Protein AF-A0A1C5Q4F4-F1 (afdb_monomer_lite)

Secondary structure (DSSP, 8-state):
-PPPEEEEES--SSSTTHHHHH--HHHHHHHHHHHHS----EEEEE-SS---SSS-TT---STTEEEEEETTEEEEEEEEPPPTT-TTT--TTTTTTTHHHHHHHHHT---SSEEEEEEE-SSS----HHHHHHHHHHHHTT-EESSHHHHHSSPPPPP-SHHHHHHHHHHHHHT-S-TT---EEEEE-SSS-EEEEEE-STTHHHHHHHHHHHHHHH-SS--EEEEEE-BTTB-S--HHHHHHHHT-TTEEEE---HHHHHHHHHH---S--HHHHHHHHHHH-S---SSSS---TTTEEEEESS-HHHHHH-SSS-HHHHHHHHH-GGGEEEEEHHHHHHHHTTSEEE-TTSBEEE-TTS-HHHHHHHHHH---SB--GGG--HHHHHHHHHHHT-

Radius of gyration: 25.6 Å; chains: 1; bounding box: 68×42×74 Å

Structure (mmCIF, N/CA/C/O backbone):
data_AF-A0A1C5Q4F4-F1
#
_entry.id   AF-A0A1C5Q4F4-F1
#
loop_
_atom_site.group_PDB
_atom_site.id
_atom_site.type_symbol
_atom_site.label_atom_id
_atom_site.label_alt_id
_atom_site.label_comp_id
_atom_site.label_asym_id
_atom_site.label_entity_id
_atom_site.label_seq_id
_atom_site.pdbx_PDB_ins_code
_atom_site.Cartn_x
_atom_site.Cartn_y
_atom_site.Cartn_z
_atom_site.occupancy
_atom_site.B_iso_or_equiv
_atom_site.auth_seq_id
_atom_site.auth_comp_id
_atom_site.auth_asym_id
_atom_site.auth_atom_id
_atom_site.pdbx_PDB_model_num
ATOM 1 N N . MET A 1 1 ? -35.912 -0.360 27.923 1.00 61.75 1 MET A N 1
ATOM 2 C CA . MET A 1 1 ? -34.914 -0.388 26.830 1.00 61.75 1 MET A CA 1
ATOM 3 C C . MET A 1 1 ? -33.599 -0.939 27.366 1.00 61.75 1 MET A C 1
ATOM 5 O O . MET A 1 1 ? -33.273 -0.667 28.518 1.00 61.75 1 MET A O 1
ATOM 9 N N . ALA A 1 2 ? -32.886 -1.765 26.597 1.00 84.56 2 ALA A N 1
ATOM 10 C CA . ALA A 1 2 ? -31.610 -2.337 27.035 1.00 84.56 2 ALA A CA 1
ATOM 11 C C . ALA A 1 2 ? -30.527 -1.249 27.052 1.00 84.56 2 ALA A C 1
ATOM 13 O O . ALA A 1 2 ? -30.362 -0.559 26.056 1.00 84.56 2 ALA A O 1
ATOM 14 N N . LYS A 1 3 ? -29.787 -1.087 28.156 1.00 93.62 3 LYS A N 1
ATOM 15 C CA . LYS A 1 3 ? -28.722 -0.074 28.234 1.00 93.62 3 LYS A CA 1
ATOM 16 C C . LYS A 1 3 ? -27.549 -0.429 27.302 1.00 93.62 3 LYS A C 1
ATOM 18 O O . LYS A 1 3 ? -27.145 -1.600 27.289 1.00 93.62 3 LYS A O 1
ATOM 23 N N . PRO A 1 4 ? -26.952 0.549 26.594 1.00 97.75 4 PRO A N 1
ATOM 24 C CA . PRO A 1 4 ? -25.709 0.343 25.860 1.00 97.75 4 PRO A CA 1
ATOM 25 C C . PRO A 1 4 ? -24.646 -0.309 26.750 1.00 97.75 4 PRO A C 1
ATOM 27 O O . PRO A 1 4 ? -24.467 0.074 27.909 1.00 97.75 4 PRO A O 1
ATOM 30 N N . THR A 1 5 ? -23.959 -1.329 26.235 1.00 98.00 5 THR A N 1
ATOM 31 C CA . THR A 1 5 ? -22.972 -2.093 27.011 1.00 98.00 5 THR A CA 1
ATOM 32 C C . THR A 1 5 ? -21.626 -2.155 26.300 1.00 98.00 5 THR A C 1
ATOM 34 O O . THR A 1 5 ? -21.512 -2.768 25.238 1.00 98.00 5 THR A O 1
ATOM 37 N N . PHE A 1 6 ? -20.598 -1.578 26.924 1.00 97.62 6 PHE A N 1
ATOM 38 C CA . PHE A 1 6 ? -19.206 -1.703 26.509 1.00 97.62 6 PHE A CA 1
ATOM 39 C C . PHE A 1 6 ? -18.562 -2.988 27.039 1.00 97.62 6 PHE A C 1
ATOM 41 O O . PHE A 1 6 ? -18.708 -3.335 28.216 1.00 97.62 6 PHE A O 1
ATOM 48 N N . ILE A 1 7 ? -17.771 -3.640 26.189 1.00 95.81 7 ILE A N 1
ATOM 49 C CA . ILE A 1 7 ? -16.872 -4.747 26.531 1.00 95.81 7 ILE A CA 1
ATOM 50 C C . ILE A 1 7 ? -15.468 -4.367 26.056 1.00 95.81 7 ILE A C 1
ATOM 52 O O . ILE A 1 7 ? -15.254 -4.114 24.868 1.00 95.81 7 ILE A O 1
ATOM 56 N N . ILE A 1 8 ? -14.520 -4.284 26.993 1.00 93.12 8 ILE A N 1
ATOM 57 C CA . ILE A 1 8 ? -13.172 -3.756 26.744 1.00 93.12 8 ILE A CA 1
ATOM 58 C C . ILE A 1 8 ? -12.150 -4.600 27.508 1.00 93.12 8 ILE A C 1
ATOM 60 O O . ILE A 1 8 ? -12.325 -4.863 28.697 1.00 93.12 8 ILE A O 1
ATOM 64 N N . LYS A 1 9 ? -11.046 -4.990 26.864 1.00 88.75 9 LYS A N 1
ATOM 65 C CA . LYS A 1 9 ? -9.903 -5.586 27.575 1.00 88.75 9 LYS A CA 1
ATOM 66 C C . LYS A 1 9 ? -9.226 -4.533 28.445 1.00 88.75 9 LYS A C 1
ATOM 68 O O . LYS A 1 9 ? -8.925 -3.443 27.982 1.00 88.75 9 LYS A O 1
ATOM 73 N N . GLU A 1 10 ? -8.953 -4.844 29.705 1.00 86.44 10 GLU A N 1
ATOM 74 C CA . GLU A 1 10 ? -8.355 -3.877 30.631 1.00 86.44 10 GLU A CA 1
ATOM 75 C C . GLU A 1 10 ? -6.872 -3.603 30.323 1.00 86.44 10 GLU A C 1
ATOM 77 O O . GLU A 1 10 ? -6.378 -2.502 30.571 1.00 86.44 10 GLU A O 1
ATOM 82 N N . ASN A 1 11 ? -6.170 -4.582 29.744 1.00 81.44 11 ASN A N 1
ATOM 83 C CA . ASN A 1 11 ? -4.737 -4.533 29.458 1.00 81.44 11 ASN A CA 1
ATOM 84 C C . ASN A 1 11 ? -4.463 -4.128 28.006 1.00 81.44 11 ASN A C 1
ATOM 86 O O . ASN A 1 11 ? -5.175 -4.542 27.095 1.00 81.44 11 ASN A O 1
ATOM 90 N N . SER A 1 12 ? -3.385 -3.375 27.780 1.00 75.81 12 SER A N 1
ATOM 91 C CA . SER A 1 12 ? -2.787 -3.236 26.447 1.00 75.81 12 SER A CA 1
ATOM 92 C C . SER A 1 12 ? -1.638 -4.228 26.268 1.00 75.81 12 SER A C 1
ATOM 94 O O . SER A 1 12 ? -1.217 -4.874 27.227 1.00 75.81 12 SER A O 1
ATOM 96 N N . GLN A 1 13 ? -1.079 -4.311 25.055 1.00 70.00 13 GLN A N 1
ATOM 97 C CA . GLN A 1 13 ? 0.035 -5.216 24.749 1.00 70.00 13 GLN A CA 1
ATOM 98 C C . GLN A 1 13 ? 1.224 -5.084 25.713 1.00 70.00 13 GLN A C 1
ATOM 100 O O . GLN A 1 13 ? 1.865 -6.083 26.025 1.00 70.00 13 GLN A O 1
ATOM 105 N N . LYS A 1 14 ? 1.518 -3.863 26.179 1.00 70.69 14 LYS A N 1
ATOM 106 C CA . LYS A 1 14 ? 2.714 -3.557 26.980 1.00 70.69 14 LYS A CA 1
ATOM 107 C C . LYS A 1 14 ? 2.408 -3.116 28.414 1.00 70.69 14 LYS A C 1
ATOM 109 O O . LYS A 1 14 ? 3.336 -3.025 29.212 1.00 70.69 14 LYS A O 1
ATOM 114 N N . VAL A 1 15 ? 1.152 -2.796 28.747 1.00 73.38 15 VAL A N 1
ATOM 115 C CA . VAL A 1 15 ? 0.801 -2.172 30.035 1.00 73.38 15 VAL A CA 1
ATOM 116 C C . VAL A 1 15 ? -0.457 -2.788 30.646 1.00 73.38 15 VAL A C 1
ATOM 118 O O . VAL A 1 15 ? -1.536 -2.786 30.045 1.00 73.38 15 VAL A O 1
ATOM 121 N N . LYS A 1 16 ? -0.313 -3.264 31.888 1.00 77.81 16 LYS A N 1
ATOM 122 C CA . LYS A 1 16 ? -1.406 -3.799 32.707 1.00 77.81 16 LYS A CA 1
ATOM 123 C C . LYS A 1 16 ? -2.400 -2.695 33.091 1.00 77.81 16 LYS A C 1
ATOM 125 O O . LYS A 1 16 ? -1.990 -1.593 33.462 1.00 77.81 16 LYS A O 1
ATOM 130 N N . ASN A 1 17 ? -3.696 -2.991 33.021 1.00 78.88 17 ASN A N 1
ATOM 131 C CA . ASN A 1 17 ? -4.818 -2.090 33.315 1.00 78.88 17 ASN A CA 1
ATOM 132 C C . ASN A 1 17 ? -4.803 -0.775 32.513 1.00 78.88 17 ASN A C 1
ATOM 134 O O . ASN A 1 17 ? -5.366 0.226 32.952 1.00 78.88 17 ASN A O 1
ATOM 138 N N . HIS A 1 18 ? -4.137 -0.749 31.356 1.00 79.19 18 HIS A N 1
ATOM 139 C CA . HIS A 1 18 ? -3.966 0.462 30.562 1.00 79.19 18 HIS A CA 1
ATOM 140 C C . HIS A 1 18 ? -5.297 1.085 30.131 1.00 79.19 18 HIS A C 1
ATOM 142 O O . HIS A 1 18 ? -5.541 2.253 30.420 1.00 79.19 18 HIS A O 1
ATOM 148 N N . PHE A 1 19 ? -6.182 0.313 29.497 1.00 83.69 19 PHE A N 1
ATOM 149 C CA . PHE A 1 19 ? -7.459 0.841 29.013 1.00 83.69 19 PHE A CA 1
ATOM 150 C C . PHE A 1 19 ? -8.334 1.325 30.163 1.00 83.69 19 PHE A C 1
ATOM 152 O O . PHE A 1 19 ? -8.938 2.385 30.058 1.00 83.69 19 PHE A O 1
ATOM 159 N N . ARG A 1 20 ? -8.331 0.610 31.293 1.00 85.56 20 ARG A N 1
ATOM 160 C CA . ARG A 1 20 ? -9.069 1.023 32.493 1.00 85.56 20 ARG A CA 1
ATOM 161 C C . ARG A 1 20 ? -8.574 2.355 33.068 1.00 85.56 20 ARG A C 1
ATOM 163 O O . ARG A 1 20 ? -9.363 3.084 33.653 1.00 85.56 20 ARG A O 1
ATOM 170 N N . LYS A 1 21 ? -7.284 2.671 32.915 1.00 84.94 21 LYS A N 1
ATOM 171 C CA . LYS A 1 21 ? -6.698 3.944 33.366 1.00 84.94 21 LYS A CA 1
ATOM 172 C C . LYS A 1 21 ? -6.979 5.101 32.409 1.00 84.94 21 LYS A C 1
ATOM 174 O O . LYS A 1 21 ? -7.150 6.222 32.868 1.00 84.94 21 LYS A O 1
ATOM 179 N N . VAL A 1 22 ? -6.982 4.845 31.101 1.00 84.06 22 VAL A N 1
ATOM 180 C CA . VAL A 1 22 ? -7.070 5.912 30.090 1.00 84.06 22 VAL A CA 1
ATOM 181 C C . VAL A 1 22 ? -8.515 6.201 29.665 1.00 84.06 22 VAL A C 1
ATOM 183 O O . VAL A 1 22 ? -8.850 7.349 29.387 1.00 84.06 22 VAL A O 1
ATOM 186 N N . LEU A 1 23 ? -9.387 5.191 29.626 1.00 89.12 23 LEU A N 1
ATOM 187 C CA . LEU A 1 23 ? -10.785 5.349 29.218 1.00 89.12 23 LEU A CA 1
ATOM 188 C C . LEU A 1 23 ? -11.647 5.775 30.408 1.00 89.12 23 LEU A C 1
ATOM 190 O O . LEU A 1 23 ? -12.230 4.946 31.107 1.00 89.12 23 LEU A O 1
ATOM 194 N N . THR A 1 24 ? -11.709 7.086 30.639 1.00 91.12 24 THR A N 1
ATOM 195 C CA . THR A 1 24 ? -12.571 7.674 31.669 1.00 91.12 24 THR A CA 1
ATOM 196 C C . THR A 1 24 ? -14.051 7.505 31.322 1.00 91.12 24 THR A C 1
ATOM 198 O O . THR A 1 24 ? -14.423 7.259 30.170 1.00 91.12 24 THR A O 1
ATOM 201 N N . ARG A 1 25 ? -14.921 7.678 32.327 1.00 93.31 25 ARG A N 1
ATOM 202 C CA . ARG A 1 25 ? -16.376 7.656 32.122 1.00 93.31 25 ARG A CA 1
ATOM 203 C C . ARG A 1 25 ? -16.816 8.703 31.095 1.00 93.31 25 ARG A C 1
ATOM 205 O O . ARG A 1 25 ? -17.671 8.384 30.281 1.00 93.31 25 ARG A O 1
ATOM 212 N N . ASP A 1 26 ? -16.202 9.885 31.083 1.00 94.25 26 ASP A N 1
ATOM 213 C CA . ASP A 1 26 ? -16.540 10.956 30.135 1.00 94.25 26 ASP A CA 1
ATOM 214 C C . ASP A 1 26 ? -16.193 10.592 28.690 1.00 94.25 26 ASP A C 1
ATOM 216 O O . ASP A 1 26 ? -16.993 10.832 27.791 1.00 94.25 26 ASP A O 1
ATOM 220 N N . ILE A 1 27 ? -15.042 9.948 28.464 1.00 93.81 27 ILE A N 1
ATOM 221 C CA . ILE A 1 27 ? -14.654 9.467 27.129 1.00 93.81 27 ILE A CA 1
ATOM 222 C C . ILE A 1 27 ? -15.647 8.411 26.639 1.00 93.81 27 ILE A C 1
ATOM 224 O O . ILE A 1 27 ? -16.122 8.476 25.510 1.00 93.81 27 ILE A O 1
ATOM 228 N N . LEU A 1 28 ? -15.984 7.438 27.490 1.00 96.31 28 LEU A N 1
ATOM 229 C CA . LEU A 1 28 ? -16.948 6.396 27.132 1.00 96.31 28 LEU A CA 1
ATOM 230 C C . LEU A 1 28 ? -18.364 6.959 26.945 1.00 96.31 28 LEU A C 1
ATOM 232 O O . LEU A 1 28 ? -19.087 6.473 26.081 1.00 96.31 28 LEU A O 1
ATOM 236 N N . LYS A 1 29 ? -18.741 7.995 27.703 1.00 97.50 29 LYS A N 1
ATOM 237 C CA . LYS A 1 29 ? -20.009 8.720 27.551 1.00 97.50 29 LYS A CA 1
ATOM 238 C C . LYS A 1 29 ? -20.085 9.439 26.208 1.00 97.50 29 LYS A C 1
ATOM 240 O O . LYS A 1 29 ? -21.103 9.315 25.539 1.00 97.50 29 LYS A O 1
ATOM 245 N N . ASP A 1 30 ? -19.023 10.134 25.802 1.00 96.88 30 ASP A N 1
ATOM 246 C CA . ASP A 1 30 ? -18.953 10.803 24.496 1.00 96.88 30 ASP A CA 1
ATOM 247 C C . ASP A 1 30 ? -19.051 9.791 23.344 1.00 96.88 30 ASP A C 1
ATOM 249 O O . ASP A 1 30 ? -19.897 9.935 22.465 1.00 96.88 30 ASP A O 1
ATOM 253 N N . ILE A 1 31 ? -18.277 8.699 23.400 1.00 97.38 31 ILE A N 1
ATOM 254 C CA . ILE A 1 31 ? -18.358 7.609 22.413 1.00 97.38 31 ILE A CA 1
ATOM 255 C C . ILE A 1 31 ? -19.773 7.014 22.364 1.00 97.38 31 ILE A C 1
ATOM 257 O O . ILE A 1 31 ? -20.324 6.818 21.282 1.00 97.38 31 ILE A O 1
ATOM 261 N N . CYS A 1 32 ? -20.367 6.726 23.526 1.00 98.12 32 CYS A N 1
ATOM 262 C CA . CYS A 1 32 ? -21.714 6.170 23.622 1.00 98.12 32 CYS A CA 1
ATOM 263 C C . CYS A 1 32 ? -22.739 7.100 22.976 1.00 98.12 32 CYS A C 1
ATOM 265 O O . CYS A 1 32 ? -23.508 6.659 22.123 1.00 98.12 32 CYS A O 1
ATOM 267 N N . PHE A 1 33 ? -22.701 8.385 23.325 1.00 98.06 33 PHE A N 1
ATOM 268 C CA . PHE A 1 33 ? -23.623 9.384 22.806 1.00 98.06 33 PHE A CA 1
ATOM 269 C C . PHE A 1 33 ? -23.501 9.524 21.287 1.00 98.06 33 PHE A C 1
ATOM 271 O O . PHE A 1 33 ? -24.509 9.490 20.590 1.00 98.06 33 PHE A O 1
ATOM 278 N N . ARG A 1 34 ? -22.276 9.580 20.750 1.00 97.62 34 ARG A N 1
ATOM 279 C CA . ARG A 1 34 ? -22.046 9.705 19.301 1.00 97.62 34 ARG A CA 1
ATOM 280 C C . ARG A 1 34 ? -22.517 8.492 18.495 1.00 97.62 34 ARG A C 1
ATOM 282 O O . ARG A 1 34 ? -22.911 8.658 17.349 1.00 97.62 34 ARG A O 1
ATOM 289 N N . ILE A 1 35 ? -22.476 7.288 19.070 1.00 97.81 35 ILE A N 1
ATOM 290 C CA . ILE A 1 35 ? -22.898 6.054 18.380 1.00 97.81 35 ILE A CA 1
ATOM 291 C C . ILE A 1 35 ? -24.394 5.769 18.575 1.00 97.81 35 ILE A C 1
ATOM 293 O O . ILE A 1 35 ? -25.040 5.225 17.684 1.00 97.81 35 ILE 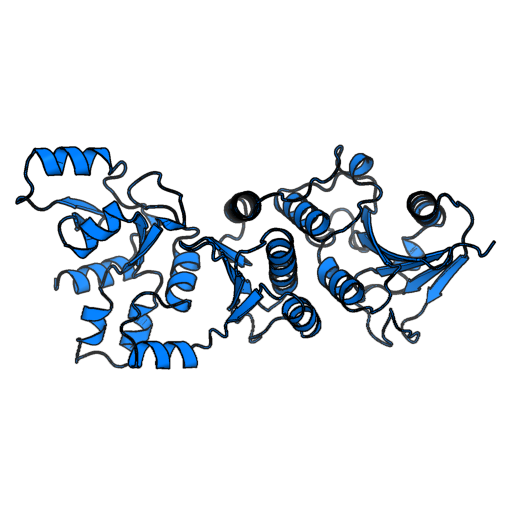A O 1
ATOM 297 N N . THR A 1 36 ? -24.942 6.076 19.752 1.00 97.06 36 THR A N 1
ATOM 298 C CA . THR A 1 36 ? -26.264 5.576 20.177 1.00 97.06 36 THR A CA 1
ATOM 299 C C . THR A 1 36 ? -27.271 6.664 20.538 1.00 97.06 36 THR A C 1
ATOM 301 O O . THR A 1 36 ? -28.448 6.352 20.679 1.00 97.06 36 THR A O 1
ATOM 304 N N . GLY A 1 37 ? -26.832 7.911 20.732 1.00 96.81 37 GLY A N 1
ATOM 305 C CA . GLY A 1 37 ? -27.630 8.990 21.326 1.00 96.81 37 GLY A CA 1
ATOM 306 C C . GLY A 1 37 ? -27.777 8.898 22.851 1.00 96.81 37 GLY A C 1
ATOM 307 O O . GLY A 1 37 ? -28.230 9.847 23.485 1.00 96.81 37 GLY A O 1
ATOM 308 N N . GLU A 1 38 ? -27.347 7.793 23.466 1.00 96.75 38 GLU A N 1
ATOM 309 C CA . GLU A 1 38 ? -27.484 7.550 24.900 1.00 96.75 38 GLU A CA 1
ATOM 310 C C . GLU A 1 38 ? -26.245 7.984 25.681 1.00 96.75 38 GLU A C 1
ATOM 312 O O . GLU A 1 38 ? -25.105 7.832 25.237 1.00 96.75 38 GLU A O 1
ATOM 317 N N . THR A 1 39 ? -26.462 8.461 26.905 1.00 94.88 39 THR A N 1
ATOM 318 C CA . THR A 1 39 ? -25.377 8.860 27.817 1.00 94.88 39 THR A CA 1
ATOM 319 C C . THR A 1 39 ? -25.156 7.891 28.974 1.00 94.88 39 THR A C 1
ATOM 321 O O . THR A 1 39 ? -24.080 7.887 29.576 1.00 94.88 39 THR A O 1
ATOM 324 N N . GLU A 1 40 ? -26.150 7.056 29.271 1.00 96.75 40 GLU A N 1
ATOM 325 C CA . GLU A 1 40 ? -26.085 6.039 30.313 1.00 96.75 40 GLU A CA 1
ATOM 326 C C . GLU A 1 40 ? -25.710 4.687 29.712 1.00 96.75 40 GLU A C 1
ATOM 328 O O . GLU A 1 40 ? -26.367 4.186 28.804 1.00 96.75 40 GLU A O 1
ATOM 333 N N . PHE A 1 41 ? -24.664 4.063 30.248 1.00 97.69 41 PHE A N 1
ATOM 334 C CA . PHE A 1 41 ? -24.130 2.809 29.725 1.00 97.69 41 PHE A CA 1
ATOM 335 C C . PHE A 1 41 ? -23.581 1.918 30.835 1.00 97.69 41 PHE A C 1
ATOM 337 O O . PHE A 1 41 ? -23.267 2.354 31.945 1.00 97.69 41 PHE A O 1
ATOM 344 N N . ILE A 1 42 ? -23.425 0.641 30.505 1.00 97.50 42 ILE A N 1
ATOM 345 C CA . ILE A 1 42 ? -22.716 -0.345 31.316 1.00 97.50 42 ILE A CA 1
ATOM 346 C C . ILE A 1 42 ? -21.328 -0.526 30.705 1.00 97.50 42 ILE A C 1
ATOM 348 O O . ILE A 1 42 ? -21.207 -0.730 29.502 1.00 97.50 42 ILE A O 1
ATOM 352 N N . CYS A 1 43 ? -20.268 -0.490 31.512 1.00 96.44 43 CYS A N 1
ATOM 353 C CA . CYS A 1 43 ? -18.914 -0.775 31.039 1.00 96.44 43 CYS A CA 1
ATOM 354 C C . CYS A 1 43 ? -18.336 -1.997 31.746 1.00 96.44 43 CYS A C 1
ATOM 356 O O . CYS A 1 43 ? -18.304 -2.063 32.976 1.00 96.44 43 CYS A O 1
ATOM 358 N N . ARG A 1 44 ? -17.880 -2.974 30.958 1.00 95.00 44 ARG A N 1
ATOM 359 C CA . ARG A 1 44 ? -17.272 -4.213 31.441 1.00 95.00 44 ARG A CA 1
ATOM 360 C C . ARG A 1 44 ? -15.819 -4.280 30.986 1.00 95.00 44 ARG A C 1
ATOM 362 O O . ARG A 1 44 ? -15.532 -4.705 29.866 1.00 95.00 44 ARG A O 1
ATOM 369 N N . PHE A 1 45 ? -14.910 -3.907 31.882 1.00 92.31 45 PHE A N 1
ATOM 370 C CA . PHE A 1 45 ? -13.489 -4.195 31.712 1.00 92.31 45 PHE A CA 1
ATOM 371 C C . PHE A 1 45 ? -13.222 -5.678 31.991 1.00 92.31 45 PHE A C 1
ATOM 373 O O . PHE A 1 45 ? -13.703 -6.225 32.984 1.00 92.31 45 PHE A O 1
ATOM 380 N N . LYS A 1 46 ? -12.497 -6.334 31.087 1.00 91.62 46 LYS A N 1
ATOM 381 C CA . LYS A 1 46 ? -12.204 -7.768 31.118 1.00 91.62 46 LYS A CA 1
ATOM 382 C C . LYS A 1 46 ? -10.703 -8.010 31.173 1.00 91.62 46 LYS A C 1
ATOM 384 O O . LYS A 1 46 ? -9.947 -7.375 30.437 1.00 91.62 46 LYS A O 1
ATOM 389 N N . ASP A 1 47 ? -10.283 -8.950 32.007 1.00 87.38 47 ASP A N 1
ATOM 390 C CA . ASP A 1 47 ? -8.887 -9.369 32.100 1.00 87.38 47 ASP A CA 1
ATOM 391 C C . ASP A 1 47 ? -8.426 -10.151 30.853 1.00 87.38 47 ASP A C 1
ATOM 393 O O . ASP A 1 47 ? -9.169 -10.366 29.887 1.00 87.38 47 ASP A O 1
ATOM 397 N N . ASN A 1 48 ? -7.167 -10.592 30.852 1.00 83.69 48 ASN A N 1
ATOM 398 C CA . ASN A 1 48 ? -6.611 -11.362 29.737 1.00 83.69 48 ASN A CA 1
ATOM 399 C C . ASN A 1 48 ? -7.114 -12.813 29.677 1.00 83.69 48 ASN A C 1
ATOM 401 O O . ASN A 1 48 ? -6.979 -13.423 28.618 1.00 83.69 48 ASN A O 1
ATOM 405 N N . ALA A 1 49 ? -7.683 -13.358 30.755 1.00 85.94 49 ALA A N 1
ATOM 406 C CA . ALA A 1 49 ? -8.234 -14.712 30.778 1.00 85.94 49 ALA A CA 1
ATOM 407 C C . ALA A 1 49 ? -9.605 -14.782 30.090 1.00 85.94 49 ALA A C 1
ATOM 409 O O . ALA A 1 49 ? -9.932 -15.804 29.494 1.00 85.94 49 ALA A O 1
ATOM 410 N N . TYR A 1 50 ? -10.369 -13.684 30.105 1.00 87.62 50 TYR A N 1
ATOM 411 C CA . TYR A 1 50 ? -11.642 -13.581 29.394 1.00 87.62 50 TYR A CA 1
ATOM 412 C C . TYR A 1 50 ? -11.508 -13.917 27.904 1.00 87.62 50 TYR A C 1
ATOM 414 O O . TYR A 1 50 ? -10.579 -13.458 27.233 1.00 87.62 50 TYR A O 1
ATOM 422 N N . SER A 1 51 ? -12.485 -14.634 27.363 1.00 88.81 51 SER A N 1
ATOM 423 C CA . SER A 1 51 ? -12.632 -14.805 25.923 1.00 88.81 51 SER A CA 1
ATOM 424 C C . SER A 1 51 ? -14.092 -14.825 25.520 1.00 88.81 51 SER A C 1
ATOM 426 O O . SER A 1 51 ? -14.944 -15.281 26.280 1.00 88.81 51 SER A O 1
ATOM 428 N N . ASP A 1 52 ? -14.354 -14.318 24.328 1.00 90.56 52 ASP A N 1
ATOM 429 C CA . ASP A 1 52 ? -15.625 -14.413 23.624 1.00 90.56 52 ASP A CA 1
ATOM 430 C C . ASP A 1 52 ? -15.351 -14.372 22.113 1.00 90.56 52 ASP A C 1
ATOM 432 O O . ASP A 1 52 ? -14.204 -14.505 21.676 1.00 90.56 52 ASP A O 1
ATOM 436 N N . LYS A 1 53 ? -16.390 -14.178 21.295 1.00 89.38 53 LYS A N 1
ATOM 437 C CA . LYS A 1 53 ? -16.209 -14.088 19.842 1.00 89.38 53 LYS A CA 1
ATOM 438 C C . LYS A 1 53 ? -15.352 -12.892 19.390 1.00 89.38 53 LYS A C 1
ATOM 440 O O . LYS A 1 53 ? -14.761 -12.941 18.318 1.00 89.38 53 LYS A O 1
ATOM 445 N N . TYR A 1 54 ? -15.250 -11.833 20.196 1.00 88.75 54 TYR A N 1
ATOM 446 C CA . TYR A 1 54 ? -14.511 -10.614 19.856 1.00 88.75 54 TYR A CA 1
ATOM 447 C C . TYR A 1 54 ? -13.070 -10.641 20.381 1.00 88.75 54 TYR A C 1
ATOM 449 O O . TYR A 1 54 ? -12.147 -10.160 19.713 1.00 88.75 54 TYR A O 1
ATOM 457 N N . PHE A 1 55 ? -12.862 -11.213 21.569 1.00 88.06 55 PHE A N 1
ATOM 458 C CA . PHE A 1 55 ? -11.599 -11.201 22.299 1.00 88.06 55 PHE A CA 1
ATOM 459 C C . PHE A 1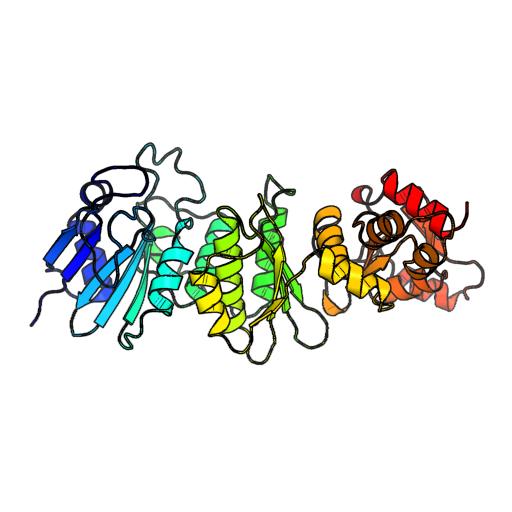 55 ? -11.092 -12.619 22.564 1.00 88.06 55 PHE A C 1
ATOM 461 O O . PHE A 1 55 ? -11.784 -13.427 23.179 1.00 88.06 55 PHE A O 1
ATOM 468 N N . ALA A 1 56 ? -9.847 -12.912 22.189 1.00 83.19 56 ALA A N 1
ATOM 469 C CA . ALA A 1 56 ? -9.235 -14.196 22.498 1.00 83.19 56 ALA A CA 1
ATOM 470 C C . ALA A 1 56 ? -8.593 -14.188 23.896 1.00 83.19 56 ALA A C 1
ATOM 472 O O . ALA A 1 56 ? -8.064 -13.176 24.372 1.00 83.19 56 ALA A O 1
ATOM 473 N N . ALA A 1 57 ? -8.593 -15.350 24.551 1.00 78.25 57 ALA A N 1
ATOM 474 C CA . ALA A 1 57 ? -7.875 -15.532 25.808 1.00 78.25 57 ALA A CA 1
ATOM 475 C C . ALA A 1 57 ? -6.361 -15.395 25.583 1.00 78.25 57 ALA A C 1
ATOM 477 O O . ALA A 1 57 ? -5.823 -15.818 24.558 1.00 78.25 57 ALA A O 1
ATOM 478 N N . LYS A 1 58 ? -5.661 -14.818 26.566 1.00 74.06 58 LYS A N 1
ATOM 479 C CA . LYS A 1 58 ? -4.195 -14.654 26.625 1.00 74.06 58 LYS A CA 1
ATOM 480 C C . LYS A 1 58 ? -3.563 -13.835 25.484 1.00 74.06 58 LYS A C 1
ATOM 482 O O . LYS A 1 58 ? -2.347 -13.656 25.481 1.00 74.06 58 LYS A O 1
ATOM 487 N N . LYS A 1 59 ? -4.349 -13.274 24.559 1.00 69.38 59 LYS A N 1
ATOM 488 C CA . LYS A 1 59 ? -3.871 -12.307 23.563 1.00 69.38 59 LYS A CA 1
ATOM 489 C C . LYS A 1 59 ? -3.971 -10.885 24.103 1.00 69.38 59 LYS A C 1
ATOM 491 O O . LYS A 1 59 ? -4.959 -10.501 24.720 1.00 69.38 59 LYS A O 1
ATOM 496 N N . THR A 1 60 ? -2.925 -10.099 23.861 1.00 61.59 60 THR A N 1
ATOM 497 C CA . THR A 1 60 ? -2.822 -8.717 24.357 1.00 61.59 60 THR A CA 1
ATOM 498 C C . THR A 1 60 ? -2.868 -7.668 23.244 1.00 61.59 60 THR A C 1
ATOM 500 O O . THR A 1 60 ? -3.115 -6.494 23.518 1.00 61.59 60 THR A O 1
ATOM 503 N N . ASN A 1 61 ? -2.683 -8.073 21.983 1.00 70.19 61 ASN A N 1
ATOM 504 C CA . ASN A 1 61 ? -2.917 -7.219 20.820 1.00 70.19 61 ASN A CA 1
ATOM 505 C C . ASN A 1 61 ? -4.244 -7.590 20.147 1.00 70.19 61 ASN A C 1
ATOM 507 O O . ASN A 1 61 ? -4.279 -8.380 19.208 1.00 70.19 61 ASN A O 1
ATOM 511 N N . GLU A 1 62 ? -5.327 -7.005 20.651 1.00 77.00 62 GLU A N 1
ATOM 512 C CA . GLU A 1 62 ? -6.687 -7.162 20.120 1.00 77.00 62 GLU A CA 1
ATOM 513 C C . GLU A 1 62 ? -7.131 -5.915 19.339 1.00 77.00 62 GLU A C 1
ATOM 515 O O . GLU A 1 62 ? -8.305 -5.565 19.322 1.00 77.00 62 GLU A O 1
ATOM 520 N N . GLY A 1 63 ? -6.188 -5.183 18.734 1.00 73.50 63 GLY A N 1
ATOM 521 C CA . GLY A 1 63 ? -6.529 -4.047 17.874 1.00 73.50 63 GLY A CA 1
ATOM 522 C C . GLY A 1 63 ? -7.014 -2.797 18.609 1.00 73.50 63 GLY A C 1
ATOM 523 O O . GLY A 1 63 ? -7.675 -1.971 18.000 1.00 73.50 63 GLY A O 1
ATOM 524 N N . ARG A 1 64 ? -6.738 -2.661 19.916 1.00 85.31 64 ARG A N 1
ATOM 525 C CA . ARG A 1 64 ? -7.264 -1.559 20.758 1.00 85.31 64 ARG A CA 1
ATOM 526 C C . ARG A 1 64 ? -8.786 -1.404 20.653 1.00 85.31 64 ARG A C 1
ATOM 528 O O . ARG A 1 64 ? -9.316 -0.295 20.626 1.00 85.31 64 ARG A O 1
ATOM 535 N N . LEU A 1 65 ? -9.445 -2.554 20.579 1.00 91.75 65 LEU A N 1
ATOM 536 C CA . LEU A 1 65 ? -10.869 -2.708 20.366 1.00 91.75 65 LEU A CA 1
ATOM 537 C C . LEU A 1 65 ? -11.672 -2.436 21.640 1.00 91.75 65 LEU A C 1
ATOM 539 O O . LEU A 1 65 ? -11.412 -3.023 22.694 1.00 91.75 65 LEU A O 1
ATOM 543 N N . ALA A 1 66 ? -12.707 -1.617 21.495 1.00 94.69 66 ALA A N 1
ATOM 544 C CA . ALA A 1 66 ? -13.877 -1.611 22.358 1.00 94.69 66 ALA A CA 1
ATOM 545 C C . ALA A 1 66 ? -15.089 -2.103 21.555 1.00 94.69 66 ALA A C 1
ATOM 547 O O . ALA A 1 66 ? -15.285 -1.693 20.412 1.00 94.69 66 ALA A O 1
ATOM 548 N N . ILE A 1 67 ? -15.897 -2.976 22.154 1.00 97.38 67 ILE A N 1
ATOM 549 C CA . ILE A 1 67 ? -17.181 -3.402 21.587 1.00 97.38 67 ILE A CA 1
ATOM 550 C C . ILE A 1 67 ? -18.292 -2.684 22.337 1.00 97.38 67 ILE A C 1
ATOM 552 O O . ILE A 1 67 ? -18.327 -2.756 23.565 1.00 97.38 67 ILE A O 1
ATOM 556 N N . LEU A 1 68 ? -19.207 -2.037 21.618 1.00 98.06 68 LEU A N 1
ATOM 557 C CA . LEU A 1 68 ? -20.437 -1.474 22.174 1.00 98.06 68 LEU A CA 1
ATOM 558 C C . LEU A 1 68 ? -21.642 -2.199 21.575 1.00 98.06 68 LEU A C 1
ATOM 560 O O . LEU A 1 68 ? -21.800 -2.248 20.358 1.00 98.06 68 LEU A O 1
ATOM 564 N N . LYS A 1 69 ? -22.491 -2.764 22.436 1.00 97.00 69 LYS A N 1
ATOM 565 C CA . LYS A 1 69 ? -23.749 -3.405 22.035 1.00 97.00 69 LYS A CA 1
ATOM 566 C C . LYS A 1 69 ? -24.933 -2.548 22.443 1.00 97.00 69 LYS A C 1
ATOM 568 O O . LYS A 1 69 ? -25.046 -2.206 23.623 1.00 97.00 69 LYS A O 1
ATOM 573 N N . TYR A 1 70 ? -25.820 -2.254 21.499 1.00 97.00 70 TYR A N 1
ATOM 574 C CA . TYR A 1 70 ? -27.054 -1.516 21.763 1.00 97.00 70 TYR A CA 1
ATOM 575 C C . TYR A 1 70 ? -28.101 -1.797 20.683 1.00 97.00 70 TYR A C 1
ATOM 577 O O . TYR A 1 70 ? -27.759 -1.839 19.509 1.00 97.00 70 TYR A O 1
ATOM 585 N N . SER A 1 71 ? -29.362 -2.008 21.073 1.00 93.44 71 SER A N 1
ATOM 586 C CA . SER A 1 71 ? -30.497 -2.188 20.146 1.00 93.44 71 SER A CA 1
ATOM 587 C C . SER A 1 71 ? -30.241 -3.182 19.000 1.00 93.44 71 SER A C 1
ATOM 589 O O . SER A 1 71 ? -30.534 -2.909 17.842 1.00 93.44 71 SER A O 1
ATOM 591 N N . GLY A 1 72 ? -29.645 -4.336 19.324 1.00 91.38 72 GLY A N 1
ATOM 592 C CA . GLY A 1 72 ? -29.323 -5.385 18.348 1.00 91.38 72 GLY A CA 1
ATOM 593 C C . GLY A 1 72 ? -28.149 -5.072 17.413 1.00 91.38 72 GLY A C 1
ATOM 594 O O . GLY A 1 72 ? -27.865 -5.882 16.539 1.00 91.38 72 GLY A O 1
ATOM 595 N N . LYS A 1 73 ? -27.468 -3.934 17.595 1.00 95.50 73 LYS A N 1
ATOM 596 C CA . LYS A 1 73 ? -26.323 -3.480 16.800 1.00 95.50 73 LYS A CA 1
ATOM 597 C C . LYS A 1 73 ? -25.008 -3.660 17.558 1.00 95.50 73 LYS A C 1
ATOM 599 O O . LYS A 1 73 ? -24.935 -3.394 18.766 1.00 95.50 73 LYS A O 1
ATOM 604 N N . THR A 1 74 ? -23.962 -4.068 16.841 1.00 97.44 74 THR A N 1
ATOM 605 C CA . THR A 1 74 ? -22.596 -4.217 17.366 1.00 97.44 74 THR A CA 1
ATOM 606 C C . THR A 1 74 ? -21.668 -3.152 16.770 1.00 97.44 74 THR A C 1
ATOM 608 O O . THR A 1 74 ? -21.364 -3.174 15.582 1.00 97.44 74 THR A O 1
ATOM 611 N N . ALA A 1 75 ? -21.148 -2.242 17.591 1.00 98.12 75 ALA A N 1
ATOM 612 C CA . ALA A 1 75 ? -20.139 -1.273 17.166 1.00 98.12 75 ALA A CA 1
ATOM 613 C C . ALA A 1 75 ? -18.722 -1.738 17.545 1.00 98.12 75 ALA A C 1
ATOM 615 O O . ALA A 1 75 ? -18.421 -1.958 18.722 1.00 98.12 75 ALA A O 1
ATOM 616 N N . TYR A 1 76 ? -17.849 -1.853 16.541 1.00 98.19 76 TYR A N 1
ATOM 617 C CA . TYR A 1 76 ? -16.414 -2.110 16.674 1.00 98.19 76 TYR A CA 1
ATOM 618 C C . TYR A 1 76 ? -15.678 -0.783 16.702 1.00 98.19 76 TYR A C 1
ATOM 620 O O . TYR A 1 76 ? -15.639 -0.072 15.704 1.00 98.19 76 TYR A O 1
ATOM 628 N N . ILE A 1 77 ? -15.081 -0.439 17.834 1.00 97.44 77 ILE A N 1
ATOM 629 C CA . ILE A 1 77 ? -14.519 0.893 18.037 1.00 97.44 77 ILE A CA 1
ATOM 630 C C . ILE A 1 77 ? -13.011 0.763 18.214 1.00 97.44 77 ILE A C 1
ATOM 632 O O . ILE A 1 77 ? -12.535 0.178 19.190 1.00 97.44 77 ILE A O 1
ATOM 636 N N . PHE A 1 78 ? -12.255 1.322 17.271 1.00 94.50 78 PHE A N 1
ATOM 637 C CA . PHE A 1 78 ? -10.822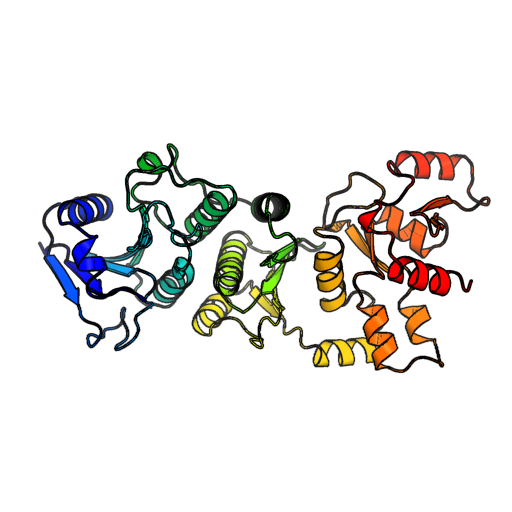 1.522 17.429 1.00 94.50 78 PHE A CA 1
ATOM 638 C C . PHE A 1 78 ? -10.567 2.769 18.273 1.00 94.50 78 PHE A C 1
ATOM 640 O O . PHE A 1 78 ? -11.003 3.863 17.909 1.00 94.50 78 PHE A O 1
ATOM 647 N N . ILE A 1 79 ? -9.807 2.628 19.362 1.00 90.62 79 ILE A N 1
ATOM 648 C CA . ILE A 1 79 ? -9.412 3.768 20.195 1.00 90.62 79 ILE A CA 1
ATOM 649 C C . ILE A 1 79 ? -7.916 4.032 20.040 1.00 90.62 79 ILE A C 1
ATOM 651 O O . ILE A 1 79 ? -7.058 3.216 20.402 1.00 90.62 79 ILE A O 1
ATOM 655 N N . SER A 1 80 ? -7.582 5.213 19.530 1.00 86.31 80 SER A N 1
ATOM 656 C CA . SER A 1 80 ? -6.197 5.600 19.256 1.00 86.31 80 SER A CA 1
ATOM 657 C C . SER A 1 80 ? -5.445 6.023 20.519 1.00 86.31 80 SER A C 1
ATOM 659 O O . SER A 1 80 ? -5.245 7.189 20.811 1.00 86.31 80 SER A O 1
ATOM 661 N N . LEU A 1 81 ? -5.004 5.050 21.311 1.00 73.81 81 LEU A N 1
ATOM 662 C CA . LEU A 1 81 ? -4.188 5.312 22.500 1.00 73.81 81 LEU A CA 1
ATOM 663 C C . LEU A 1 81 ? -2.816 5.951 22.161 1.00 73.81 81 LEU A C 1
ATOM 665 O O . LEU A 1 81 ? -2.029 5.335 21.428 1.00 73.81 81 LEU A O 1
ATOM 669 N N . PRO A 1 82 ? -2.440 7.098 22.752 1.00 60.47 82 PRO A N 1
ATOM 670 C CA . PRO A 1 82 ? -1.034 7.481 22.831 1.00 60.47 82 PRO A CA 1
ATOM 671 C C . PRO A 1 82 ? -0.273 6.507 23.752 1.00 60.47 82 PRO A C 1
ATOM 673 O O . PRO A 1 82 ? -0.863 5.870 24.626 1.00 60.47 82 PRO A O 1
ATOM 676 N N . ASP A 1 83 ? 1.037 6.346 23.534 1.00 55.09 83 ASP A N 1
ATOM 677 C CA . ASP A 1 83 ? 1.872 5.446 24.344 1.00 55.09 83 ASP A CA 1
ATOM 678 C C . ASP A 1 83 ? 1.804 5.833 25.841 1.00 55.09 83 ASP A C 1
ATOM 680 O O . ASP A 1 83 ? 2.051 6.998 26.172 1.00 55.09 83 ASP A O 1
ATOM 684 N N . PRO A 1 84 ? 1.504 4.884 26.750 1.00 48.34 84 PRO A N 1
ATOM 685 C CA . PRO A 1 84 ? 1.384 5.134 28.187 1.00 48.34 84 PRO A CA 1
ATOM 686 C C . PRO A 1 84 ? 2.632 5.709 28.857 1.00 48.34 84 PRO A C 1
ATOM 688 O O . PRO A 1 84 ? 2.515 6.245 29.957 1.00 48.34 84 PRO A O 1
ATOM 691 N N . LYS A 1 85 ? 3.825 5.566 28.263 1.00 46.66 85 LYS A N 1
ATOM 692 C CA . LYS A 1 85 ? 5.066 6.032 28.896 1.00 46.66 85 LYS A CA 1
ATOM 693 C C . LYS A 1 85 ? 5.364 7.507 28.651 1.00 46.66 85 LYS A C 1
ATOM 695 O O . LYS A 1 85 ? 6.073 8.091 29.462 1.00 46.66 85 LYS A O 1
ATOM 700 N N . ASP A 1 86 ? 4.847 8.105 27.576 1.00 44.22 86 ASP A N 1
ATOM 701 C CA . ASP A 1 86 ? 5.021 9.534 27.306 1.00 44.22 86 ASP A CA 1
ATOM 702 C C . ASP A 1 86 ? 4.176 9.979 26.097 1.00 44.22 86 ASP A C 1
ATOM 704 O O . ASP A 1 86 ? 4.436 9.579 24.960 1.00 44.22 86 ASP A O 1
ATOM 708 N N . VAL A 1 87 ? 3.215 10.887 26.289 1.00 47.25 87 VAL A N 1
ATOM 709 C CA . VAL A 1 87 ? 2.496 11.514 25.162 1.00 47.25 87 VAL A CA 1
ATOM 710 C C . VAL A 1 87 ? 3.472 12.310 24.275 1.00 47.25 87 VAL A C 1
ATOM 712 O O . VAL A 1 87 ? 3.239 12.427 23.071 1.00 47.25 87 VAL A O 1
ATOM 715 N N . LYS A 1 88 ? 4.600 12.802 24.826 1.00 40.22 88 LYS A N 1
ATOM 716 C CA . LYS A 1 88 ? 5.646 13.521 24.074 1.00 40.22 88 LYS A CA 1
ATOM 717 C C . LYS A 1 88 ? 6.590 12.596 23.290 1.00 40.22 88 LYS A C 1
ATOM 719 O O . LYS A 1 88 ? 7.157 13.057 22.304 1.00 40.22 88 LYS A O 1
ATOM 724 N N . LYS A 1 89 ? 6.739 11.316 23.672 1.00 41.59 89 LYS A N 1
ATOM 725 C CA . LYS A 1 89 ? 7.541 10.303 22.938 1.00 41.59 89 LYS A CA 1
ATOM 726 C C . LYS A 1 89 ? 6.702 9.226 22.251 1.00 41.59 89 LYS A C 1
ATOM 728 O O . LYS A 1 89 ? 7.273 8.283 21.706 1.00 41.59 89 LYS A O 1
ATOM 733 N N . SER A 1 90 ? 5.373 9.348 22.272 1.00 50.16 90 SER A N 1
ATOM 734 C CA . SER A 1 90 ? 4.485 8.416 21.584 1.00 50.16 90 SER A CA 1
ATOM 735 C C . SER A 1 90 ? 4.938 8.257 20.130 1.00 50.16 90 SER A C 1
ATOM 737 O O . SER A 1 90 ? 5.035 9.221 19.368 1.00 50.16 90 SER A O 1
ATOM 739 N N . GLY A 1 91 ? 5.318 7.029 19.767 1.00 53.47 91 GLY A N 1
ATOM 740 C CA . GLY A 1 91 ? 5.785 6.735 18.420 1.00 53.47 91 GLY A CA 1
ATOM 741 C C . GLY A 1 91 ? 4.720 7.161 17.413 1.00 53.47 91 GLY A C 1
ATOM 742 O O . GLY A 1 91 ? 3.529 6.913 17.629 1.00 53.47 91 GLY A O 1
ATOM 743 N N . ARG A 1 92 ? 5.150 7.787 16.309 1.00 56.44 92 ARG A N 1
ATOM 744 C CA . ARG A 1 92 ? 4.280 8.292 15.227 1.00 56.44 92 ARG A CA 1
ATOM 745 C C . ARG A 1 92 ? 3.213 7.282 14.776 1.00 56.44 92 ARG A C 1
ATOM 747 O O . ARG A 1 92 ? 2.140 7.697 14.361 1.00 56.44 92 ARG A O 1
ATOM 754 N N . ASN A 1 93 ? 3.478 5.983 14.915 1.00 64.25 93 ASN A N 1
ATOM 755 C CA . ASN A 1 93 ? 2.601 4.904 14.462 1.00 64.25 93 ASN A CA 1
ATOM 756 C C . ASN A 1 93 ? 1.528 4.482 15.473 1.00 64.25 93 ASN A C 1
ATOM 758 O O . ASN A 1 93 ? 0.605 3.772 15.089 1.00 64.25 93 ASN A O 1
ATOM 762 N N . SER A 1 94 ? 1.584 4.931 16.730 1.00 70.38 94 SER A N 1
ATOM 763 C CA . SER A 1 94 ? 0.630 4.503 17.765 1.00 70.38 94 SER A CA 1
ATOM 764 C C . SER A 1 94 ? -0.834 4.741 17.364 1.00 70.38 94 SER A C 1
ATOM 766 O O . SER A 1 94 ? -1.685 3.925 17.683 1.00 70.38 94 SER A O 1
ATOM 768 N N . TRP A 1 95 ? -1.127 5.767 16.569 1.00 79.00 95 TRP A N 1
ATOM 769 C CA . TRP A 1 95 ? -2.467 6.078 16.058 1.00 79.00 95 TRP A CA 1
ATOM 770 C C . TRP A 1 95 ? -3.030 5.040 15.069 1.00 79.00 95 TRP A C 1
ATOM 772 O O . TRP A 1 95 ? -4.235 5.012 14.836 1.00 79.00 95 TRP A O 1
ATOM 782 N N . VAL A 1 96 ? -2.184 4.178 14.495 1.00 83.81 96 VAL A N 1
ATOM 783 C CA . VAL A 1 96 ? -2.542 3.305 13.359 1.00 83.81 96 VAL A CA 1
ATOM 784 C C . VAL A 1 96 ? -2.090 1.845 13.511 1.00 83.81 96 VAL A C 1
ATOM 786 O O . VAL A 1 96 ? -2.669 0.959 12.891 1.00 83.81 96 VAL A O 1
ATOM 789 N N . GLU A 1 97 ? -1.107 1.561 14.374 1.00 75.19 97 GLU A N 1
ATOM 790 C CA . GLU A 1 97 ? -0.301 0.317 14.445 1.00 75.19 97 GLU A CA 1
ATOM 791 C C . GLU A 1 97 ? -1.079 -0.989 14.721 1.00 75.19 97 GLU A C 1
ATOM 793 O O . GLU A 1 97 ? -0.511 -2.077 14.702 1.00 75.19 97 GLU A O 1
ATOM 798 N N . SER A 1 98 ? -2.392 -0.922 14.948 1.00 85.25 98 SER A N 1
ATOM 799 C CA . SER A 1 98 ? -3.223 -2.112 15.187 1.00 85.25 98 SER A CA 1
ATOM 800 C C . SER A 1 98 ? -4.615 -2.054 14.551 1.00 85.25 98 SER A C 1
ATOM 802 O O . SER A 1 98 ? -5.426 -2.950 14.778 1.00 85.25 98 SER A O 1
ATOM 804 N N . VAL A 1 99 ? -4.876 -1.045 13.713 1.00 90.88 99 VAL A N 1
ATOM 805 C CA . VAL A 1 99 ? -6.173 -0.869 13.041 1.00 90.88 99 VAL A CA 1
ATOM 806 C C . VAL A 1 99 ? -6.496 -2.073 12.155 1.00 90.88 99 VAL A C 1
ATOM 808 O O . VAL A 1 99 ? -7.605 -2.594 12.225 1.00 90.88 99 VAL A O 1
ATOM 811 N N . GLY A 1 100 ? -5.511 -2.602 11.418 1.00 91.50 100 GLY A N 1
ATOM 812 C CA . GLY A 1 100 ? -5.696 -3.788 10.574 1.00 91.50 100 GLY A CA 1
ATOM 813 C C . GLY A 1 100 ? -6.127 -5.045 11.345 1.00 91.50 100 GLY A C 1
ATOM 814 O O . GLY A 1 100 ? -6.912 -5.837 10.834 1.00 91.50 100 GLY A O 1
ATOM 815 N N . VAL A 1 101 ? -5.693 -5.214 12.602 1.00 91.25 101 VAL A N 1
ATOM 816 C CA . VAL A 1 101 ? -6.140 -6.337 13.452 1.00 91.25 101 VAL A CA 1
ATOM 817 C C . VAL A 1 101 ? -7.633 -6.228 13.746 1.00 91.25 101 VAL A C 1
ATOM 819 O O . VAL A 1 101 ? -8.355 -7.218 13.646 1.00 91.25 101 VAL A O 1
ATOM 822 N N . LEU A 1 102 ? -8.084 -5.026 14.113 1.00 93.88 102 LEU A N 1
ATOM 823 C CA . LEU A 1 102 ? -9.487 -4.754 14.402 1.00 93.88 102 LEU A CA 1
ATOM 824 C C . LEU A 1 102 ? -10.338 -4.884 13.142 1.00 93.88 102 LEU A C 1
ATOM 826 O O . LEU A 1 102 ? -11.371 -5.545 13.188 1.00 93.88 102 LEU A O 1
ATOM 830 N N . TYR A 1 103 ? -9.888 -4.313 12.023 1.00 95.75 103 TYR A N 1
ATOM 831 C CA . TYR A 1 103 ? -10.612 -4.397 10.759 1.00 95.75 103 TYR A CA 1
ATOM 832 C C . TYR A 1 103 ? -10.819 -5.849 10.327 1.00 95.75 103 TYR A C 1
ATOM 834 O O . TYR A 1 103 ? -11.936 -6.228 10.001 1.00 95.75 103 TYR A O 1
ATOM 842 N N . ASN A 1 104 ? -9.785 -6.694 10.412 1.00 94.94 104 ASN A N 1
ATOM 843 C CA . ASN A 1 104 ? -9.922 -8.107 10.061 1.00 94.94 104 ASN A CA 1
ATOM 844 C C . ASN A 1 104 ? -10.961 -8.824 10.938 1.00 94.94 104 ASN A C 1
ATOM 846 O O . ASN A 1 104 ? -11.713 -9.649 10.436 1.00 94.94 104 ASN A O 1
ATOM 850 N N . LYS A 1 105 ? -11.033 -8.504 12.239 1.00 94.50 105 LYS A N 1
ATOM 851 C CA . LYS A 1 105 ? -12.076 -9.045 13.130 1.00 94.50 105 LYS A CA 1
ATOM 852 C C . LYS A 1 105 ? -13.464 -8.554 12.750 1.00 94.50 105 LYS A C 1
ATOM 854 O O . LYS A 1 105 ? -14.396 -9.342 12.760 1.00 94.50 105 LYS A O 1
ATOM 859 N N . TYR A 1 106 ? -13.590 -7.261 12.460 1.00 96.25 106 TYR A N 1
ATOM 860 C CA . TYR A 1 106 ? -14.848 -6.668 12.031 1.00 96.25 106 TYR A CA 1
ATOM 861 C C . TYR A 1 106 ? -15.332 -7.322 10.741 1.00 96.25 106 TYR A C 1
ATOM 863 O O . TYR A 1 106 ? -16.458 -7.794 10.700 1.00 96.25 106 TYR A O 1
ATOM 871 N N . PHE A 1 107 ? -14.484 -7.395 9.717 1.00 95.75 107 PHE A N 1
ATOM 872 C CA . PHE A 1 107 ? -14.856 -7.896 8.400 1.00 95.75 107 PHE A CA 1
ATOM 873 C C . PHE A 1 107 ? -15.270 -9.370 8.448 1.00 95.75 107 PHE A C 1
ATOM 875 O O . PHE A 1 107 ? -16.314 -9.718 7.912 1.00 95.75 107 PHE A O 1
ATOM 882 N N . LEU A 1 108 ? -14.503 -10.199 9.167 1.00 94.88 108 LEU A N 1
ATOM 883 C CA . LEU A 1 108 ? -14.727 -11.644 9.279 1.00 94.88 108 LEU A CA 1
ATOM 884 C C . LEU A 1 108 ? -15.792 -12.060 10.312 1.00 94.88 108 LEU A C 1
ATOM 886 O O . LEU A 1 108 ? -15.990 -13.256 10.495 1.00 94.88 108 LEU A O 1
ATOM 890 N N . ASP A 1 109 ? -16.418 -11.136 11.049 1.00 94.56 109 ASP A N 1
ATOM 891 C CA . ASP A 1 109 ? -17.566 -11.488 11.904 1.00 94.56 109 ASP A CA 1
ATOM 892 C C . ASP A 1 109 ? -18.814 -11.665 11.028 1.00 94.56 109 ASP A C 1
ATOM 894 O O . ASP A 1 109 ? -19.106 -10.802 10.214 1.00 94.56 109 ASP A O 1
ATOM 898 N N . ASP A 1 110 ? -19.586 -12.732 11.187 1.00 92.25 110 ASP A N 1
ATOM 899 C CA . ASP A 1 110 ? -20.764 -12.965 10.337 1.00 92.25 110 ASP A CA 1
ATOM 900 C C . ASP A 1 110 ? -21.997 -12.127 10.748 1.00 92.25 110 ASP A C 1
ATOM 902 O O . ASP A 1 110 ? -23.048 -12.202 10.114 1.00 92.25 110 ASP A O 1
ATOM 906 N N . ASP A 1 111 ? -21.897 -11.317 11.811 1.00 91.88 111 ASP A N 1
ATOM 907 C CA . ASP A 1 111 ? -22.951 -10.385 12.231 1.00 91.88 111 ASP A CA 1
ATOM 908 C C . ASP A 1 111 ? -23.237 -9.348 11.129 1.00 91.88 111 ASP A C 1
ATOM 910 O O . ASP A 1 111 ? -22.340 -8.636 10.670 1.00 91.88 111 ASP A O 1
ATOM 914 N N . THR A 1 112 ? -24.498 -9.253 10.705 1.00 90.19 112 THR A N 1
ATOM 915 C CA . THR A 1 112 ? -24.937 -8.325 9.654 1.00 90.19 112 THR A CA 1
ATOM 916 C C . THR A 1 112 ? -25.259 -6.935 10.192 1.00 90.19 112 THR A C 1
ATOM 918 O O . THR A 1 112 ? -25.216 -5.969 9.433 1.00 90.19 112 THR A O 1
ATOM 921 N N . ASN A 1 113 ? -25.550 -6.801 11.491 1.00 95.75 113 ASN A N 1
ATOM 922 C CA . ASN A 1 113 ? -25.904 -5.526 12.112 1.00 95.75 113 ASN A CA 1
ATOM 923 C C . ASN A 1 113 ? -24.727 -4.977 12.920 1.00 95.75 113 ASN A C 1
ATOM 925 O O . ASN A 1 113 ? -24.779 -4.795 14.143 1.00 95.75 113 ASN A O 1
ATOM 929 N N . LYS A 1 114 ? -23.627 -4.732 12.211 1.00 96.94 114 LYS A N 1
ATOM 930 C CA . LYS A 1 114 ? -22.381 -4.233 12.785 1.00 96.94 114 LYS A CA 1
ATOM 931 C C . LYS A 1 114 ? -21.879 -3.008 12.042 1.00 96.94 114 LYS A C 1
ATOM 933 O O . LYS A 1 114 ? -22.094 -2.850 10.847 1.00 96.94 114 LYS A O 1
ATOM 938 N N . GLU A 1 115 ? -21.144 -2.174 12.760 1.00 97.94 115 GLU A N 1
ATOM 939 C CA . GLU A 1 115 ? -20.454 -1.016 12.198 1.00 97.94 115 GLU A CA 1
ATOM 940 C C . GLU A 1 115 ? -19.079 -0.849 12.831 1.00 97.94 115 GLU A C 1
ATOM 942 O O . GLU A 1 115 ? -18.810 -1.355 13.925 1.00 97.94 115 GLU A O 1
ATOM 947 N N . ILE A 1 116 ? -18.212 -0.114 12.141 1.00 98.25 116 ILE A N 1
ATOM 948 C CA . ILE A 1 116 ? -16.833 0.111 12.552 1.00 98.25 116 ILE A CA 1
ATOM 949 C C . ILE A 1 116 ? -16.536 1.602 12.694 1.00 98.25 116 ILE A C 1
ATOM 951 O O . ILE A 1 116 ? -16.885 2.424 11.847 1.00 98.25 116 ILE A O 1
ATOM 955 N N . TYR A 1 117 ? -15.884 1.949 13.797 1.00 98.44 117 TYR A N 1
ATOM 956 C CA . TYR A 1 117 ? -15.677 3.318 14.240 1.00 98.44 117 TYR A CA 1
ATOM 957 C C . TYR A 1 117 ? -14.226 3.577 14.617 1.00 98.44 117 TYR A C 1
ATOM 959 O O . TYR A 1 117 ? -13.520 2.691 15.108 1.00 98.44 117 TYR A O 1
ATOM 967 N N . TYR A 1 118 ? -13.796 4.822 14.439 1.00 97.00 118 TYR A N 1
ATOM 968 C CA . TYR A 1 118 ? -12.501 5.311 14.891 1.00 97.00 118 TYR A CA 1
ATOM 969 C C . TYR A 1 118 ? -12.694 6.482 15.854 1.00 97.00 118 TYR A C 1
ATOM 971 O O . TYR A 1 118 ? -13.365 7.463 15.529 1.00 97.00 118 TYR A O 1
ATOM 979 N N . TYR A 1 119 ? -12.065 6.398 17.025 1.00 94.62 119 TYR A N 1
ATOM 980 C CA . TYR A 1 119 ? -12.061 7.466 18.019 1.00 94.62 119 TYR A CA 1
ATOM 981 C C . TYR A 1 119 ? -10.640 7.985 18.276 1.00 94.62 119 TYR A C 1
ATOM 983 O O . TYR A 1 119 ? -9.721 7.228 18.634 1.00 94.62 119 TYR A O 1
ATOM 991 N N . PHE A 1 120 ? -10.462 9.299 18.128 1.00 91.00 120 PHE A N 1
ATOM 992 C CA . PHE A 1 120 ? -9.241 10.001 18.502 1.00 91.00 120 PHE A CA 1
ATOM 993 C C . PHE A 1 120 ? -9.161 10.192 20.012 1.00 91.00 120 PHE A C 1
ATOM 995 O O . PHE A 1 120 ? -10.011 10.854 20.607 1.00 91.00 120 PHE A O 1
ATOM 1002 N N . LEU A 1 121 ? -8.127 9.638 20.647 1.00 86.69 121 LEU A N 1
ATOM 1003 C CA . LEU A 1 121 ? -7.923 9.808 22.080 1.00 86.69 121 LEU A CA 1
ATOM 1004 C C . LEU A 1 121 ? -6.893 10.904 22.368 1.00 86.69 121 LEU A C 1
ATOM 1006 O O . LEU A 1 121 ? -5.693 10.723 22.175 1.00 86.69 121 LEU A O 1
ATOM 1010 N N . GLY A 1 122 ? -7.358 12.028 22.908 1.00 76.06 122 GLY A N 1
ATOM 1011 C CA . GLY A 1 122 ? -6.513 13.144 23.337 1.00 76.06 122 GLY A CA 1
ATOM 1012 C C . GLY A 1 122 ? -6.848 14.455 22.628 1.00 76.06 122 GLY A C 1
ATOM 1013 O O . GLY A 1 122 ? -7.556 14.476 21.632 1.00 76.06 122 GLY A O 1
ATOM 1014 N N . LYS A 1 123 ? -6.345 15.572 23.169 1.00 62.91 123 LYS A N 1
ATOM 1015 C CA . LYS A 1 123 ? -6.697 16.937 22.724 1.00 62.91 123 LYS A CA 1
ATOM 1016 C C . LYS A 1 123 ? -5.709 17.568 21.733 1.00 62.91 123 LYS A C 1
ATOM 1018 O O . LYS A 1 123 ? -5.835 18.742 21.407 1.00 62.91 123 LYS A O 1
ATOM 1023 N N . LYS A 1 124 ? -4.668 16.846 21.310 1.00 69.00 124 LYS A N 1
ATOM 1024 C CA . LYS A 1 124 ? -3.655 17.390 20.392 1.00 69.00 124 LYS A CA 1
ATOM 1025 C C . LYS A 1 124 ? -3.997 17.015 18.962 1.00 69.00 124 LYS A C 1
ATOM 1027 O O . LYS A 1 124 ? -4.304 15.859 18.703 1.00 69.00 124 LYS A O 1
ATOM 1032 N N . LYS A 1 125 ? -3.845 17.963 18.038 1.00 74.50 125 LYS A N 1
ATOM 1033 C CA . LYS A 1 125 ? -3.931 17.685 16.604 1.00 74.50 125 LYS A CA 1
ATOM 1034 C C . LYS A 1 125 ? -2.827 16.709 16.202 1.00 74.50 125 LYS A C 1
ATOM 1036 O O . LYS A 1 125 ? -1.643 17.014 16.341 1.00 74.50 125 LYS A O 1
ATOM 1041 N N . VAL A 1 126 ? -3.217 15.543 15.693 1.00 80.06 126 VAL A N 1
ATOM 1042 C CA . VAL A 1 126 ? -2.290 14.489 15.262 1.00 80.06 126 VAL A CA 1
ATOM 1043 C C . VAL A 1 126 ? -2.350 14.341 13.750 1.00 80.06 126 VAL A C 1
ATOM 1045 O O . VAL A 1 126 ? -3.017 13.461 13.211 1.00 80.06 126 VAL A O 1
ATOM 1048 N N . SER A 1 127 ? -1.639 15.229 13.060 1.00 82.88 127 SER A N 1
ATOM 1049 C CA . SER A 1 127 ? -1.647 15.288 11.602 1.00 82.88 127 SER A CA 1
ATOM 1050 C C . SER A 1 127 ? -0.225 15.293 11.055 1.00 82.88 127 SER A C 1
ATOM 1052 O O . SER A 1 127 ? 0.569 16.192 11.317 1.00 82.88 127 SER A O 1
ATOM 1054 N N . THR A 1 128 ? 0.099 14.254 10.293 1.00 86.00 128 THR A N 1
ATOM 1055 C CA . THR A 1 128 ? 1.301 14.180 9.455 1.00 86.00 128 THR A CA 1
ATOM 1056 C C . THR A 1 128 ? 0.881 13.651 8.086 1.00 86.00 128 THR A C 1
ATOM 1058 O O . THR A 1 128 ? -0.155 12.991 8.013 1.00 86.00 128 THR A O 1
ATOM 1061 N N . PRO A 1 129 ? 1.660 13.858 7.008 1.00 87.75 129 PRO A N 1
ATOM 1062 C CA . PRO A 1 129 ? 1.313 13.310 5.695 1.00 87.75 129 PRO A CA 1
ATOM 1063 C C . PRO A 1 129 ? 1.012 11.803 5.726 1.00 87.75 129 PRO A C 1
ATOM 1065 O O . PRO A 1 129 ? 0.030 11.363 5.141 1.00 87.75 129 PRO A O 1
ATOM 1068 N N . TYR A 1 130 ? 1.806 11.028 6.475 1.00 86.56 130 TYR A N 1
ATOM 1069 C CA . TYR A 1 130 ? 1.592 9.589 6.649 1.00 86.56 130 TYR A CA 1
ATOM 1070 C C . TYR A 1 130 ? 0.302 9.268 7.415 1.00 86.56 130 TYR A C 1
ATOM 1072 O O . TYR A 1 130 ? -0.477 8.427 6.981 1.00 86.56 130 TYR A O 1
ATOM 1080 N N . LEU A 1 131 ? 0.047 9.949 8.536 1.00 89.00 131 LEU A N 1
ATOM 1081 C CA . LEU A 1 131 ? -1.166 9.706 9.321 1.00 89.00 131 LEU A CA 1
ATOM 1082 C C . LEU A 1 131 ? -2.428 10.114 8.563 1.00 89.00 131 LEU A C 1
ATOM 1084 O O . LEU A 1 131 ? -3.385 9.353 8.544 1.00 89.00 131 LEU A O 1
ATOM 1088 N N . ASN A 1 132 ? -2.404 11.258 7.880 1.00 91.81 132 ASN A N 1
ATOM 1089 C CA . ASN A 1 132 ? -3.524 11.704 7.058 1.00 91.81 132 ASN A CA 1
ATOM 1090 C C . ASN A 1 132 ? -3.825 10.684 5.954 1.00 91.81 132 ASN A C 1
ATOM 1092 O O . ASN A 1 132 ? -4.984 10.347 5.748 1.00 91.81 132 ASN A O 1
ATOM 1096 N N . PHE A 1 133 ? -2.793 10.140 5.299 1.00 93.38 133 PHE A N 1
ATOM 1097 C CA . PHE A 1 133 ? -2.956 9.051 4.336 1.00 93.38 133 PHE A CA 1
ATOM 1098 C C . PHE A 1 133 ? -3.633 7.823 4.962 1.00 93.38 133 PHE A C 1
ATOM 1100 O O . PHE A 1 133 ? -4.621 7.333 4.424 1.00 93.38 133 PHE A O 1
ATOM 1107 N N . GLN A 1 134 ? -3.164 7.373 6.130 1.00 93.19 134 GLN A N 1
ATOM 1108 C CA . GLN A 1 134 ? -3.758 6.234 6.838 1.00 93.19 134 GLN A CA 1
ATOM 1109 C C . GLN A 1 134 ? -5.213 6.498 7.262 1.00 93.19 134 GLN A C 1
ATOM 1111 O O . GLN A 1 134 ? -6.058 5.620 7.134 1.00 93.19 134 GLN A O 1
ATOM 1116 N N . TYR A 1 135 ? -5.560 7.712 7.698 1.00 95.25 135 TYR A N 1
ATOM 1117 C CA . TYR A 1 135 ? -6.950 8.034 8.031 1.00 95.25 135 TYR A CA 1
ATOM 1118 C C . TYR A 1 135 ? -7.863 7.953 6.805 1.00 95.25 135 TYR A C 1
ATOM 1120 O O . TYR A 1 135 ? -8.958 7.400 6.904 1.00 95.25 135 TYR A O 1
ATOM 1128 N N . ARG A 1 136 ? -7.401 8.421 5.636 1.00 97.19 136 ARG A N 1
ATOM 1129 C CA . ARG A 1 136 ? -8.144 8.257 4.376 1.00 97.19 136 ARG A CA 1
ATOM 1130 C C . ARG A 1 136 ? -8.300 6.784 3.998 1.00 97.19 136 ARG A C 1
ATOM 1132 O O . ARG A 1 136 ? -9.390 6.392 3.589 1.00 97.19 136 ARG A O 1
ATOM 1139 N N . VAL A 1 137 ? -7.263 5.958 4.195 1.00 96.62 137 VAL A N 1
ATOM 1140 C CA . VAL A 1 137 ? -7.345 4.492 4.033 1.00 96.62 137 VAL A CA 1
ATOM 1141 C C . VAL A 1 137 ? -8.483 3.938 4.894 1.00 96.62 137 VAL A C 1
ATOM 1143 O O . VAL A 1 137 ? -9.366 3.266 4.371 1.00 96.62 137 VAL A O 1
ATOM 1146 N N . PHE A 1 138 ? -8.532 4.290 6.183 1.00 97.06 138 PHE A N 1
ATOM 1147 C CA . PHE A 1 138 ? -9.572 3.803 7.100 1.00 97.06 138 PHE A CA 1
ATOM 1148 C C . PHE A 1 138 ? -10.967 4.276 6.691 1.00 97.06 138 PHE A C 1
ATOM 1150 O O . PHE A 1 138 ? -11.905 3.483 6.664 1.00 97.06 138 PHE A O 1
ATOM 1157 N N . LYS A 1 139 ? -11.111 5.557 6.333 1.00 97.75 139 LYS A N 1
ATOM 1158 C CA . LYS A 1 139 ? -12.396 6.114 5.894 1.00 97.75 139 LYS A CA 1
ATOM 1159 C C . LYS A 1 139 ? -12.917 5.396 4.649 1.00 97.75 139 LYS A C 1
ATOM 1161 O O . LYS A 1 139 ? -14.101 5.095 4.573 1.00 97.75 139 LYS A O 1
ATOM 1166 N N . THR A 1 140 ? -12.026 5.081 3.710 1.00 97.56 140 THR A N 1
ATOM 1167 C CA . THR A 1 140 ? -12.374 4.404 2.451 1.00 97.56 140 THR A CA 1
ATOM 1168 C C . THR A 1 140 ? -12.857 2.975 2.676 1.00 97.56 140 THR A C 1
ATOM 1170 O O . THR A 1 140 ? -13.785 2.538 2.012 1.00 97.56 140 THR A O 1
ATOM 1173 N N . ILE A 1 141 ? -12.284 2.257 3.647 1.00 95.94 141 ILE A N 1
ATOM 1174 C CA . ILE A 1 141 ? -12.702 0.884 3.985 1.00 95.94 141 ILE A CA 1
ATOM 1175 C C . ILE A 1 141 ? -13.883 0.837 4.972 1.00 95.94 141 ILE A C 1
ATOM 1177 O O . ILE A 1 141 ? -14.217 -0.229 5.478 1.00 95.94 141 ILE A O 1
ATOM 1181 N N . GLY A 1 142 ? -14.523 1.977 5.259 1.00 96.50 142 GLY A N 1
ATOM 1182 C CA . GLY A 1 142 ? -15.796 2.033 5.985 1.00 96.50 142 GLY A CA 1
ATOM 1183 C C . GLY A 1 142 ? -15.730 2.492 7.444 1.00 96.50 142 GLY A C 1
ATOM 1184 O O . GLY A 1 142 ? -16.737 2.401 8.140 1.00 96.50 142 GLY A O 1
ATOM 1185 N N . PHE A 1 143 ? -14.596 3.000 7.941 1.00 98.12 143 PHE A N 1
ATOM 1186 C CA . PHE A 1 143 ? -14.555 3.566 9.296 1.00 98.12 143 PHE A CA 1
ATOM 1187 C C . PHE A 1 143 ? -15.357 4.866 9.413 1.00 98.12 143 PHE A C 1
ATOM 1189 O O . PHE A 1 143 ? -15.091 5.855 8.725 1.00 98.12 143 PHE A O 1
ATOM 1196 N N . ASN A 1 144 ? -16.247 4.907 10.402 1.00 98.06 144 ASN A N 1
ATOM 1197 C CA . ASN A 1 144 ? -16.893 6.128 10.864 1.00 98.06 144 ASN A CA 1
ATOM 1198 C C . ASN A 1 144 ? -16.027 6.804 11.934 1.00 98.06 144 ASN A C 1
ATOM 1200 O O . ASN A 1 144 ? -15.868 6.302 13.048 1.00 98.06 144 ASN A O 1
ATOM 1204 N N . PHE A 1 145 ? -15.433 7.946 11.594 1.00 97.44 145 PHE A N 1
ATOM 1205 C CA . PHE A 1 145 ? -14.680 8.748 12.552 1.00 97.44 145 PHE A CA 1
ATOM 1206 C C . PHE A 1 145 ? -15.645 9.515 13.448 1.00 97.44 145 PHE A C 1
ATOM 1208 O O . PHE A 1 145 ? -16.523 10.217 12.961 1.00 97.44 145 PHE A O 1
ATOM 1215 N N . LEU A 1 146 ? -15.492 9.356 14.761 1.00 97.12 146 LEU A N 1
ATOM 1216 C CA . LEU A 1 146 ? -16.430 9.920 15.729 1.00 97.12 146 LEU A CA 1
ATOM 1217 C C . LEU A 1 146 ? -16.133 11.380 16.070 1.00 97.12 146 LEU A C 1
ATOM 1219 O O . LEU A 1 146 ? -17.053 12.103 16.433 1.00 97.12 146 LEU A O 1
ATOM 1223 N N . ASN A 1 147 ? -14.865 11.790 16.014 1.00 94.75 147 ASN A N 1
ATOM 1224 C CA . ASN A 1 147 ? -14.398 13.090 16.505 1.00 94.75 147 ASN A CA 1
ATOM 1225 C C . ASN A 1 147 ? -13.216 13.663 15.691 1.00 94.75 147 ASN A C 1
ATOM 1227 O O . ASN A 1 147 ? -12.287 14.274 16.236 1.00 94.75 147 ASN A O 1
ATOM 1231 N N . ASP A 1 148 ? -13.183 13.393 14.385 1.00 94.12 148 ASP A N 1
ATOM 1232 C CA . ASP A 1 148 ? -12.128 13.864 13.484 1.00 94.12 148 ASP A CA 1
ATOM 1233 C C . ASP A 1 148 ? -12.186 15.372 13.239 1.00 94.12 148 ASP A C 1
ATOM 1235 O O . ASP A 1 148 ? -11.142 16.020 13.277 1.00 94.12 148 ASP A O 1
ATOM 1239 N N . LYS A 1 149 ? -13.375 15.955 13.065 1.00 92.44 149 LYS A N 1
ATOM 1240 C CA . LYS A 1 149 ? -13.543 17.402 12.887 1.00 92.44 149 LYS A CA 1
ATOM 1241 C C . LYS A 1 149 ? -12.968 18.184 14.066 1.00 92.44 149 LYS A C 1
ATOM 1243 O O . LYS A 1 149 ? -12.230 19.144 13.856 1.00 92.44 149 LYS A O 1
ATOM 1248 N N . GLU A 1 150 ? -13.228 17.743 15.293 1.00 91.25 150 GLU A N 1
ATOM 1249 C CA . GLU A 1 150 ? -12.704 18.363 16.512 1.00 91.25 150 GLU A CA 1
ATOM 1250 C C . GLU A 1 150 ? -11.194 18.144 16.671 1.00 91.25 150 GLU A C 1
ATOM 1252 O O . GLU A 1 150 ? -10.481 19.033 17.136 1.00 91.25 150 GLU A O 1
ATOM 1257 N N . THR A 1 151 ? -10.684 16.974 16.275 1.00 89.19 151 THR A N 1
ATOM 1258 C CA . THR A 1 151 ? -9.270 16.615 16.485 1.00 89.19 151 THR A CA 1
ATOM 1259 C C . THR A 1 151 ? -8.346 17.154 15.389 1.00 89.19 151 THR A C 1
ATOM 1261 O O . THR A 1 151 ? -7.219 17.580 15.655 1.00 89.19 151 THR A O 1
ATOM 1264 N N . LEU A 1 152 ? -8.789 17.107 14.134 1.00 90.19 152 LEU A N 1
ATOM 1265 C CA . LEU A 1 152 ? -8.004 17.440 12.944 1.00 90.19 152 LEU A CA 1
ATOM 1266 C C . LEU A 1 152 ? -8.340 18.836 12.396 1.00 90.19 152 LEU A C 1
ATOM 1268 O O . LEU A 1 152 ? -7.512 19.425 11.690 1.00 90.19 152 LEU A O 1
ATOM 1272 N N . GLY A 1 153 ? -9.499 19.390 12.764 1.00 90.81 153 GLY A N 1
ATOM 1273 C CA . GLY A 1 153 ? -10.051 20.645 12.241 1.00 90.81 153 GLY A CA 1
ATOM 1274 C C . GLY A 1 153 ? -10.888 20.468 10.969 1.00 90.81 153 GLY A C 1
ATOM 1275 O O . GLY A 1 153 ? -11.423 21.442 10.450 1.00 90.81 153 GLY A O 1
ATOM 1276 N N . SER A 1 154 ? -10.991 19.243 10.455 1.00 92.62 154 SER A N 1
ATOM 1277 C CA . SER A 1 154 ? -11.755 18.887 9.260 1.00 92.62 154 SER A CA 1
ATOM 1278 C C . SER A 1 154 ? -12.123 17.408 9.300 1.00 92.62 154 SER A C 1
ATOM 1280 O O . SER A 1 154 ? -11.395 16.610 9.891 1.00 92.62 154 SER A O 1
ATOM 1282 N N . GLU A 1 155 ? -13.194 17.039 8.610 1.00 95.44 155 GLU A N 1
ATOM 1283 C CA . GLU A 1 155 ? -13.577 15.638 8.437 1.00 95.44 155 GLU A CA 1
ATOM 1284 C C . GLU A 1 155 ? -12.610 14.908 7.498 1.00 95.44 155 GLU A C 1
ATOM 1286 O O . GLU A 1 155 ? -12.157 15.454 6.484 1.00 95.44 155 GLU A O 1
ATOM 1291 N N . VAL A 1 156 ? -12.296 13.658 7.827 1.00 96.50 156 VAL A N 1
ATOM 1292 C CA . VAL A 1 156 ? -11.482 12.778 6.990 1.00 96.50 156 VAL A CA 1
ATOM 1293 C C . VAL A 1 156 ? -12.292 12.376 5.764 1.00 96.50 156 VAL A C 1
ATOM 1295 O O . VAL A 1 156 ? -13.356 11.767 5.874 1.00 96.50 156 VAL A O 1
ATOM 1298 N N . GLN A 1 157 ? -11.745 12.665 4.585 1.00 96.44 157 GLN A N 1
ATOM 1299 C CA . GLN A 1 157 ? -12.361 12.312 3.310 1.00 96.44 157 GLN A CA 1
ATOM 1300 C C . GLN A 1 157 ? -11.838 10.964 2.792 1.00 96.44 157 GLN A C 1
ATOM 1302 O O . GLN A 1 157 ? -10.625 10.724 2.848 1.00 96.44 157 GLN A O 1
ATOM 1307 N N . PRO A 1 158 ? -12.708 10.082 2.267 1.00 97.12 158 PRO A N 1
ATOM 1308 C CA . PRO A 1 158 ? -12.267 8.839 1.647 1.00 97.12 158 PRO A CA 1
ATOM 1309 C C . PRO A 1 158 ? -11.468 9.120 0.368 1.00 97.12 158 PRO A C 1
ATOM 1311 O O . PRO A 1 158 ? -11.462 10.230 -0.171 1.00 97.12 158 PRO A O 1
ATOM 1314 N N . PHE A 1 159 ? -10.758 8.110 -0.115 1.00 96.31 159 PHE A N 1
ATOM 1315 C CA . PHE A 1 159 ? -10.299 8.071 -1.496 1.00 96.31 159 PHE A CA 1
ATOM 1316 C C . PHE A 1 159 ? -11.491 7.852 -2.426 1.00 96.31 159 PHE A C 1
ATOM 1318 O O . PHE A 1 159 ? -12.452 7.183 -2.053 1.00 96.31 159 PHE A O 1
ATOM 1325 N N . THR A 1 160 ? -11.420 8.418 -3.627 1.00 92.25 160 THR A N 1
ATOM 1326 C CA . THR A 1 160 ? -12.452 8.254 -4.664 1.00 92.25 160 THR A CA 1
ATOM 1327 C C . THR A 1 160 ? -11.917 7.572 -5.917 1.00 92.25 160 THR A C 1
ATOM 1329 O O . THR A 1 160 ? -12.694 6.994 -6.667 1.00 92.25 160 THR A O 1
ATOM 1332 N N . THR A 1 161 ? -10.598 7.594 -6.139 1.00 89.94 161 THR A N 1
ATOM 1333 C CA . THR A 1 161 ? -9.944 6.959 -7.290 1.00 89.94 161 THR A CA 1
ATOM 1334 C C . THR A 1 161 ? -8.643 6.273 -6.873 1.00 89.94 161 THR A C 1
ATOM 1336 O O . THR A 1 161 ? -7.996 6.670 -5.901 1.00 89.94 161 THR A O 1
ATOM 1339 N N . ILE A 1 162 ? -8.223 5.254 -7.630 1.00 87.94 162 ILE A N 1
ATOM 1340 C CA . ILE A 1 162 ? -6.910 4.607 -7.450 1.00 87.94 162 ILE A CA 1
ATOM 1341 C C . ILE A 1 162 ? -5.778 5.623 -7.619 1.00 87.94 162 ILE A C 1
ATOM 1343 O O . ILE A 1 162 ? -4.790 5.587 -6.891 1.00 87.94 162 ILE A O 1
ATOM 1347 N N . GLU A 1 163 ? -5.908 6.522 -8.593 1.00 86.56 163 GLU A N 1
ATOM 1348 C CA . GLU A 1 163 ? -4.861 7.480 -8.933 1.00 86.56 163 GLU A CA 1
ATOM 1349 C C . GLU A 1 163 ? -4.569 8.434 -7.770 1.00 86.56 163 GLU A C 1
ATOM 1351 O O . GLU A 1 163 ? -3.405 8.728 -7.492 1.00 86.56 163 GLU A O 1
ATOM 1356 N N . ASP A 1 164 ? -5.594 8.820 -7.006 1.00 91.06 164 ASP A N 1
ATOM 1357 C CA . ASP A 1 164 ? -5.434 9.566 -5.756 1.00 91.06 164 ASP A CA 1
ATOM 1358 C C . ASP A 1 164 ? -4.672 8.742 -4.695 1.00 91.06 164 ASP A C 1
ATOM 1360 O O . ASP A 1 164 ? -3.716 9.236 -4.083 1.00 91.06 164 ASP A O 1
ATOM 1364 N N . VAL A 1 165 ? -4.998 7.449 -4.534 1.00 92.88 165 VAL A N 1
ATOM 1365 C CA . VAL A 1 165 ? -4.262 6.537 -3.631 1.00 92.88 165 VAL A CA 1
ATOM 1366 C C . VAL A 1 165 ? -2.784 6.464 -4.018 1.00 92.88 165 VAL A C 1
ATOM 1368 O O . VAL A 1 165 ? -1.909 6.644 -3.165 1.00 92.88 165 VAL A O 1
ATOM 1371 N N . ILE A 1 166 ? -2.496 6.232 -5.301 1.00 88.75 166 ILE A N 1
ATOM 1372 C CA . ILE A 1 166 ? -1.138 6.128 -5.847 1.00 88.75 166 ILE A CA 1
ATOM 1373 C C . ILE A 1 166 ? -0.377 7.439 -5.639 1.00 88.75 166 ILE A C 1
ATOM 1375 O O . ILE A 1 166 ? 0.755 7.429 -5.138 1.00 88.75 166 ILE A O 1
ATOM 1379 N N . THR A 1 167 ? -0.993 8.566 -5.991 1.00 88.12 167 THR A N 1
ATOM 1380 C CA . THR A 1 167 ? -0.386 9.898 -5.917 1.00 88.12 167 THR A CA 1
ATOM 1381 C C . THR A 1 167 ? -0.008 10.238 -4.482 1.00 88.12 167 THR A C 1
ATOM 1383 O O . THR A 1 167 ? 1.148 10.581 -4.198 1.00 88.12 167 THR A O 1
ATOM 1386 N N . LEU A 1 168 ? -0.938 10.071 -3.537 1.00 90.69 168 LEU A N 1
ATOM 1387 C CA . LEU A 1 168 ? -0.662 10.363 -2.135 1.00 90.69 168 LEU A CA 1
ATOM 1388 C C . LEU A 1 168 ? 0.300 9.364 -1.502 1.00 90.69 168 LEU A C 1
ATOM 1390 O O . LEU A 1 168 ? 1.198 9.796 -0.773 1.00 90.69 168 LEU A O 1
ATOM 1394 N N . LYS A 1 169 ? 0.200 8.062 -1.801 1.00 89.44 169 LYS A N 1
ATOM 1395 C CA . LYS A 1 169 ? 1.176 7.079 -1.305 1.00 89.44 169 LYS A CA 1
ATOM 1396 C C . LYS A 1 169 ? 2.585 7.422 -1.786 1.00 89.44 169 LYS A C 1
ATOM 1398 O O . LYS A 1 169 ? 3.536 7.393 -0.995 1.00 89.44 169 LYS A O 1
ATOM 1403 N N . THR A 1 170 ? 2.725 7.809 -3.051 1.00 84.31 170 THR A N 1
ATOM 1404 C CA . THR A 1 170 ? 4.003 8.234 -3.636 1.00 84.31 170 THR A CA 1
ATOM 1405 C C . THR A 1 170 ? 4.533 9.489 -2.946 1.00 84.31 170 THR A C 1
ATOM 1407 O O . THR A 1 170 ? 5.697 9.529 -2.539 1.00 84.31 170 THR A O 1
ATOM 1410 N N . ALA A 1 171 ? 3.686 10.499 -2.732 1.00 85.31 171 ALA A N 1
ATOM 1411 C CA . ALA A 1 171 ? 4.068 11.731 -2.044 1.00 85.31 171 ALA A CA 1
ATOM 1412 C C . ALA A 1 171 ? 4.511 11.489 -0.589 1.00 85.31 171 ALA A C 1
ATOM 1414 O O . ALA A 1 171 ? 5.528 12.034 -0.151 1.00 85.31 171 ALA A O 1
ATOM 1415 N N . VAL A 1 172 ? 3.791 10.641 0.154 1.00 85.44 172 VAL A N 1
ATOM 1416 C CA . VAL A 1 172 ? 4.147 10.243 1.527 1.00 85.44 172 VAL A CA 1
ATOM 1417 C C . VAL A 1 172 ? 5.497 9.529 1.556 1.00 85.44 172 VAL A C 1
ATOM 1419 O O . VAL A 1 172 ? 6.331 9.824 2.412 1.00 85.44 172 VAL A O 1
ATOM 1422 N N . THR A 1 173 ? 5.740 8.646 0.589 1.00 79.81 173 THR A N 1
ATOM 1423 C CA . THR A 1 173 ? 6.996 7.896 0.469 1.00 79.81 173 THR A CA 1
ATOM 1424 C C . THR A 1 173 ? 8.177 8.824 0.176 1.00 79.81 173 THR A C 1
ATOM 1426 O O . THR A 1 173 ? 9.194 8.753 0.864 1.00 79.81 173 THR A O 1
ATOM 1429 N N . LYS A 1 174 ? 8.034 9.767 -0.768 1.00 77.06 174 LYS A N 1
ATOM 1430 C CA . LYS A 1 174 ? 9.081 10.751 -1.112 1.00 77.06 174 LYS A CA 1
ATOM 1431 C C . LYS A 1 174 ? 9.486 11.632 0.073 1.00 77.06 174 LYS A C 1
ATOM 1433 O O . LYS A 1 174 ? 10.655 11.990 0.202 1.00 77.06 174 LYS A O 1
ATOM 1438 N N . ARG A 1 175 ? 8.528 11.970 0.942 1.00 74.44 175 ARG A N 1
ATOM 1439 C CA . ARG A 1 175 ? 8.741 12.784 2.152 1.00 74.44 175 ARG A CA 1
ATOM 1440 C C . ARG A 1 175 ? 9.275 11.974 3.343 1.00 74.44 175 ARG A C 1
ATOM 1442 O O . ARG A 1 175 ? 9.567 12.555 4.390 1.00 74.44 175 ARG A O 1
ATOM 1449 N N . SER A 1 176 ? 9.395 10.650 3.219 1.00 70.50 176 SER A N 1
ATOM 1450 C CA . SER A 1 176 ? 9.948 9.803 4.275 1.00 70.50 176 SER A CA 1
ATOM 1451 C C . SER A 1 176 ? 11.444 10.057 4.452 1.00 70.50 176 SER A C 1
ATOM 1453 O O . SER A 1 176 ? 12.210 10.058 3.491 1.00 70.50 176 SER A O 1
ATOM 1455 N N . ARG A 1 177 ? 11.879 10.207 5.711 1.00 62.38 177 ARG A N 1
ATOM 1456 C CA . ARG A 1 177 ? 13.309 10.299 6.060 1.00 62.38 177 ARG A CA 1
ATOM 1457 C C . ARG A 1 177 ? 14.062 8.997 5.752 1.00 62.38 177 ARG A C 1
ATOM 1459 O O . ARG A 1 177 ? 15.239 9.051 5.430 1.00 62.38 177 ARG A O 1
ATOM 1466 N N . ASN A 1 178 ? 13.376 7.851 5.801 1.00 62.94 178 ASN A N 1
ATOM 1467 C CA . ASN A 1 178 ? 13.939 6.537 5.482 1.00 62.94 178 ASN A CA 1
ATOM 1468 C C . ASN A 1 178 ? 13.425 6.064 4.119 1.00 62.94 178 ASN A C 1
ATOM 1470 O O . ASN A 1 178 ? 12.521 5.232 4.049 1.00 62.94 178 ASN A O 1
ATOM 1474 N N . LYS A 1 179 ? 14.009 6.592 3.037 1.00 58.72 179 LYS A N 1
ATOM 1475 C CA . LYS A 1 179 ? 13.634 6.238 1.655 1.00 58.72 179 LYS A CA 1
ATOM 1476 C C . LYS A 1 179 ? 13.834 4.747 1.339 1.00 58.72 179 LYS A C 1
ATOM 1478 O O . LYS A 1 179 ? 13.014 4.174 0.637 1.00 58.72 179 LYS A O 1
ATOM 1483 N N . LYS A 1 180 ? 14.851 4.108 1.939 1.00 54.56 180 LYS A N 1
ATOM 1484 C CA . LYS A 1 180 ? 15.125 2.660 1.807 1.00 54.56 180 LYS A CA 1
ATOM 1485 C C . LYS A 1 180 ? 14.099 1.755 2.506 1.00 54.56 180 LYS A C 1
ATOM 1487 O O . LYS A 1 180 ? 14.101 0.552 2.296 1.00 54.56 180 LYS A O 1
ATOM 1492 N N . ASN A 1 181 ? 13.221 2.307 3.347 1.00 62.41 181 ASN A N 1
ATOM 1493 C CA . ASN A 1 181 ? 12.181 1.541 4.034 1.00 62.41 181 ASN A CA 1
ATOM 1494 C C . ASN A 1 181 ? 10.797 1.872 3.466 1.00 62.41 181 ASN A C 1
ATOM 1496 O O . ASN A 1 181 ? 9.885 2.226 4.217 1.00 62.41 181 ASN A O 1
ATOM 1500 N N . ASN A 1 182 ? 10.651 1.815 2.138 1.00 65.25 182 ASN A N 1
ATOM 1501 C CA . ASN A 1 182 ? 9.328 1.914 1.539 1.00 65.25 182 ASN A CA 1
ATOM 1502 C C . ASN A 1 182 ? 8.534 0.633 1.878 1.00 65.25 182 ASN A C 1
ATOM 1504 O O . ASN A 1 182 ? 9.032 -0.461 1.603 1.00 65.25 182 ASN A O 1
ATOM 1508 N N . PRO A 1 183 ? 7.346 0.734 2.502 1.00 65.69 183 PRO A N 1
ATOM 1509 C CA . PRO A 1 183 ? 6.569 -0.445 2.887 1.00 65.69 183 PRO A CA 1
ATOM 1510 C C . PRO A 1 183 ? 5.947 -1.168 1.690 1.00 65.69 183 PRO A C 1
ATOM 1512 O O . PRO A 1 183 ? 5.796 -2.388 1.708 1.00 65.69 183 PRO A O 1
ATOM 1515 N N . THR A 1 184 ? 5.534 -0.369 0.697 1.00 84.19 184 THR A N 1
ATOM 1516 C CA . THR A 1 184 ? 4.572 -0.767 -0.330 1.00 84.19 184 THR A CA 1
ATOM 1517 C C . THR A 1 184 ? 4.711 0.116 -1.569 1.00 84.19 184 THR A C 1
ATOM 1519 O O . THR A 1 184 ? 4.758 1.351 -1.448 1.00 84.19 184 THR A O 1
ATOM 1522 N N . PHE A 1 185 ? 4.700 -0.491 -2.752 1.00 87.06 185 PHE A N 1
ATOM 1523 C CA . PHE A 1 185 ? 4.588 0.196 -4.037 1.00 87.06 185 PHE A CA 1
ATOM 1524 C C . PHE A 1 185 ? 3.254 -0.132 -4.707 1.00 87.06 185 PHE A C 1
ATOM 1526 O O . PHE A 1 185 ? 2.752 -1.250 -4.603 1.00 87.06 185 PHE A O 1
ATOM 1533 N N . LEU A 1 186 ? 2.695 0.860 -5.397 1.00 89.06 186 LEU A N 1
ATOM 1534 C CA . LEU A 1 186 ? 1.468 0.736 -6.175 1.00 89.06 186 LEU A CA 1
ATOM 1535 C C . LEU A 1 186 ? 1.762 1.153 -7.610 1.00 89.06 186 LEU A C 1
ATOM 1537 O O . LEU A 1 186 ? 2.250 2.260 -7.845 1.00 89.06 186 LEU A O 1
ATOM 1541 N N . ILE A 1 187 ? 1.467 0.277 -8.561 1.00 86.25 187 ILE A N 1
ATOM 1542 C CA . ILE A 1 187 ? 1.605 0.549 -9.990 1.00 86.25 187 ILE A CA 1
ATOM 1543 C C . ILE A 1 187 ? 0.250 0.321 -10.649 1.00 86.25 187 ILE A C 1
ATOM 1545 O O . ILE A 1 187 ? -0.428 -0.660 -10.364 1.00 86.25 187 ILE A O 1
ATOM 1549 N N . GLN A 1 188 ? -0.112 1.211 -11.566 1.00 84.25 188 GLN A N 1
ATOM 1550 C CA . GLN A 1 188 ? -1.221 0.999 -12.484 1.00 84.25 188 GLN A CA 1
ATOM 1551 C C . GLN A 1 188 ? -0.631 0.705 -13.861 1.00 84.25 188 GLN A C 1
ATOM 1553 O O . GLN A 1 188 ? 0.157 1.500 -14.377 1.00 84.25 188 GLN A O 1
ATOM 1558 N N . ASN A 1 189 ? -0.953 -0.456 -14.422 1.00 75.00 189 ASN A N 1
ATOM 1559 C CA . ASN A 1 189 ? -0.510 -0.844 -15.760 1.00 75.00 189 ASN A CA 1
ATOM 1560 C C . ASN A 1 189 ? -1.629 -0.586 -16.786 1.00 75.00 189 ASN A C 1
ATOM 1562 O O . ASN A 1 189 ? -2.758 -0.250 -16.420 1.00 75.00 189 ASN A O 1
ATOM 1566 N N . GLY A 1 190 ? -1.308 -0.709 -18.079 1.00 64.25 190 GLY A N 1
ATOM 1567 C CA . GLY A 1 190 ? -2.334 -0.792 -19.123 1.00 64.25 190 GLY A CA 1
ATOM 1568 C C . GLY A 1 190 ? -3.252 -1.994 -18.869 1.00 64.25 190 GLY A C 1
ATOM 1569 O O . GLY A 1 190 ? -2.808 -2.970 -18.270 1.00 64.25 190 GLY A O 1
ATOM 1570 N N . GLU A 1 191 ? -4.516 -1.907 -19.296 1.00 62.06 191 GLU A N 1
ATOM 1571 C CA . GLU A 1 191 ? -5.597 -2.876 -19.010 1.00 62.06 191 GLU A CA 1
ATOM 1572 C C . GLU A 1 191 ? -6.211 -2.812 -17.604 1.00 62.06 191 GLU A C 1
ATOM 1574 O O . GLU A 1 191 ? -6.620 -3.839 -17.070 1.00 62.06 191 GLU A O 1
ATOM 1579 N N . ASN A 1 192 ? -6.326 -1.630 -16.985 1.00 68.75 192 ASN A N 1
ATOM 1580 C CA . ASN A 1 192 ? -7.124 -1.486 -15.757 1.00 68.75 192 ASN A CA 1
ATOM 1581 C C . ASN A 1 192 ? -6.638 -2.339 -14.559 1.00 68.75 192 ASN A C 1
ATOM 1583 O O . ASN A 1 192 ? -7.342 -2.478 -13.565 1.00 68.75 192 ASN A O 1
ATOM 1587 N N . LYS A 1 193 ? -5.413 -2.872 -14.612 1.00 83.44 193 LYS A N 1
ATOM 1588 C CA . LYS A 1 193 ? -4.813 -3.687 -13.550 1.00 83.44 193 LYS A CA 1
ATOM 1589 C C . LYS A 1 193 ? -3.983 -2.836 -12.603 1.00 83.44 193 LYS A C 1
ATOM 1591 O O . LYS A 1 193 ? -3.158 -2.019 -13.033 1.00 83.44 193 LYS A O 1
ATOM 1596 N N . VAL A 1 194 ? -4.153 -3.076 -11.307 1.00 88.50 194 VAL A N 1
ATOM 1597 C CA . VAL A 1 194 ? -3.334 -2.467 -10.255 1.00 88.50 194 VAL A CA 1
ATOM 1598 C C . VAL A 1 194 ? -2.442 -3.531 -9.642 1.00 88.50 194 VAL A C 1
ATOM 1600 O O . VAL A 1 194 ? -2.918 -4.557 -9.176 1.00 88.50 194 VAL A O 1
ATOM 1603 N N . GLN A 1 195 ? -1.142 -3.275 -9.606 1.00 89.62 195 GLN A N 1
ATOM 1604 C CA . GLN A 1 195 ? -0.180 -4.138 -8.934 1.00 89.62 195 GLN A CA 1
ATOM 1605 C C . GLN A 1 195 ? 0.244 -3.498 -7.617 1.00 89.62 195 GLN A C 1
ATOM 1607 O O . GLN A 1 195 ? 0.685 -2.344 -7.583 1.00 89.62 195 GLN A O 1
ATOM 1612 N N . LEU A 1 196 ? 0.126 -4.261 -6.536 1.00 91.44 196 LEU A N 1
ATOM 1613 C CA . LEU A 1 196 ? 0.550 -3.878 -5.200 1.00 91.44 196 LEU A CA 1
ATOM 1614 C C . LEU A 1 196 ? 1.719 -4.766 -4.791 1.00 91.44 196 LEU A C 1
ATOM 1616 O O . LEU A 1 196 ? 1.554 -5.966 -4.613 1.00 91.44 196 LEU A O 1
ATOM 1620 N N . TYR A 1 197 ? 2.888 -4.166 -4.595 1.00 90.19 197 TYR A N 1
ATOM 1621 C CA . TYR A 1 197 ? 4.069 -4.849 -4.072 1.00 90.19 197 TYR A CA 1
ATOM 1622 C C . TYR A 1 197 ? 4.221 -4.464 -2.607 1.00 90.19 197 TYR A C 1
ATOM 1624 O O . TYR A 1 197 ? 4.547 -3.312 -2.316 1.00 90.19 197 TYR A O 1
ATOM 1632 N N . GLY A 1 198 ? 3.939 -5.383 -1.684 1.00 88.81 198 GLY A N 1
ATOM 1633 C CA . GLY A 1 198 ? 3.823 -5.058 -0.261 1.00 88.81 198 GLY A CA 1
ATOM 1634 C C . GLY A 1 198 ? 4.590 -6.003 0.649 1.00 88.81 198 GLY A C 1
ATOM 1635 O O . GLY A 1 198 ? 4.547 -7.221 0.483 1.00 88.81 198 GLY A O 1
ATOM 1636 N N . LYS A 1 199 ? 5.274 -5.436 1.647 1.00 86.88 199 LYS A N 1
ATOM 1637 C CA . LYS A 1 199 ? 6.025 -6.204 2.650 1.00 86.88 199 LYS A CA 1
ATOM 1638 C C . LYS A 1 199 ? 5.097 -6.949 3.608 1.00 86.88 199 LYS A C 1
ATOM 1640 O O . LYS A 1 199 ? 4.019 -6.465 3.966 1.00 86.88 199 LYS A O 1
ATOM 1645 N N . THR A 1 200 ? 5.556 -8.107 4.070 1.00 85.81 200 THR A N 1
ATOM 1646 C CA . THR A 1 200 ? 4.795 -9.065 4.895 1.00 85.81 200 THR A CA 1
ATOM 1647 C C . THR A 1 200 ? 5.131 -9.016 6.391 1.00 85.81 200 THR A C 1
ATOM 1649 O O . THR A 1 200 ? 4.452 -9.651 7.206 1.00 85.81 200 THR A O 1
ATOM 1652 N N . PHE A 1 201 ? 6.126 -8.220 6.801 1.00 82.50 201 PHE A N 1
ATOM 1653 C CA . PHE A 1 201 ? 6.587 -8.127 8.189 1.00 82.50 201 PHE A CA 1
ATOM 1654 C C . PHE A 1 201 ? 6.244 -6.794 8.878 1.00 82.50 201 PHE A C 1
ATOM 1656 O O . PHE A 1 201 ? 5.853 -5.799 8.267 1.00 82.50 201 PHE A O 1
ATOM 1663 N N . GLY A 1 202 ? 6.359 -6.789 10.211 1.00 80.50 202 GLY A N 1
ATOM 1664 C CA . GLY A 1 202 ? 6.291 -5.578 11.029 1.00 80.50 202 GLY A CA 1
ATOM 1665 C C . GLY A 1 202 ? 4.953 -4.840 10.949 1.00 80.50 202 GLY A C 1
ATOM 1666 O O . GLY A 1 202 ? 3.889 -5.460 10.971 1.00 80.50 202 GLY A O 1
ATOM 1667 N N . ALA A 1 203 ? 5.018 -3.507 10.904 1.00 76.06 203 ALA A N 1
ATOM 1668 C CA . ALA A 1 203 ? 3.854 -2.640 10.706 1.00 76.06 203 ALA A CA 1
ATOM 1669 C C . ALA A 1 203 ? 3.395 -2.607 9.235 1.00 76.06 203 ALA A C 1
ATOM 1671 O O . ALA A 1 203 ? 2.210 -2.410 8.966 1.00 76.06 203 ALA A O 1
ATOM 1672 N N . HIS A 1 204 ? 4.317 -2.857 8.301 1.00 83.88 204 HIS A N 1
ATOM 1673 C CA . HIS A 1 204 ? 4.083 -2.784 6.858 1.00 83.88 204 HIS A CA 1
ATOM 1674 C C . HIS A 1 204 ? 3.049 -3.799 6.386 1.00 83.88 204 HIS A C 1
ATOM 1676 O O . HIS A 1 204 ? 2.199 -3.464 5.576 1.00 83.88 204 HIS A O 1
ATOM 1682 N N . LYS A 1 205 ? 3.015 -4.993 6.985 1.00 87.00 205 LYS A N 1
ATOM 1683 C CA . LYS A 1 205 ? 2.014 -6.021 6.655 1.00 87.00 205 LYS A CA 1
ATOM 1684 C C . LYS A 1 205 ? 0.564 -5.551 6.786 1.00 87.00 205 LYS A C 1
ATOM 1686 O O . LYS A 1 205 ? -0.291 -5.953 5.999 1.00 87.00 205 LYS A O 1
ATOM 1691 N N . TYR A 1 206 ? 0.266 -4.702 7.774 1.00 88.25 206 TYR A N 1
ATOM 1692 C CA . TYR A 1 206 ? -1.083 -4.161 7.939 1.00 88.25 206 TYR A CA 1
ATOM 1693 C C . TYR A 1 206 ? -1.343 -3.006 6.977 1.00 88.25 206 TYR A C 1
ATOM 1695 O O . TYR A 1 206 ? -2.464 -2.902 6.496 1.00 88.25 206 TYR A O 1
ATOM 1703 N N . GLU A 1 207 ? -0.335 -2.192 6.646 1.00 89.69 207 GLU A N 1
ATOM 1704 C CA . GLU A 1 207 ? -0.459 -1.215 5.557 1.00 89.69 207 GLU A CA 1
ATOM 1705 C C . GLU A 1 207 ? -0.774 -1.923 4.231 1.00 89.69 207 GLU A C 1
ATOM 1707 O O . GLU A 1 207 ? -1.780 -1.594 3.608 1.00 89.69 207 GLU A O 1
ATOM 1712 N N . THR A 1 208 ? 0.010 -2.940 3.857 1.00 92.00 208 THR A N 1
ATOM 1713 C CA . THR A 1 208 ? -0.210 -3.782 2.671 1.00 92.00 208 THR A CA 1
ATOM 1714 C C . THR A 1 208 ? -1.635 -4.334 2.641 1.00 92.00 208 THR A C 1
ATOM 1716 O O . THR A 1 208 ? -2.348 -4.163 1.655 1.00 92.00 208 THR A O 1
ATOM 1719 N N . SER A 1 209 ? -2.078 -4.945 3.748 1.00 93.44 209 SER A N 1
ATOM 1720 C CA . SER A 1 209 ? -3.426 -5.521 3.855 1.00 93.44 209 SER A CA 1
ATOM 1721 C C . SER A 1 209 ? -4.513 -4.456 3.672 1.00 93.44 209 SER A C 1
ATOM 1723 O O . SER A 1 209 ? -5.436 -4.638 2.889 1.00 93.44 209 SER A O 1
ATOM 1725 N N . MET A 1 210 ? -4.403 -3.319 4.364 1.00 94.12 210 MET A N 1
ATOM 1726 C CA . MET A 1 210 ? -5.418 -2.264 4.295 1.00 94.12 210 MET A CA 1
ATOM 1727 C C . MET A 1 210 ? -5.451 -1.574 2.930 1.00 94.12 210 MET A C 1
ATOM 1729 O O . MET A 1 210 ? -6.526 -1.193 2.480 1.00 94.12 210 MET A O 1
ATOM 1733 N N . LEU A 1 211 ? -4.311 -1.451 2.246 1.00 94.44 211 LEU A N 1
ATOM 1734 C CA . LEU A 1 211 ? -4.283 -0.964 0.868 1.00 94.44 211 LEU A CA 1
ATOM 1735 C C . LEU A 1 211 ? -4.952 -1.941 -0.096 1.00 94.44 211 LEU A C 1
ATOM 1737 O O . LEU A 1 211 ? -5.676 -1.483 -0.971 1.00 94.44 211 LEU A O 1
ATOM 1741 N N . CYS A 1 212 ? -4.804 -3.256 0.100 1.00 93.69 212 CYS A N 1
ATOM 1742 C CA . CYS A 1 212 ? -5.591 -4.238 -0.653 1.00 93.69 212 CYS A CA 1
ATOM 1743 C C . CYS A 1 212 ? -7.093 -3.978 -0.479 1.00 93.69 212 CYS A C 1
ATOM 1745 O O . CYS A 1 212 ? -7.816 -3.925 -1.465 1.00 93.69 212 CYS A O 1
ATOM 1747 N N . TYR A 1 213 ? -7.554 -3.730 0.751 1.00 94.38 213 TYR A N 1
ATOM 1748 C CA . TYR A 1 213 ? -8.972 -3.463 1.028 1.00 94.38 213 TYR A CA 1
ATOM 1749 C C . TYR A 1 213 ? -9.455 -2.168 0.370 1.00 94.38 213 TYR A C 1
ATOM 1751 O O . TYR A 1 213 ? -10.517 -2.155 -0.237 1.00 94.38 213 TYR A O 1
ATOM 1759 N N . VAL A 1 214 ? -8.661 -1.091 0.442 1.00 94.94 214 VAL A N 1
ATOM 1760 C CA . VAL A 1 214 ? -8.963 0.177 -0.245 1.00 94.94 214 VAL A CA 1
ATOM 1761 C C . VAL A 1 214 ? -9.106 -0.044 -1.741 1.00 94.94 214 VAL A C 1
ATOM 1763 O O . VAL A 1 214 ? -10.079 0.416 -2.331 1.00 94.94 214 VAL A O 1
ATOM 1766 N N . LEU A 1 215 ? -8.146 -0.739 -2.353 1.00 92.38 215 LEU A N 1
ATOM 1767 C CA . LEU A 1 215 ? -8.201 -1.023 -3.778 1.00 92.38 215 LEU A CA 1
ATOM 1768 C C . LEU A 1 215 ? -9.428 -1.873 -4.099 1.00 92.38 215 LEU A C 1
ATOM 1770 O O . LEU A 1 215 ? -10.180 -1.482 -4.973 1.00 92.38 215 LEU A O 1
ATOM 1774 N N . ALA A 1 216 ? -9.722 -2.941 -3.359 1.00 89.88 216 ALA A N 1
ATOM 1775 C CA . ALA A 1 216 ? -10.941 -3.710 -3.603 1.00 89.88 216 ALA A CA 1
ATOM 1776 C C . ALA A 1 216 ? -12.216 -2.853 -3.557 1.00 89.88 216 ALA A C 1
ATOM 1778 O O . ALA A 1 216 ? -13.077 -3.017 -4.420 1.00 89.88 216 ALA A O 1
ATOM 1779 N N . THR A 1 217 ? -12.314 -1.918 -2.605 1.00 89.38 217 THR A N 1
ATOM 1780 C CA . THR A 1 217 ? -13.468 -1.017 -2.466 1.00 89.38 217 THR A CA 1
ATOM 1781 C C . THR A 1 217 ? -13.590 -0.012 -3.613 1.00 89.38 217 THR A C 1
ATOM 1783 O O . THR A 1 217 ? -14.698 0.276 -4.055 1.00 89.38 217 THR A O 1
ATOM 1786 N N . LEU A 1 218 ? -12.477 0.552 -4.089 1.00 88.62 218 LEU A N 1
ATOM 1787 C CA . LEU A 1 218 ? -12.491 1.584 -5.135 1.00 88.62 218 LEU A CA 1
ATOM 1788 C C . LEU A 1 218 ? -12.639 1.017 -6.548 1.00 88.62 218 LEU A C 1
ATOM 1790 O O . LEU A 1 218 ? -12.973 1.751 -7.475 1.00 88.62 218 LEU A O 1
ATOM 1794 N N . ASN A 1 219 ? -12.308 -0.257 -6.732 1.00 70.69 219 ASN A N 1
ATOM 1795 C CA . ASN A 1 219 ? -11.834 -0.754 -8.011 1.00 70.69 219 ASN A CA 1
ATOM 1796 C C . ASN A 1 219 ? -12.782 -1.797 -8.605 1.00 70.69 219 ASN A C 1
ATOM 1798 O O . ASN A 1 219 ? -12.431 -2.959 -8.791 1.00 70.69 219 ASN A O 1
ATOM 1802 N N . SER A 1 220 ? -14.001 -1.359 -8.919 1.00 61.75 220 SER A N 1
ATOM 1803 C CA . SER A 1 220 ? -14.929 -2.103 -9.774 1.00 61.75 220 SER A CA 1
ATOM 1804 C C . SER A 1 220 ? -14.872 -1.502 -11.186 1.00 61.75 220 SER A C 1
ATOM 1806 O O . SER A 1 220 ? -15.147 -0.305 -11.307 1.00 61.75 220 SER A O 1
ATOM 1808 N N . PRO A 1 221 ? -14.483 -2.246 -12.249 1.00 56.72 221 PRO A N 1
ATOM 1809 C CA . PRO A 1 221 ? -14.284 -3.704 -12.359 1.00 56.72 221 PRO A CA 1
ATOM 1810 C C . PRO A 1 221 ? -12.803 -4.158 -12.424 1.00 56.72 221 PRO A C 1
ATOM 1812 O O . PRO A 1 221 ? -12.486 -5.186 -13.009 1.00 56.72 221 PRO A O 1
ATOM 1815 N N . ASN A 1 222 ? -11.873 -3.363 -11.913 1.00 65.00 222 ASN A N 1
ATOM 1816 C CA . ASN A 1 222 ? -10.434 -3.543 -12.118 1.00 65.00 222 ASN A CA 1
ATOM 1817 C C . ASN A 1 222 ? -9.815 -4.606 -11.185 1.00 65.00 222 ASN A C 1
ATOM 1819 O O . ASN A 1 222 ? -10.008 -4.557 -9.968 1.00 65.00 222 ASN A O 1
ATOM 1823 N N . ASP A 1 223 ? -8.976 -5.486 -11.737 1.00 81.19 223 ASP A N 1
ATOM 1824 C CA . ASP A 1 223 ? -8.248 -6.500 -10.966 1.00 81.19 223 ASP A CA 1
ATOM 1825 C C . ASP A 1 223 ? -7.030 -5.922 -10.224 1.00 81.19 223 ASP A C 1
ATOM 1827 O O . ASP A 1 223 ? -6.283 -5.075 -10.734 1.00 81.19 223 ASP A O 1
ATOM 1831 N N . VAL A 1 224 ? -6.797 -6.428 -9.014 1.00 88.69 224 VAL A N 1
ATOM 1832 C CA . VAL A 1 224 ? -5.632 -6.127 -8.177 1.00 88.69 224 VAL A CA 1
ATOM 1833 C C . VAL A 1 224 ? -4.743 -7.363 -8.073 1.00 88.69 224 VAL A C 1
ATOM 1835 O O . VAL A 1 224 ? -5.179 -8.414 -7.612 1.00 88.69 224 VAL A O 1
ATOM 1838 N N . GLU A 1 225 ? -3.471 -7.231 -8.432 1.00 89.88 225 GLU A N 1
ATOM 1839 C CA . GLU A 1 22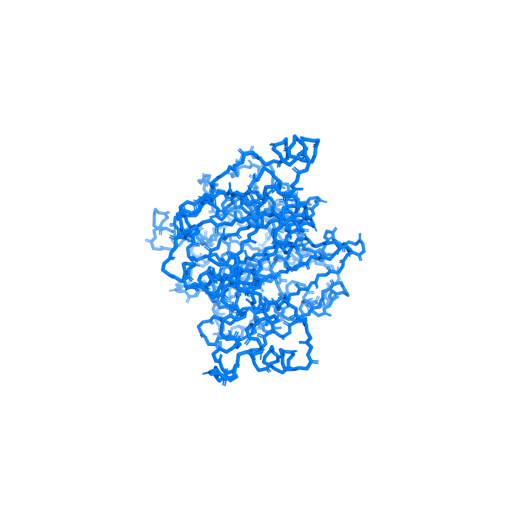5 ? -2.449 -8.250 -8.191 1.00 89.88 225 GLU A CA 1
ATOM 1840 C C . GLU A 1 225 ? -1.612 -7.860 -6.971 1.00 89.88 225 GLU A C 1
ATOM 1842 O O . GLU A 1 225 ? -0.876 -6.872 -6.991 1.00 89.88 225 GLU A O 1
ATOM 1847 N N . LEU A 1 226 ? -1.720 -8.640 -5.897 1.00 91.31 226 LEU A N 1
ATOM 1848 C CA . LEU A 1 226 ? -0.880 -8.502 -4.712 1.00 91.31 226 LEU A CA 1
ATOM 1849 C C . LEU A 1 226 ? 0.374 -9.364 -4.869 1.00 91.31 226 LEU A C 1
ATOM 1851 O O . LEU A 1 226 ? 0.284 -10.587 -4.878 1.00 91.31 226 LEU A O 1
ATOM 1855 N N . PHE A 1 227 ? 1.538 -8.730 -4.896 1.00 89.38 227 PHE A N 1
ATOM 1856 C CA . PHE A 1 227 ? 2.842 -9.371 -4.797 1.00 89.38 227 PHE A CA 1
ATOM 1857 C C . PHE A 1 227 ? 3.373 -9.242 -3.367 1.00 89.38 227 PHE A C 1
ATOM 1859 O O . PHE A 1 227 ? 3.679 -8.144 -2.888 1.00 89.38 227 PHE A O 1
ATOM 1866 N N . GLU A 1 228 ? 3.465 -10.373 -2.670 1.00 88.38 228 GLU A N 1
ATOM 1867 C CA . GLU A 1 228 ? 3.967 -10.430 -1.297 1.00 88.38 228 GLU A CA 1
ATOM 1868 C C . GLU A 1 228 ? 5.501 -10.404 -1.290 1.00 88.38 228 GLU A C 1
ATOM 1870 O O . GLU A 1 228 ? 6.170 -11.348 -1.718 1.00 88.38 228 GLU A O 1
ATOM 1875 N N . ILE A 1 229 ? 6.068 -9.303 -0.797 1.00 84.19 229 ILE A N 1
ATOM 1876 C CA . ILE A 1 229 ? 7.516 -9.141 -0.667 1.00 84.19 229 ILE A CA 1
ATOM 1877 C C . ILE A 1 229 ? 7.957 -9.799 0.637 1.00 84.19 229 ILE A C 1
ATOM 1879 O O . ILE A 1 229 ? 7.509 -9.409 1.721 1.00 84.19 229 ILE A O 1
ATOM 1883 N N . THR A 1 230 ? 8.875 -10.760 0.529 1.00 81.50 230 THR A N 1
ATOM 1884 C CA . THR A 1 230 ? 9.472 -11.410 1.699 1.00 81.50 230 THR A CA 1
ATOM 1885 C C . THR A 1 230 ? 10.242 -10.387 2.530 1.00 81.50 230 THR A C 1
ATOM 1887 O O . THR A 1 230 ? 11.118 -9.695 2.021 1.00 81.50 230 THR A O 1
ATOM 1890 N N . ASP A 1 231 ? 9.929 -10.299 3.820 1.00 74.62 231 ASP A N 1
ATOM 1891 C CA . ASP A 1 231 ? 10.558 -9.361 4.748 1.00 74.62 231 ASP A CA 1
ATOM 1892 C C . ASP A 1 231 ? 10.813 -10.073 6.084 1.00 74.62 231 ASP A C 1
ATOM 1894 O O . ASP A 1 231 ? 9.923 -10.727 6.628 1.00 74.62 231 ASP A O 1
ATOM 1898 N N . ASN A 1 232 ? 12.043 -9.994 6.602 1.00 77.38 232 ASN A N 1
ATOM 1899 C CA . ASN A 1 232 ? 12.475 -10.664 7.840 1.00 77.38 232 ASN A CA 1
ATOM 1900 C C . ASN A 1 232 ? 12.065 -12.156 7.925 1.00 77.38 232 ASN A C 1
ATOM 1902 O O . ASN A 1 232 ? 11.623 -12.635 8.970 1.00 77.38 232 ASN A O 1
ATOM 1906 N N . GLY A 1 233 ? 12.170 -12.887 6.809 1.00 78.00 233 GLY A N 1
ATOM 1907 C CA . GLY A 1 233 ? 11.840 -14.315 6.721 1.00 78.00 233 GLY A CA 1
ATOM 1908 C C . GLY A 1 233 ? 10.343 -14.647 6.656 1.00 78.00 233 GLY A C 1
ATOM 1909 O O . GLY A 1 233 ? 9.998 -15.814 6.482 1.00 78.00 233 GLY A O 1
ATOM 1910 N N . LEU A 1 234 ? 9.444 -13.660 6.753 1.00 82.50 234 LEU A N 1
ATOM 1911 C CA . LEU A 1 234 ? 8.022 -13.868 6.479 1.00 82.50 234 LEU A CA 1
ATOM 1912 C C . LEU A 1 234 ? 7.759 -13.723 4.984 1.00 82.50 234 LEU A C 1
ATOM 1914 O O . LEU A 1 234 ? 8.109 -12.715 4.381 1.00 82.50 234 LEU A O 1
ATOM 1918 N N . THR A 1 235 ? 7.099 -14.711 4.394 1.00 84.06 235 THR A N 1
ATOM 1919 C CA . THR A 1 235 ? 6.812 -14.755 2.952 1.00 84.06 235 THR A CA 1
ATOM 1920 C C . THR A 1 235 ? 5.370 -14.392 2.618 1.00 84.06 235 THR A C 1
ATOM 1922 O O . THR A 1 235 ? 5.085 -14.084 1.469 1.00 84.06 235 THR A O 1
ATOM 1925 N N . THR A 1 236 ? 4.476 -14.383 3.612 1.00 88.75 236 THR A N 1
ATOM 1926 C CA . THR A 1 236 ? 3.043 -14.122 3.422 1.00 88.75 236 THR A CA 1
ATOM 1927 C C . THR A 1 236 ? 2.488 -13.172 4.480 1.00 88.75 236 THR A C 1
ATOM 1929 O O . THR A 1 236 ? 2.961 -13.139 5.622 1.00 88.75 236 THR A O 1
ATOM 1932 N N . LEU A 1 237 ? 1.423 -12.450 4.143 1.00 90.62 237 LEU A N 1
ATOM 1933 C CA . LEU A 1 237 ? 0.643 -11.625 5.060 1.00 90.62 237 LEU A CA 1
ATOM 1934 C C . LEU A 1 237 ? 0.033 -12.452 6.205 1.00 90.62 237 LEU A C 1
ATOM 1936 O O . LEU A 1 237 ? -0.091 -13.675 6.112 1.00 90.62 237 LEU A O 1
ATOM 1940 N N . PRO A 1 238 ? -0.400 -11.813 7.309 1.00 91.00 238 PRO A N 1
ATOM 1941 C CA . PRO A 1 238 ? -1.083 -12.514 8.391 1.00 91.00 238 PRO A CA 1
ATOM 1942 C C . PRO A 1 238 ? -2.311 -13.288 7.896 1.00 91.00 238 PRO A C 1
ATOM 1944 O O . PRO A 1 238 ? -3.113 -12.750 7.138 1.00 91.00 238 PRO A O 1
ATOM 1947 N N . GLY A 1 239 ? -2.519 -14.508 8.402 1.00 92.31 239 GLY A N 1
ATOM 1948 C CA . GLY A 1 239 ? -3.651 -15.361 8.012 1.00 92.31 239 GLY A CA 1
ATOM 1949 C C . GLY A 1 239 ? -5.029 -14.672 8.040 1.00 92.31 239 GLY A C 1
ATOM 1950 O O . GLY A 1 239 ? -5.778 -14.816 7.080 1.00 92.31 239 GLY A O 1
ATOM 1951 N N . PRO A 1 240 ? -5.382 -13.871 9.070 1.00 92.56 240 PRO A N 1
ATOM 1952 C CA . PRO A 1 240 ? -6.628 -13.103 9.054 1.00 92.56 240 PRO A CA 1
ATOM 1953 C C . PRO A 1 240 ? -6.717 -12.087 7.910 1.00 92.56 240 PRO A C 1
ATOM 1955 O O . PRO A 1 240 ? -7.797 -11.904 7.368 1.00 92.56 240 PRO A O 1
ATOM 1958 N N . SER A 1 241 ? -5.604 -11.453 7.525 1.00 93.81 241 SER A N 1
ATOM 1959 C CA . SER A 1 241 ? -5.595 -10.546 6.375 1.00 93.81 241 SER A CA 1
ATOM 1960 C C . SER A 1 241 ? -5.808 -11.308 5.075 1.00 93.81 241 SER A C 1
ATOM 1962 O O . SER A 1 241 ? -6.634 -10.903 4.270 1.00 93.81 241 SER A O 1
ATOM 1964 N N . GLN A 1 242 ? -5.128 -12.445 4.893 1.00 93.19 242 GLN A N 1
ATOM 1965 C CA . GLN A 1 242 ? -5.322 -13.287 3.707 1.00 93.19 242 GLN A CA 1
ATOM 1966 C C . GLN A 1 242 ? -6.780 -13.750 3.569 1.00 93.19 242 GLN A C 1
ATOM 1968 O O . GLN A 1 242 ? -7.322 -13.715 2.471 1.00 93.19 242 GLN A O 1
ATOM 1973 N N . LYS A 1 243 ? -7.446 -14.108 4.679 1.00 94.62 243 LYS A N 1
ATOM 1974 C CA . LYS A 1 243 ? -8.877 -14.462 4.677 1.00 94.62 243 LYS A CA 1
ATOM 1975 C C . LYS A 1 243 ? -9.762 -13.317 4.191 1.00 94.62 243 LYS A C 1
ATOM 1977 O O . LYS A 1 243 ? -10.628 -13.546 3.356 1.00 94.62 243 LYS A O 1
ATOM 1982 N N . VAL A 1 244 ? -9.527 -12.097 4.677 1.00 94.50 244 VAL A N 1
ATOM 1983 C CA . VAL A 1 244 ? -10.255 -10.911 4.199 1.00 94.50 244 VAL A CA 1
ATOM 1984 C C . VAL A 1 244 ? -9.985 -10.681 2.712 1.00 94.50 244 VAL A C 1
ATOM 1986 O O . VAL A 1 244 ? -10.927 -10.525 1.946 1.00 94.50 244 VAL A O 1
ATOM 1989 N N . ILE A 1 245 ? -8.717 -10.726 2.284 1.00 93.25 245 ILE A N 1
ATOM 1990 C CA . ILE A 1 245 ? -8.335 -10.560 0.872 1.00 93.25 245 ILE A CA 1
ATOM 1991 C C . ILE A 1 245 ? -9.047 -11.590 -0.010 1.00 93.25 245 ILE A C 1
ATOM 1993 O O . ILE A 1 245 ? -9.594 -11.222 -1.040 1.00 93.25 245 ILE A O 1
ATOM 1997 N N . SER A 1 246 ? -9.108 -12.853 0.417 1.00 91.44 246 SER A N 1
ATOM 1998 C CA . SER A 1 246 ? -9.747 -13.931 -0.349 1.00 91.44 246 SER A CA 1
ATOM 1999 C C . SER A 1 246 ? -11.264 -13.788 -0.512 1.00 91.44 246 SER A C 1
ATOM 2001 O O . SER A 1 246 ? -11.840 -14.453 -1.366 1.00 91.44 246 SER A O 1
ATOM 2003 N N . GLN A 1 247 ? -11.917 -12.945 0.297 1.00 91.62 247 GLN A N 1
ATOM 2004 C CA . GLN A 1 247 ? -13.343 -12.639 0.150 1.00 91.62 247 GLN A CA 1
ATOM 2005 C C . GLN A 1 247 ? -13.604 -11.531 -0.885 1.00 91.62 247 GLN A C 1
ATOM 2007 O O . GLN A 1 247 ? -14.748 -11.345 -1.296 1.00 91.62 247 GLN A O 1
ATOM 2012 N N . PHE A 1 248 ? -12.568 -10.817 -1.338 1.00 89.12 248 PHE A N 1
ATOM 2013 C CA . PHE A 1 248 ? -12.675 -9.873 -2.445 1.00 89.12 248 PHE A CA 1
ATOM 2014 C C . PHE A 1 248 ? -12.434 -10.587 -3.778 1.00 89.12 248 PHE A C 1
ATOM 2016 O O . PHE A 1 248 ? -11.357 -11.123 -4.022 1.00 89.12 248 PHE A O 1
ATOM 2023 N N . ALA A 1 249 ? -13.429 -10.558 -4.668 1.00 82.31 249 ALA A N 1
ATOM 2024 C CA . ALA A 1 249 ? -13.347 -11.226 -5.970 1.00 82.31 249 ALA A CA 1
ATOM 2025 C C . ALA A 1 249 ? -12.320 -10.591 -6.929 1.00 82.31 249 ALA A C 1
ATOM 2027 O O . ALA A 1 249 ? -11.840 -11.261 -7.836 1.00 82.31 249 ALA A O 1
ATOM 2028 N N . ASN A 1 250 ? -11.976 -9.318 -6.721 1.00 85.19 250 ASN A N 1
ATOM 2029 C CA . ASN A 1 250 ? -11.085 -8.534 -7.578 1.00 85.19 250 ASN A CA 1
ATOM 2030 C C . ASN A 1 250 ? -9.631 -8.480 -7.079 1.00 85.19 250 ASN A C 1
ATOM 2032 O O . ASN A 1 250 ? -8.856 -7.663 -7.574 1.00 85.19 250 ASN A O 1
ATOM 2036 N N . ILE A 1 251 ? -9.236 -9.310 -6.102 1.00 88.69 251 ILE A N 1
ATOM 2037 C CA . ILE A 1 251 ? -7.837 -9.394 -5.658 1.00 88.69 251 ILE A CA 1
ATOM 2038 C C . ILE A 1 251 ? -7.275 -10.792 -5.891 1.00 88.69 251 ILE A C 1
ATOM 2040 O O . ILE A 1 251 ? -7.734 -11.783 -5.327 1.00 88.69 251 ILE A O 1
ATOM 2044 N N . LYS A 1 252 ? -6.182 -10.849 -6.648 1.00 87.62 252 LYS A N 1
ATOM 2045 C CA . LYS A 1 252 ? -5.367 -12.040 -6.847 1.00 87.62 252 LYS A CA 1
ATOM 2046 C C . LYS A 1 252 ? -4.064 -11.915 -6.066 1.00 87.62 252 LYS A C 1
ATOM 2048 O O . LYS A 1 252 ? -3.267 -11.011 -6.308 1.00 87.62 252 LYS A O 1
ATOM 2053 N N . ILE A 1 253 ? -3.817 -12.856 -5.158 1.00 85.88 253 ILE A N 1
ATOM 2054 C CA . ILE A 1 253 ? -2.516 -12.979 -4.495 1.00 85.88 253 ILE A CA 1
ATOM 2055 C C . ILE A 1 253 ? -1.565 -13.722 -5.436 1.00 85.88 253 ILE A C 1
ATOM 2057 O O . ILE A 1 253 ? -1.786 -14.881 -5.790 1.00 85.88 253 ILE A O 1
ATOM 2061 N N . CYS A 1 254 ? -0.505 -13.044 -5.852 1.00 80.06 254 CYS A N 1
ATOM 2062 C CA . CYS A 1 254 ? 0.543 -13.563 -6.712 1.00 80.06 254 CYS A CA 1
ATOM 2063 C C . CYS A 1 254 ? 1.743 -13.966 -5.850 1.00 80.06 254 CYS A C 1
ATOM 2065 O O . CYS A 1 254 ? 2.425 -13.127 -5.263 1.00 80.06 254 CYS A O 1
ATOM 2067 N N . SER A 1 255 ? 2.025 -15.269 -5.789 1.00 66.00 255 SER A N 1
ATOM 2068 C CA . SER A 1 255 ? 3.236 -15.762 -5.133 1.00 66.00 255 SER A CA 1
ATOM 2069 C C . SER A 1 255 ? 4.461 -15.428 -5.985 1.00 66.00 255 SER A C 1
ATOM 2071 O O . SER A 1 255 ? 4.710 -16.077 -6.996 1.00 66.00 255 SER A O 1
ATOM 2073 N N . THR A 1 256 ? 5.251 -14.438 -5.575 1.00 64.00 256 THR A N 1
ATOM 2074 C CA . THR A 1 256 ? 6.579 -14.150 -6.142 1.00 64.00 256 THR A CA 1
ATOM 2075 C C . THR A 1 256 ? 7.658 -14.848 -5.336 1.00 64.00 256 THR A C 1
ATOM 2077 O O . THR A 1 256 ? 8.438 -14.219 -4.623 1.00 64.00 256 THR A O 1
ATOM 2080 N N . SER A 1 257 ? 7.700 -16.179 -5.415 1.00 65.62 257 SER A N 1
ATOM 2081 C CA . SER A 1 257 ? 8.888 -16.895 -4.941 1.00 65.62 257 SER A CA 1
ATOM 2082 C C . SER A 1 257 ? 10.003 -16.779 -5.980 1.00 65.62 257 SER A C 1
ATOM 2084 O O . SER A 1 257 ? 9.756 -16.935 -7.176 1.00 65.62 257 SER A O 1
ATOM 2086 N N . ILE A 1 258 ? 11.246 -16.577 -5.528 1.00 68.44 258 ILE A N 1
ATOM 2087 C CA . ILE A 1 258 ? 12.438 -16.607 -6.397 1.00 68.44 258 ILE A CA 1
ATOM 2088 C C . ILE A 1 258 ? 12.467 -17.903 -7.226 1.00 68.44 258 ILE A C 1
ATOM 2090 O O . ILE A 1 258 ? 12.833 -17.886 -8.395 1.00 68.44 258 ILE A O 1
ATOM 2094 N N . THR A 1 259 ? 12.004 -19.019 -6.656 1.00 66.38 259 THR A N 1
ATOM 2095 C CA . THR A 1 259 ? 11.902 -20.310 -7.346 1.00 66.38 259 THR A CA 1
ATOM 2096 C C . THR A 1 259 ? 10.921 -20.279 -8.521 1.00 66.38 259 THR A C 1
ATOM 2098 O O . THR A 1 259 ? 11.198 -20.866 -9.566 1.00 66.38 259 THR A O 1
ATOM 2101 N N . LEU A 1 260 ? 9.772 -19.613 -8.378 1.00 71.75 260 LEU A N 1
ATOM 2102 C CA . LEU A 1 260 ? 8.809 -19.452 -9.471 1.00 71.75 260 LEU A CA 1
ATOM 2103 C C . LEU A 1 260 ? 9.370 -18.549 -10.573 1.00 71.75 260 LEU A C 1
ATOM 2105 O O . LEU A 1 260 ? 9.228 -18.862 -11.753 1.00 71.75 260 LEU A O 1
ATOM 2109 N N . GLU A 1 261 ? 10.050 -17.470 -10.191 1.00 76.38 261 GLU A N 1
ATOM 2110 C CA . GLU A 1 261 ? 10.647 -16.534 -11.143 1.00 76.38 261 GLU A CA 1
ATOM 2111 C C . GLU A 1 261 ? 11.813 -17.149 -11.913 1.00 76.38 261 GLU A C 1
ATOM 2113 O O . GLU A 1 261 ? 11.865 -17.003 -13.131 1.00 76.38 261 GLU A O 1
ATOM 2118 N N . LYS A 1 262 ? 12.679 -17.929 -11.254 1.00 76.75 262 LYS A N 1
ATOM 2119 C CA . LYS A 1 262 ? 13.728 -18.709 -11.929 1.00 76.75 262 LYS A CA 1
ATOM 2120 C C . LYS A 1 262 ? 13.129 -19.655 -12.977 1.00 76.75 262 LYS A C 1
ATOM 2122 O O . LYS A 1 262 ? 13.535 -19.626 -14.134 1.00 76.75 262 LYS A O 1
ATOM 2127 N N . LYS A 1 263 ? 12.080 -20.408 -12.619 1.00 76.69 263 LYS A N 1
ATOM 2128 C CA . LYS A 1 263 ? 11.370 -21.293 -13.565 1.00 76.69 263 LYS A CA 1
ATOM 2129 C C . LYS A 1 263 ? 10.730 -20.530 -14.730 1.00 76.69 263 LYS A C 1
ATOM 2131 O O . LYS A 1 263 ? 10.708 -21.029 -15.854 1.00 76.69 263 LYS A O 1
ATOM 2136 N N . ASN A 1 264 ? 10.176 -19.345 -14.477 1.00 77.69 264 ASN A N 1
ATOM 2137 C CA . ASN A 1 264 ? 9.602 -18.502 -15.526 1.00 77.69 264 ASN A CA 1
ATOM 2138 C C . ASN A 1 264 ? 10.683 -17.931 -16.450 1.00 77.69 264 ASN A C 1
ATOM 2140 O O . ASN A 1 264 ? 10.460 -17.872 -17.656 1.00 77.69 264 ASN A O 1
ATOM 2144 N N . PHE A 1 265 ? 11.836 -17.550 -15.902 1.00 79.88 265 PHE A N 1
ATOM 2145 C CA . PHE A 1 265 ? 12.976 -17.028 -16.653 1.00 79.88 265 PHE A CA 1
ATOM 2146 C C . PHE A 1 265 ? 13.564 -18.065 -17.620 1.00 79.88 265 PHE A C 1
ATOM 2148 O O . PHE A 1 265 ? 13.902 -17.722 -18.754 1.00 79.88 265 PHE A O 1
ATOM 2155 N N . GLU A 1 266 ? 13.615 -19.336 -17.207 1.00 74.56 266 GLU A N 1
ATOM 2156 C CA . GLU A 1 266 ? 14.005 -20.458 -18.074 1.00 74.56 266 GLU A CA 1
ATOM 2157 C C . GLU A 1 266 ? 13.006 -20.688 -19.210 1.00 74.56 266 GLU A C 1
ATOM 2159 O O . GLU A 1 266 ? 13.394 -20.852 -20.363 1.00 74.56 266 GLU A O 1
ATOM 2164 N N . LYS A 1 267 ? 11.706 -20.718 -18.887 1.00 71.62 267 LYS A N 1
ATOM 2165 C CA . LYS A 1 267 ? 10.661 -21.179 -19.817 1.00 71.62 267 LYS A CA 1
ATOM 2166 C C . LYS A 1 267 ? 10.098 -20.098 -20.731 1.00 71.62 267 LYS A C 1
ATOM 2168 O O . LYS A 1 267 ? 9.475 -20.431 -21.735 1.00 71.62 267 LYS A O 1
ATOM 2173 N N . LYS A 1 268 ? 10.215 -18.825 -20.354 1.00 66.31 268 LYS A N 1
ATOM 2174 C CA . LYS A 1 268 ? 9.619 -17.698 -21.076 1.00 66.31 268 LYS A CA 1
ATOM 2175 C C . LYS A 1 268 ? 10.678 -16.658 -21.407 1.00 66.31 268 LYS A C 1
ATOM 2177 O O . LYS A 1 268 ? 11.548 -16.347 -20.596 1.00 66.31 268 LYS A O 1
ATOM 2182 N N . ASP A 1 269 ? 10.502 -15.989 -22.538 1.00 57.47 269 ASP A N 1
ATOM 2183 C CA . ASP A 1 269 ? 11.194 -14.732 -22.849 1.00 57.47 269 ASP A CA 1
ATOM 2184 C C . ASP A 1 269 ? 10.518 -13.524 -22.199 1.00 57.47 269 ASP A C 1
ATOM 2186 O O . ASP A 1 269 ? 10.560 -12.410 -22.709 1.00 57.47 269 ASP A O 1
ATOM 2190 N N . SER A 1 270 ? 9.876 -13.732 -21.047 1.00 57.03 270 SER A N 1
ATOM 2191 C CA . SER A 1 270 ? 9.269 -12.645 -20.291 1.00 57.03 270 SER A CA 1
ATOM 2192 C C . SER A 1 270 ? 10.367 -11.721 -19.769 1.00 57.03 270 SER A C 1
ATOM 2194 O O . SER A 1 270 ? 10.990 -11.997 -18.748 1.00 57.03 270 SER A O 1
ATOM 2196 N N . LEU A 1 271 ? 10.577 -10.609 -20.473 1.00 59.16 271 LEU A N 1
ATOM 2197 C CA . LEU A 1 271 ? 11.612 -9.615 -20.182 1.00 59.16 271 LEU A CA 1
ATOM 2198 C C . LEU A 1 271 ? 11.347 -8.827 -18.891 1.00 59.16 271 LEU A C 1
ATOM 2200 O O . LEU A 1 271 ? 12.220 -8.108 -18.439 1.00 59.16 271 LEU A O 1
ATOM 2204 N N . ARG A 1 272 ? 10.145 -8.898 -18.303 1.00 69.31 272 ARG A N 1
ATOM 2205 C CA . ARG A 1 272 ? 9.728 -8.015 -17.198 1.00 69.31 272 ARG A CA 1
ATOM 2206 C C . ARG A 1 272 ? 9.115 -8.819 -16.061 1.00 69.31 272 ARG A C 1
ATOM 2208 O O . ARG A 1 272 ? 7.896 -8.871 -15.914 1.00 69.31 272 ARG A O 1
ATOM 2215 N N . SER A 1 273 ? 9.969 -9.491 -15.292 1.00 79.94 273 SER A N 1
ATOM 2216 C CA . SER A 1 273 ? 9.532 -10.237 -14.112 1.00 79.94 273 SER A CA 1
ATOM 2217 C C . SER A 1 273 ? 9.030 -9.288 -13.012 1.00 79.94 273 SER A C 1
ATOM 2219 O O . SER A 1 273 ? 9.546 -8.173 -12.878 1.00 79.94 273 SER A O 1
ATOM 2221 N N . PRO A 1 274 ? 8.064 -9.710 -12.177 1.00 83.69 274 PRO A N 1
ATOM 2222 C CA . PRO A 1 274 ? 7.670 -8.950 -10.992 1.00 83.69 274 PRO A CA 1
ATOM 2223 C C . PRO A 1 274 ? 8.851 -8.631 -10.063 1.00 83.69 274 PRO A C 1
ATOM 2225 O O . PRO A 1 274 ? 8.885 -7.559 -9.465 1.00 83.69 274 PRO A O 1
ATOM 2228 N N . VAL A 1 275 ? 9.848 -9.523 -9.980 1.00 85.00 275 VAL A N 1
ATOM 2229 C CA . VAL A 1 275 ? 11.076 -9.290 -9.198 1.00 85.00 275 VAL A CA 1
ATOM 2230 C C . VAL A 1 275 ? 11.917 -8.165 -9.797 1.00 85.00 275 VAL A C 1
ATOM 2232 O O . VAL A 1 275 ? 12.339 -7.284 -9.058 1.00 85.00 275 VAL A O 1
ATOM 2235 N N . TYR A 1 276 ? 12.103 -8.126 -11.119 1.00 89.44 276 TYR A N 1
ATOM 2236 C CA . TYR A 1 276 ? 12.807 -7.017 -11.769 1.00 89.44 276 TYR A CA 1
ATOM 2237 C C . TYR A 1 276 ? 12.090 -5.680 -11.543 1.00 89.44 276 TYR A C 1
ATOM 2239 O O . TYR A 1 276 ? 12.719 -4.687 -11.186 1.00 89.44 276 TYR A O 1
ATOM 2247 N N . ILE A 1 277 ? 10.760 -5.654 -11.688 1.00 89.94 277 ILE A N 1
ATOM 2248 C CA . ILE A 1 277 ? 9.962 -4.447 -11.434 1.00 89.94 277 ILE A CA 1
ATOM 2249 C C . ILE A 1 277 ? 10.100 -3.990 -9.980 1.00 89.94 277 ILE A C 1
ATOM 2251 O O . ILE A 1 277 ? 10.277 -2.796 -9.739 1.00 89.94 277 ILE A O 1
ATOM 2255 N N . LEU A 1 278 ? 10.057 -4.917 -9.020 1.00 87.94 278 LEU A N 1
ATOM 2256 C CA . LEU A 1 278 ? 10.293 -4.615 -7.612 1.00 87.94 278 LEU A CA 1
ATOM 2257 C C . LEU A 1 278 ? 11.696 -4.041 -7.383 1.00 87.94 278 LEU A C 1
ATOM 2259 O O . LEU A 1 278 ? 11.823 -2.987 -6.767 1.00 87.94 278 LEU A O 1
ATOM 2263 N N . ASN A 1 279 ? 12.733 -4.686 -7.912 1.00 89.38 279 ASN A N 1
ATOM 2264 C CA . ASN A 1 279 ? 14.111 -4.230 -7.746 1.00 89.38 279 ASN A CA 1
ATOM 2265 C C . ASN A 1 279 ? 14.312 -2.836 -8.358 1.00 89.38 279 ASN A C 1
ATOM 2267 O O . ASN A 1 279 ? 14.980 -1.993 -7.764 1.00 89.38 279 ASN A O 1
ATOM 2271 N N . LEU A 1 280 ? 13.670 -2.553 -9.495 1.00 91.19 280 LEU A N 1
ATOM 2272 C CA . LEU A 1 280 ? 13.704 -1.240 -10.137 1.00 91.19 280 LEU A CA 1
ATOM 2273 C C . LEU A 1 280 ? 12.947 -0.169 -9.331 1.00 91.19 280 LEU A C 1
ATOM 2275 O O . LEU A 1 280 ? 13.380 0.981 -9.245 1.00 91.19 280 LEU A O 1
ATOM 2279 N 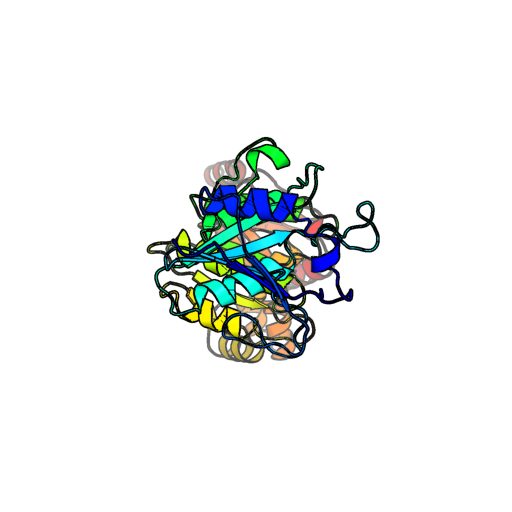N . LEU A 1 281 ? 11.834 -0.539 -8.692 1.00 89.50 281 LEU A N 1
ATOM 2280 C CA . LEU A 1 281 ? 11.125 0.326 -7.746 1.00 89.50 281 LEU A CA 1
ATOM 2281 C C . LEU A 1 281 ? 11.977 0.632 -6.504 1.00 89.50 281 LEU A C 1
ATOM 2283 O O . LEU A 1 281 ? 11.952 1.761 -6.007 1.00 89.50 281 LEU A O 1
ATOM 2287 N N . GLU A 1 282 ? 12.727 -0.346 -5.998 1.00 86.62 282 GLU A N 1
ATOM 2288 C CA . GLU A 1 282 ? 13.620 -0.167 -4.851 1.00 86.62 282 GLU A CA 1
ATOM 2289 C C . GLU A 1 282 ? 14.851 0.683 -5.193 1.00 86.62 282 GLU A C 1
ATOM 2291 O O . GLU A 1 282 ? 15.227 1.547 -4.394 1.00 86.62 282 GLU A O 1
ATOM 2296 N N . SER A 1 283 ? 15.444 0.495 -6.378 1.00 87.38 283 SER A N 1
ATOM 2297 C CA . SER A 1 283 ? 16.646 1.219 -6.812 1.00 87.38 283 SER A CA 1
ATOM 2298 C C . SER A 1 283 ? 16.344 2.621 -7.354 1.00 87.38 283 SER A C 1
ATOM 2300 O O . SER A 1 283 ? 17.072 3.569 -7.048 1.00 87.38 283 SER A O 1
ATOM 2302 N N . ARG A 1 284 ? 15.272 2.790 -8.143 1.00 87.19 284 ARG A N 1
ATOM 2303 C CA . ARG A 1 284 ? 14.963 4.039 -8.873 1.00 87.19 284 ARG A CA 1
ATOM 2304 C C . ARG A 1 284 ? 13.696 4.748 -8.391 1.00 87.19 284 ARG A C 1
ATOM 2306 O O . ARG A 1 284 ? 13.450 5.893 -8.769 1.00 87.19 284 ARG A O 1
ATOM 2313 N N . GLY A 1 285 ? 12.906 4.118 -7.525 1.00 86.94 285 GLY A N 1
ATOM 2314 C CA . GLY A 1 285 ? 11.646 4.668 -7.034 1.00 86.94 285 GLY A CA 1
ATOM 2315 C C . GLY A 1 285 ? 10.483 4.475 -8.009 1.00 86.94 285 GLY A C 1
ATOM 2316 O O . GLY A 1 285 ? 10.517 3.635 -8.904 1.00 86.94 285 GLY A O 1
ATOM 2317 N N . GLN A 1 286 ? 9.421 5.257 -7.805 1.00 87.88 286 GLN A N 1
ATOM 2318 C CA . GLN A 1 286 ? 8.186 5.168 -8.586 1.00 87.88 286 GLN A CA 1
ATOM 2319 C C . GLN A 1 286 ? 8.423 5.465 -10.076 1.00 87.88 286 GLN A C 1
ATOM 2321 O O . GLN A 1 286 ? 9.221 6.343 -10.401 1.00 87.88 286 GLN A O 1
ATOM 2326 N N . LYS A 1 287 ? 7.671 4.790 -10.960 1.00 90.56 287 LYS A N 1
ATOM 2327 C CA . LYS A 1 287 ? 7.686 5.007 -12.414 1.00 90.56 287 LYS A CA 1
ATOM 2328 C C . LYS A 1 287 ? 7.600 6.501 -12.774 1.00 90.56 287 LYS A C 1
ATOM 2330 O O . LYS A 1 287 ? 6.552 7.125 -12.626 1.00 90.56 287 LYS A O 1
ATOM 2335 N N . LYS A 1 288 ? 8.703 7.050 -13.280 1.00 92.38 288 LYS A N 1
ATOM 2336 C CA . LYS A 1 288 ? 8.811 8.360 -13.939 1.00 92.38 288 LYS A CA 1
ATOM 2337 C C . LYS A 1 288 ? 9.827 8.205 -15.067 1.00 92.38 288 LYS A C 1
ATOM 2339 O O . LYS A 1 288 ? 10.885 7.635 -14.814 1.00 92.38 288 LYS A O 1
ATOM 2344 N N . CYS A 1 289 ? 9.525 8.696 -16.268 1.00 95.69 289 CYS A N 1
ATOM 2345 C CA . CYS A 1 289 ? 10.507 8.679 -17.350 1.00 95.69 289 CYS A CA 1
ATOM 2346 C C . CYS A 1 289 ? 11.773 9.444 -16.929 1.00 95.69 289 CYS A C 1
ATOM 2348 O O . CYS A 1 289 ? 11.690 10.541 -16.379 1.00 95.69 289 CYS A O 1
ATOM 2350 N N . ALA A 1 290 ? 12.949 8.871 -17.173 1.00 95.81 290 ALA A N 1
ATOM 2351 C CA . ALA A 1 290 ? 14.216 9.521 -16.855 1.00 95.81 290 ALA A CA 1
ATOM 2352 C C . ALA A 1 290 ? 14.550 10.683 -17.809 1.00 95.81 290 ALA A C 1
ATOM 2354 O O . ALA A 1 290 ? 15.384 11.515 -17.466 1.00 95.81 290 ALA A O 1
ATOM 2355 N N . LEU A 1 291 ? 13.900 10.741 -18.979 1.00 96.19 291 LEU A N 1
ATOM 2356 C CA . LEU A 1 291 ? 14.245 11.650 -20.079 1.00 96.19 291 LEU A CA 1
ATOM 2357 C C . LEU A 1 291 ? 13.194 12.739 -20.352 1.00 96.19 291 LEU A C 1
ATOM 2359 O O . LEU A 1 291 ? 13.455 13.679 -21.099 1.00 96.19 291 LEU A O 1
ATOM 2363 N N . CYS A 1 292 ? 12.020 12.659 -19.725 1.00 94.44 292 CYS A N 1
ATOM 2364 C CA . CYS A 1 292 ? 10.970 13.680 -19.794 1.00 94.44 292 CYS A CA 1
ATOM 2365 C C . CYS A 1 292 ? 10.078 13.656 -18.547 1.00 94.44 292 CYS A C 1
ATOM 2367 O O . CYS A 1 292 ? 10.181 12.760 -17.705 1.00 94.44 292 CYS A O 1
ATOM 2369 N N . ASP A 1 293 ? 9.142 14.593 -18.449 1.00 91.25 293 ASP A N 1
ATOM 2370 C CA . ASP A 1 293 ? 8.204 14.687 -17.330 1.00 91.25 293 ASP A CA 1
ATOM 2371 C C . ASP A 1 293 ? 7.009 13.716 -17.382 1.00 91.25 293 ASP A C 1
ATOM 2373 O O . ASP A 1 293 ? 6.068 13.826 -16.592 1.00 91.25 293 ASP A O 1
ATOM 2377 N N . CYS A 1 294 ? 7.057 12.687 -18.236 1.00 92.75 294 CYS A N 1
ATOM 2378 C CA . CYS A 1 294 ? 6.040 11.637 -18.245 1.00 92.75 294 CYS A CA 1
ATOM 2379 C C . CYS A 1 294 ? 6.010 10.875 -16.904 1.00 92.75 294 CYS A C 1
ATOM 2381 O O . CYS A 1 294 ? 6.986 10.232 -16.501 1.00 92.75 294 CYS A O 1
ATOM 2383 N N . VAL A 1 295 ? 4.850 10.914 -16.239 1.00 89.62 295 VAL A N 1
ATOM 2384 C CA . VAL A 1 295 ? 4.541 10.195 -14.985 1.00 89.62 295 VAL A CA 1
ATOM 2385 C C . VAL A 1 295 ? 3.389 9.194 -15.137 1.00 89.62 295 VAL A C 1
ATOM 2387 O O . VAL A 1 295 ? 2.973 8.570 -14.164 1.00 89.62 295 VAL A O 1
ATOM 2390 N N . VAL A 1 296 ? 2.874 9.015 -16.357 1.00 88.50 296 VAL A N 1
ATOM 2391 C CA . VAL A 1 296 ? 1.767 8.095 -16.650 1.00 88.50 296 VAL A CA 1
ATOM 2392 C C . VAL A 1 296 ? 2.280 6.656 -16.566 1.00 88.50 296 VAL A C 1
ATOM 2394 O O . VAL A 1 296 ? 2.954 6.171 -17.475 1.00 88.50 296 VAL A O 1
ATOM 2397 N N . HIS A 1 297 ? 1.985 5.962 -15.464 1.00 87.25 297 HIS A N 1
ATOM 2398 C CA . HIS A 1 297 ? 2.535 4.635 -15.153 1.00 87.25 297 HIS A CA 1
ATOM 2399 C C . HIS A 1 297 ? 2.318 3.584 -16.250 1.00 87.25 297 HIS A C 1
ATOM 2401 O O . HIS A 1 297 ? 3.164 2.705 -16.429 1.00 87.25 297 HIS A O 1
ATOM 2407 N N . GLN A 1 298 ? 1.202 3.681 -16.972 1.00 87.19 298 GLN A N 1
ATOM 2408 C CA . GLN A 1 298 ? 0.815 2.785 -18.058 1.00 87.19 298 GLN A CA 1
ATOM 2409 C C . GLN A 1 298 ? 1.726 2.936 -19.283 1.00 87.19 298 GLN A C 1
ATOM 2411 O O . GLN A 1 298 ? 1.970 1.955 -19.979 1.00 87.19 298 GLN A O 1
ATOM 2416 N N . LEU A 1 299 ? 2.258 4.142 -19.511 1.00 90.88 299 LEU A N 1
ATOM 2417 C CA . LEU A 1 299 ? 3.186 4.441 -20.604 1.00 90.88 299 LEU A CA 1
ATOM 2418 C C . LEU A 1 299 ? 4.646 4.193 -20.215 1.00 90.88 299 LEU A C 1
ATOM 2420 O O . LEU A 1 299 ? 5.514 4.206 -21.082 1.00 90.88 299 LEU A O 1
ATOM 2424 N N . ILE A 1 300 ? 4.937 3.989 -18.926 1.00 92.81 300 ILE A N 1
ATOM 2425 C CA . ILE A 1 300 ? 6.301 3.840 -18.412 1.00 92.81 300 ILE A CA 1
ATOM 2426 C C . ILE A 1 300 ? 6.653 2.368 -18.218 1.00 92.81 300 ILE A C 1
ATOM 2428 O O . ILE A 1 300 ? 5.953 1.598 -17.545 1.00 92.81 300 ILE A O 1
ATOM 2432 N N . GLN A 1 301 ? 7.804 2.001 -18.766 1.00 92.06 301 GLN A N 1
ATOM 2433 C CA . GLN A 1 301 ? 8.360 0.658 -18.757 1.00 92.06 301 GLN A CA 1
ATOM 2434 C C . GLN A 1 301 ? 9.778 0.687 -18.172 1.00 92.06 301 GLN A C 1
ATOM 2436 O O . GLN A 1 301 ? 10.475 1.697 -18.252 1.00 92.06 301 GLN A O 1
ATOM 2441 N N . GLY A 1 302 ? 10.180 -0.410 -17.529 1.00 93.44 302 GLY A N 1
ATOM 2442 C CA . GLY A 1 302 ? 11.550 -0.591 -17.051 1.00 93.44 302 GLY A CA 1
ATOM 2443 C C . GLY A 1 302 ? 12.399 -1.147 -18.182 1.00 93.44 302 GLY A C 1
ATOM 2444 O O . GLY A 1 302 ? 12.362 -2.352 -18.418 1.00 93.44 302 GLY A O 1
ATOM 2445 N N . ALA A 1 303 ? 13.096 -0.276 -18.900 1.00 94.62 303 ALA A N 1
ATOM 2446 C CA . ALA A 1 303 ? 13.968 -0.643 -20.006 1.00 94.62 303 ALA A CA 1
ATOM 2447 C C . ALA A 1 303 ? 15.266 -1.246 -19.468 1.00 94.62 303 ALA A C 1
ATOM 2449 O O . ALA A 1 303 ? 15.929 -0.612 -18.646 1.00 94.62 303 ALA A O 1
ATOM 2450 N N . HIS A 1 304 ? 15.621 -2.452 -19.911 1.00 94.94 304 HIS A N 1
ATOM 2451 C CA . HIS A 1 304 ? 16.891 -3.074 -19.533 1.00 94.94 304 HIS A CA 1
ATOM 2452 C C . HIS A 1 304 ? 18.059 -2.388 -20.237 1.00 94.94 304 HIS A C 1
ATOM 2454 O O . HIS A 1 304 ? 18.037 -2.232 -21.458 1.00 94.94 304 HIS A O 1
ATOM 2460 N N . ILE A 1 305 ? 19.104 -2.037 -19.488 1.00 95.81 305 ILE A N 1
ATOM 2461 C CA . ILE A 1 305 ? 20.336 -1.473 -20.052 1.00 95.81 305 ILE A CA 1
ATOM 2462 C C . ILE A 1 305 ? 21.037 -2.560 -20.860 1.00 95.81 305 ILE A C 1
ATOM 2464 O O . ILE A 1 305 ? 21.136 -2.447 -22.081 1.00 95.81 305 ILE A O 1
ATOM 2468 N N . TRP A 1 306 ? 21.443 -3.645 -20.203 1.00 94.94 306 TRP A N 1
ATOM 2469 C CA . TRP A 1 306 ? 21.892 -4.870 -20.846 1.00 94.94 306 TRP A CA 1
ATOM 2470 C C . TRP A 1 306 ? 20.677 -5.764 -21.137 1.00 94.94 306 TRP A C 1
ATOM 2472 O O . TRP A 1 306 ? 20.081 -6.304 -20.198 1.00 94.94 306 TRP A O 1
ATOM 2482 N N . PRO A 1 307 ? 20.273 -5.938 -22.414 1.00 92.75 307 PRO A N 1
ATOM 2483 C CA . PRO A 1 307 ? 19.041 -6.645 -22.738 1.00 92.75 307 PRO A CA 1
ATOM 2484 C C . PRO A 1 307 ? 19.064 -8.092 -22.248 1.00 92.75 307 PRO A C 1
ATOM 2486 O O . PRO A 1 307 ? 20.023 -8.823 -22.499 1.00 92.75 307 PRO A O 1
ATOM 2489 N N . VAL A 1 308 ? 17.964 -8.549 -21.645 1.00 91.12 308 VAL A N 1
ATOM 2490 C CA . VAL A 1 308 ? 17.830 -9.932 -21.147 1.00 91.12 308 VAL A CA 1
ATOM 2491 C C . VAL A 1 308 ? 18.110 -10.966 -22.243 1.00 91.12 308 VAL A C 1
ATOM 2493 O O . VAL A 1 308 ? 18.735 -11.990 -21.981 1.00 91.12 308 VAL A O 1
ATOM 2496 N N . ALA A 1 309 ? 17.716 -10.688 -23.489 1.00 90.12 309 ALA A N 1
ATOM 2497 C CA . ALA A 1 309 ? 18.018 -11.561 -24.622 1.00 90.12 309 ALA A CA 1
ATOM 2498 C C . ALA A 1 309 ? 19.532 -11.704 -24.885 1.00 90.12 309 ALA A C 1
ATOM 2500 O O . ALA A 1 309 ? 19.976 -12.788 -25.258 1.00 90.12 309 ALA A O 1
ATOM 2501 N N . LYS A 1 310 ? 20.330 -10.644 -24.670 1.00 91.75 310 LYS A N 1
ATOM 2502 C CA . LYS A 1 310 ? 21.799 -10.715 -24.743 1.00 91.75 310 LYS A CA 1
ATOM 2503 C C . LYS A 1 310 ? 22.369 -11.480 -23.546 1.00 91.75 310 LYS A C 1
ATOM 2505 O O . LYS A 1 310 ? 23.191 -12.364 -23.752 1.00 91.75 310 LYS A O 1
ATOM 2510 N N . ILE A 1 311 ? 21.878 -11.215 -22.331 1.00 92.31 311 ILE A N 1
ATOM 2511 C CA . ILE A 1 311 ? 22.286 -11.929 -21.105 1.00 92.31 311 ILE A CA 1
ATOM 2512 C C . ILE A 1 311 ? 22.091 -13.443 -21.260 1.00 92.31 311 ILE A C 1
ATOM 2514 O O . ILE A 1 311 ? 23.009 -14.223 -21.019 1.00 92.31 311 ILE A O 1
ATOM 2518 N N . LYS A 1 312 ? 20.911 -13.879 -21.724 1.00 89.81 312 LYS A N 1
ATOM 2519 C CA . LYS A 1 312 ? 20.596 -15.306 -21.904 1.00 89.81 312 LYS A CA 1
ATOM 2520 C C . LYS A 1 312 ? 21.563 -16.016 -22.860 1.00 89.81 312 LYS A C 1
ATOM 2522 O O . LYS A 1 312 ? 21.872 -17.187 -22.628 1.00 89.81 312 LYS A O 1
ATOM 2527 N N . LYS A 1 313 ? 22.048 -15.311 -23.889 1.00 91.50 313 LYS A N 1
ATOM 2528 C CA . LYS A 1 313 ? 22.967 -15.828 -24.917 1.00 91.50 313 LYS A CA 1
ATOM 2529 C C . LYS A 1 313 ? 24.431 -15.916 -24.472 1.00 91.50 313 LYS A C 1
ATOM 2531 O O . LYS A 1 313 ? 25.217 -16.521 -25.187 1.00 91.50 313 LYS A O 1
ATOM 2536 N N . ARG A 1 314 ? 24.811 -15.337 -23.329 1.00 93.06 314 ARG A N 1
ATOM 2537 C CA . ARG A 1 314 ? 26.184 -15.435 -22.807 1.00 93.06 314 ARG A CA 1
ATOM 2538 C C . ARG A 1 314 ? 26.498 -16.863 -22.379 1.00 93.06 314 ARG A C 1
ATOM 2540 O O . ARG A 1 314 ? 25.779 -17.421 -21.559 1.00 93.06 314 ARG A O 1
ATOM 2547 N N . GLU A 1 315 ? 27.542 -17.464 -22.925 1.00 93.00 315 GLU A N 1
ATOM 2548 C CA . GLU A 1 315 ? 27.946 -18.835 -22.571 1.00 93.00 315 GLU A CA 1
ATOM 2549 C C . GLU A 1 315 ? 28.864 -18.873 -21.346 1.00 93.00 315 GLU A C 1
ATOM 2551 O O . GLU A 1 315 ? 28.904 -19.868 -20.632 1.00 93.00 315 GLU A O 1
ATOM 2556 N N . ASP A 1 316 ? 29.546 -17.764 -21.071 1.00 94.31 316 ASP A N 1
ATOM 2557 C CA . ASP A 1 316 ? 30.451 -17.571 -19.939 1.00 94.31 316 ASP A CA 1
ATOM 2558 C C . ASP A 1 316 ? 29.732 -17.350 -18.600 1.00 94.31 316 ASP A C 1
ATOM 2560 O O . ASP A 1 316 ? 30.377 -17.377 -17.558 1.00 94.31 316 ASP A O 1
ATOM 2564 N N . LEU A 1 317 ? 28.410 -17.152 -18.619 1.00 94.44 317 LEU A N 1
ATOM 2565 C CA . LEU A 1 317 ? 27.604 -16.943 -17.418 1.00 94.44 317 LEU A CA 1
ATOM 2566 C C . LEU A 1 317 ? 26.817 -18.193 -17.031 1.00 94.44 317 LEU A C 1
ATOM 2568 O O . LEU A 1 317 ? 26.119 -18.800 -17.855 1.00 94.44 317 LEU A O 1
ATOM 2572 N N . SER A 1 318 ? 26.833 -18.503 -15.738 1.00 94.44 318 SER A N 1
ATOM 2573 C CA . SER A 1 318 ? 25.931 -19.476 -15.130 1.00 94.44 318 SER A CA 1
ATOM 2574 C C . SER A 1 318 ? 24.469 -19.018 -15.196 1.00 94.44 318 SER A C 1
ATOM 2576 O O . SER A 1 318 ? 24.146 -17.853 -15.451 1.00 94.44 318 SER A O 1
ATOM 2578 N N . PHE A 1 319 ? 23.546 -19.950 -14.955 1.00 90.25 319 PHE A N 1
ATOM 2579 C CA . PHE A 1 319 ? 22.124 -19.624 -14.878 1.00 90.25 319 PHE A CA 1
ATOM 2580 C C . PHE A 1 319 ? 21.830 -18.607 -13.764 1.00 90.25 319 PHE A C 1
ATOM 2582 O O . PHE A 1 319 ? 21.083 -17.650 -13.977 1.00 90.25 319 PHE A O 1
ATOM 2589 N N . GLU A 1 320 ? 22.436 -18.801 -12.592 1.00 89.75 320 GLU A N 1
ATOM 2590 C CA . GLU A 1 320 ? 22.338 -17.909 -11.440 1.00 89.75 320 GLU A CA 1
ATOM 2591 C C . GLU A 1 320 ? 22.735 -16.474 -11.793 1.00 89.75 320 GLU A C 1
ATOM 2593 O O . GLU A 1 320 ? 21.943 -15.564 -11.552 1.00 89.75 320 GLU A O 1
ATOM 2598 N N . GLU A 1 321 ? 23.897 -16.284 -12.423 1.00 93.88 321 GLU A N 1
ATOM 2599 C CA . GLU A 1 321 ? 24.388 -14.960 -12.829 1.00 93.88 321 GLU A CA 1
ATOM 2600 C C . GLU A 1 321 ? 23.462 -14.312 -13.862 1.00 93.88 321 GLU A C 1
ATOM 2602 O O . GLU A 1 321 ? 23.094 -13.144 -13.739 1.00 93.88 321 GLU A O 1
ATOM 2607 N N . LYS A 1 322 ? 22.999 -15.079 -14.860 1.00 93.25 322 LYS A N 1
ATOM 2608 C CA . LYS A 1 322 ? 22.041 -14.577 -15.859 1.00 93.25 322 LYS A CA 1
ATOM 2609 C C . LYS A 1 322 ? 20.753 -14.084 -15.215 1.00 93.25 322 LYS A C 1
ATOM 2611 O O . LYS A 1 322 ? 20.225 -13.043 -15.607 1.00 93.25 322 LYS A O 1
ATOM 2616 N N . PHE A 1 323 ? 20.223 -14.847 -14.263 1.00 90.31 323 PHE A N 1
ATOM 2617 C CA . PHE A 1 323 ? 19.007 -14.481 -13.550 1.00 90.31 323 PHE A CA 1
ATOM 2618 C C . PHE A 1 323 ? 19.222 -13.239 -12.677 1.00 90.31 323 PHE A C 1
ATOM 2620 O O . PHE A 1 323 ? 18.374 -12.343 -12.670 1.00 90.31 323 PHE A O 1
ATOM 2627 N N . GLU A 1 324 ? 20.354 -13.163 -11.977 1.00 92.12 324 GLU A N 1
ATOM 2628 C CA . GLU A 1 324 ? 20.736 -12.010 -11.163 1.00 92.12 324 GLU A CA 1
ATOM 2629 C C . GLU A 1 324 ? 20.803 -10.737 -12.014 1.00 92.12 324 GLU A C 1
ATOM 2631 O O . GLU A 1 324 ? 20.055 -9.795 -11.757 1.00 92.12 324 GLU A O 1
ATOM 2636 N N . TYR A 1 325 ? 21.562 -10.741 -13.110 1.00 94.38 325 TYR A N 1
ATOM 2637 C CA . TYR A 1 325 ? 21.674 -9.584 -14.005 1.00 94.38 325 TYR A CA 1
ATOM 2638 C C . TYR A 1 325 ? 20.356 -9.206 -14.686 1.00 94.38 325 TYR A C 1
ATOM 2640 O O . TYR A 1 325 ? 20.069 -8.025 -14.888 1.00 94.38 325 TYR A O 1
ATOM 2648 N N . ALA A 1 326 ? 19.526 -10.186 -15.048 1.00 92.06 326 ALA A N 1
ATOM 2649 C CA . ALA A 1 326 ? 18.228 -9.917 -15.665 1.00 92.06 326 ALA A CA 1
ATOM 2650 C C . ALA A 1 326 ? 17.212 -9.313 -14.685 1.00 92.06 326 ALA A C 1
ATOM 2652 O O . ALA A 1 326 ? 16.257 -8.659 -15.116 1.00 92.06 326 ALA A O 1
ATOM 2653 N N . THR A 1 327 ? 17.390 -9.546 -13.384 1.00 91.38 327 THR A N 1
ATOM 2654 C CA . THR A 1 327 ? 16.487 -9.050 -12.343 1.00 91.38 327 THR A CA 1
ATOM 2655 C C . THR A 1 327 ? 17.056 -7.890 -11.538 1.00 91.38 327 THR A C 1
ATOM 2657 O O . THR A 1 327 ? 16.302 -7.275 -10.787 1.00 91.38 327 THR A O 1
ATOM 2660 N N . ASP A 1 328 ? 18.324 -7.530 -11.717 1.00 92.50 328 ASP A N 1
ATOM 2661 C CA . ASP A 1 328 ? 18.944 -6.395 -11.040 1.00 92.50 328 ASP A CA 1
ATOM 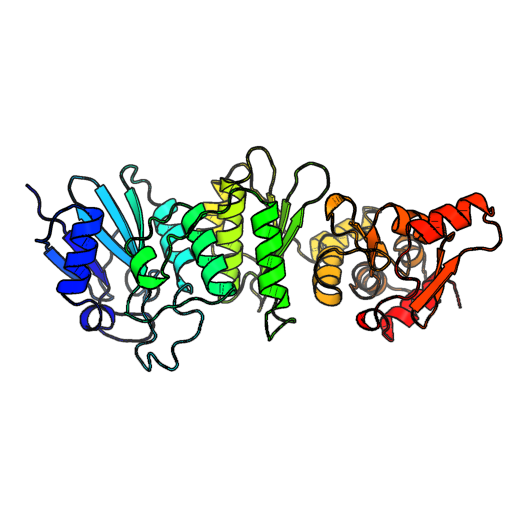2662 C C . ASP A 1 328 ? 18.255 -5.068 -11.405 1.00 92.50 328 ASP A C 1
ATOM 2664 O O . ASP A 1 328 ? 18.121 -4.693 -12.572 1.00 92.50 328 ASP A O 1
ATOM 2668 N N . GLY A 1 329 ? 17.848 -4.317 -10.381 1.00 91.81 329 GLY A N 1
ATOM 2669 C CA . GLY A 1 329 ? 17.258 -2.990 -10.532 1.00 91.81 329 GLY A CA 1
ATOM 2670 C C . GLY A 1 329 ? 18.248 -1.927 -11.021 1.00 91.81 329 GLY A C 1
ATOM 2671 O O . GLY A 1 329 ? 17.816 -0.857 -11.451 1.00 91.81 329 GLY A O 1
ATOM 2672 N N . ASN A 1 330 ? 19.560 -2.173 -10.957 1.00 93.38 330 ASN A N 1
ATOM 2673 C CA . ASN A 1 330 ? 20.565 -1.297 -11.560 1.00 93.38 330 ASN A CA 1
ATOM 2674 C C . ASN A 1 330 ? 20.689 -1.502 -13.072 1.00 93.38 330 ASN A C 1
ATOM 2676 O O . ASN A 1 330 ? 21.059 -0.551 -13.759 1.00 93.38 330 ASN A O 1
ATOM 2680 N N . ASN A 1 331 ? 20.283 -2.667 -13.591 1.00 95.25 331 ASN A N 1
ATOM 2681 C CA . ASN A 1 331 ? 20.202 -2.964 -15.024 1.00 95.25 331 ASN A CA 1
ATOM 2682 C C . ASN A 1 331 ? 18.969 -2.329 -15.696 1.00 95.25 331 ASN A C 1
ATOM 2684 O O . ASN A 1 331 ? 18.556 -2.754 -16.770 1.00 95.25 331 ASN A O 1
ATOM 2688 N N . GLY A 1 332 ? 18.332 -1.340 -15.069 1.00 94.56 332 GLY A N 1
ATOM 2689 C CA . GLY A 1 332 ? 17.072 -0.791 -15.546 1.00 94.56 332 GLY A CA 1
ATOM 2690 C C . GLY A 1 332 ? 16.980 0.726 -15.491 1.00 94.56 332 GLY A C 1
ATOM 2691 O O . GLY A 1 332 ? 17.488 1.379 -14.571 1.00 94.56 332 GLY A O 1
ATOM 2692 N N . VAL A 1 333 ? 16.256 1.275 -16.467 1.00 95.44 333 VAL A N 1
ATOM 2693 C CA . VAL A 1 333 ? 15.877 2.689 -16.549 1.00 95.44 333 VAL A CA 1
ATOM 2694 C C . VAL A 1 333 ? 14.371 2.811 -16.758 1.00 95.44 333 VAL A C 1
ATOM 2696 O O . VAL A 1 333 ? 13.793 2.144 -17.614 1.00 95.44 333 VAL A O 1
ATOM 2699 N N . TRP A 1 334 ? 13.709 3.676 -15.986 1.00 96.06 334 TRP A N 1
ATOM 2700 C CA . TRP A 1 334 ? 12.310 4.009 -16.249 1.00 96.06 334 TRP A CA 1
ATOM 2701 C C . TRP A 1 334 ? 12.213 4.913 -17.480 1.00 96.06 334 TRP A C 1
ATOM 2703 O O . TRP A 1 334 ? 12.648 6.062 -17.435 1.00 96.06 334 TRP A O 1
ATOM 2713 N N . LEU A 1 335 ? 11.614 4.420 -18.563 1.00 96.25 335 LEU A N 1
ATOM 2714 C CA . LEU A 1 335 ? 11.410 5.165 -19.809 1.00 96.25 335 LEU A CA 1
ATOM 2715 C C . LEU A 1 335 ? 9.935 5.120 -20.219 1.00 96.25 335 LEU A C 1
ATOM 2717 O O . LEU A 1 335 ? 9.262 4.105 -20.025 1.00 96.25 335 LEU A O 1
ATOM 2721 N N . CYS A 1 336 ? 9.418 6.217 -20.779 1.00 95.94 336 CYS A N 1
ATOM 2722 C CA . CYS A 1 336 ? 8.116 6.185 -21.444 1.00 95.94 336 CYS A CA 1
ATOM 2723 C C . CYS A 1 336 ? 8.214 5.384 -22.752 1.00 95.94 336 CYS A C 1
ATOM 2725 O O . CYS A 1 336 ? 9.310 5.142 -23.256 1.00 95.94 336 CYS A O 1
ATOM 2727 N N . GLU A 1 337 ? 7.079 4.986 -23.321 1.00 94.12 337 GLU A N 1
ATOM 2728 C CA . GLU A 1 337 ? 7.041 4.127 -24.507 1.00 94.12 337 GLU A CA 1
ATOM 2729 C C . GLU A 1 337 ? 7.862 4.670 -25.690 1.00 94.12 337 GLU A C 1
ATOM 2731 O O . GLU A 1 337 ? 8.541 3.896 -26.362 1.00 94.12 337 GLU A O 1
ATOM 2736 N N . ASN A 1 338 ? 7.873 5.991 -25.900 1.00 95.12 338 ASN A N 1
ATOM 2737 C CA . ASN A 1 338 ? 8.659 6.614 -26.967 1.00 95.12 338 ASN A CA 1
ATOM 2738 C C . ASN A 1 338 ? 10.167 6.463 -26.723 1.00 95.12 338 ASN A C 1
ATOM 2740 O O . ASN A 1 338 ? 10.877 5.912 -27.561 1.00 95.12 338 ASN A O 1
ATOM 2744 N N . HIS A 1 339 ? 10.659 6.900 -25.558 1.00 97.06 339 HIS A N 1
ATOM 2745 C CA . HIS A 1 339 ? 12.081 6.794 -25.210 1.00 97.06 339 HIS A CA 1
ATOM 2746 C C . HIS A 1 339 ? 12.554 5.348 -25.108 1.00 97.06 339 HIS A C 1
ATOM 2748 O O . HIS A 1 339 ? 13.684 5.043 -25.477 1.00 97.06 339 HIS A O 1
ATOM 2754 N N . HIS A 1 340 ? 11.685 4.449 -24.650 1.00 95.31 340 HIS A N 1
ATOM 2755 C CA . HIS A 1 340 ? 11.997 3.031 -24.582 1.00 95.31 340 HIS A CA 1
ATOM 2756 C C . HIS A 1 340 ? 12.222 2.437 -25.972 1.00 95.31 340 HIS A C 1
ATOM 2758 O O . HIS A 1 340 ? 13.233 1.777 -26.186 1.00 95.31 340 HIS A O 1
ATOM 2764 N N . LYS A 1 341 ? 11.330 2.716 -26.934 1.00 94.75 341 LYS A N 1
ATOM 2765 C CA . LYS A 1 341 ? 11.487 2.240 -28.316 1.00 94.75 341 LYS A CA 1
ATOM 2766 C C . LYS A 1 341 ? 12.754 2.790 -28.968 1.00 94.75 341 LYS A C 1
ATOM 2768 O O . LYS A 1 341 ? 13.447 2.037 -29.642 1.00 94.75 341 LYS A O 1
ATOM 2773 N N . LEU A 1 342 ? 13.083 4.065 -28.736 1.00 95.50 342 LEU A N 1
ATOM 2774 C CA . LEU A 1 342 ? 14.332 4.661 -29.226 1.00 95.50 342 LEU A CA 1
ATOM 2775 C C . LEU A 1 342 ? 15.566 3.949 -28.654 1.00 95.50 342 LEU A C 1
ATOM 2777 O O . LEU A 1 342 ? 16.508 3.671 -29.395 1.00 95.50 342 LEU A O 1
ATOM 2781 N N . PHE A 1 343 ? 15.549 3.630 -27.356 1.00 95.50 343 PHE A N 1
ATOM 2782 C CA . PHE A 1 343 ? 16.646 2.922 -26.699 1.00 95.50 343 PHE A CA 1
ATOM 2783 C C . PHE A 1 343 ? 16.786 1.485 -27.210 1.00 95.50 343 PHE A C 1
ATOM 2785 O O . PHE A 1 343 ? 17.869 1.078 -27.623 1.00 95.50 343 PHE A O 1
ATOM 2792 N N . ASP A 1 344 ? 15.693 0.720 -27.238 1.00 91.38 344 ASP A N 1
ATOM 2793 C CA . ASP A 1 344 ? 15.692 -0.682 -27.670 1.00 91.38 344 ASP A CA 1
ATOM 2794 C C . ASP A 1 344 ? 16.098 -0.839 -29.140 1.00 91.38 344 ASP A C 1
ATOM 2796 O O . ASP A 1 344 ? 16.812 -1.783 -29.481 1.00 91.38 344 ASP A O 1
ATOM 2800 N N . ALA A 1 345 ? 15.708 0.109 -29.997 1.00 92.00 345 ALA A N 1
ATOM 2801 C CA . ALA A 1 345 ? 16.092 0.144 -31.406 1.00 92.00 345 ALA A CA 1
ATOM 2802 C C . ALA A 1 345 ? 17.521 0.671 -31.652 1.00 92.00 345 ALA A C 1
ATOM 2804 O O . ALA A 1 345 ? 17.942 0.751 -32.803 1.00 92.00 345 ALA A O 1
ATOM 2805 N N . ASN A 1 346 ? 18.268 1.034 -30.600 1.00 92.25 346 ASN A N 1
ATOM 2806 C CA . ASN A 1 346 ? 19.584 1.683 -30.675 1.00 92.25 346 ASN A CA 1
ATOM 2807 C C . ASN A 1 346 ? 19.595 2.992 -31.485 1.00 92.25 346 ASN A C 1
ATOM 2809 O O . ASN A 1 346 ? 20.636 3.389 -31.995 1.00 92.25 346 ASN A O 1
ATOM 2813 N N . LEU A 1 347 ? 18.451 3.676 -31.584 1.00 93.81 347 LEU A N 1
ATOM 2814 C CA . LEU A 1 347 ? 18.358 5.023 -32.160 1.00 93.81 347 LEU A CA 1
ATOM 2815 C C . LEU A 1 347 ? 18.808 6.090 -31.153 1.00 93.81 347 LEU A C 1
ATOM 2817 O O . LEU A 1 347 ? 19.245 7.169 -31.545 1.00 93.81 347 LEU A O 1
ATOM 2821 N N . MET A 1 348 ? 18.697 5.770 -29.861 1.00 94.88 348 MET A N 1
ATOM 2822 C CA . MET A 1 348 ? 19.173 6.558 -28.729 1.00 94.88 348 MET A CA 1
ATOM 2823 C C . MET A 1 348 ? 20.210 5.755 -27.944 1.00 94.88 348 MET A C 1
ATOM 2825 O O . MET A 1 348 ? 19.987 4.590 -27.603 1.00 94.88 348 MET A O 1
ATOM 2829 N N . LEU A 1 349 ? 21.327 6.396 -27.631 1.00 94.56 349 LEU A N 1
ATOM 2830 C CA . LEU A 1 349 ? 22.447 5.838 -26.893 1.00 94.56 349 LEU A CA 1
ATOM 2831 C C . LEU A 1 349 ? 22.584 6.555 -25.554 1.00 94.56 349 LEU A C 1
ATOM 2833 O O . LEU A 1 349 ? 22.332 7.751 -25.446 1.00 94.56 349 LEU A O 1
ATOM 2837 N N . ILE A 1 350 ? 22.993 5.808 -24.534 1.00 95.31 350 ILE A N 1
ATOM 2838 C CA . ILE A 1 350 ? 23.284 6.351 -23.211 1.00 95.31 350 ILE A CA 1
ATOM 2839 C C . ILE A 1 350 ? 24.783 6.184 -22.996 1.00 95.31 350 ILE A C 1
ATOM 2841 O O . ILE A 1 350 ? 25.302 5.083 -23.151 1.00 95.31 350 ILE A O 1
ATOM 2845 N N . LYS A 1 351 ? 25.490 7.260 -22.668 1.00 93.56 351 LYS A N 1
ATOM 2846 C CA . LYS A 1 351 ? 26.921 7.231 -22.353 1.00 93.56 351 LYS A CA 1
ATOM 2847 C C . LYS A 1 351 ? 27.156 6.846 -20.895 1.00 93.56 351 LYS A C 1
ATOM 2849 O O . LYS A 1 351 ? 26.251 6.902 -20.063 1.00 93.56 351 LYS A O 1
ATOM 2854 N N . ALA A 1 352 ? 28.393 6.463 -20.576 1.00 90.94 352 ALA A N 1
ATOM 2855 C CA . ALA A 1 352 ? 28.778 6.051 -19.223 1.00 90.94 352 ALA A CA 1
ATOM 2856 C C . ALA A 1 352 ? 28.541 7.153 -18.177 1.00 90.94 352 ALA A C 1
ATOM 2858 O O . ALA A 1 352 ? 28.145 6.865 -17.054 1.00 90.94 352 ALA A O 1
ATOM 2859 N N . ASP A 1 353 ? 28.705 8.417 -18.566 1.00 92.25 353 ASP A N 1
ATOM 2860 C CA . ASP A 1 353 ? 28.457 9.580 -17.715 1.00 92.25 353 ASP A CA 1
ATOM 2861 C C . ASP A 1 353 ? 26.974 10.016 -17.681 1.00 92.25 353 ASP A C 1
ATOM 2863 O O . ASP A 1 353 ? 26.627 11.015 -17.043 1.00 92.25 353 ASP A O 1
ATOM 2867 N N . GLY A 1 354 ? 26.100 9.269 -18.362 1.00 93.81 354 GLY A N 1
ATOM 2868 C CA . GLY A 1 354 ? 24.662 9.491 -18.435 1.00 93.81 354 GLY A CA 1
ATOM 2869 C C . GLY A 1 354 ? 24.188 10.376 -19.583 1.00 93.81 354 GLY A C 1
ATOM 2870 O O . GLY A 1 354 ? 22.975 10.558 -19.690 1.00 93.81 354 GLY A O 1
ATOM 2871 N N . ASP A 1 355 ? 25.079 10.928 -20.411 1.00 96.06 355 ASP A N 1
ATOM 2872 C CA . ASP A 1 355 ? 24.679 11.746 -21.562 1.00 96.06 355 ASP A CA 1
ATOM 2873 C C . ASP A 1 355 ? 23.919 10.920 -22.607 1.00 96.06 355 ASP A C 1
ATOM 2875 O O . ASP A 1 355 ? 24.193 9.735 -22.817 1.00 96.06 355 ASP A O 1
ATOM 2879 N N . ILE A 1 356 ? 22.944 11.558 -23.251 1.00 95.50 356 ILE A N 1
ATOM 2880 C CA . ILE A 1 356 ? 22.084 10.942 -24.257 1.00 95.50 356 ILE A CA 1
ATOM 2881 C C . ILE A 1 356 ? 22.505 11.413 -25.644 1.00 95.50 356 ILE A C 1
ATOM 2883 O O . ILE A 1 356 ? 22.438 12.603 -25.944 1.00 95.50 356 ILE A O 1
ATOM 2887 N N . ASP A 1 357 ? 22.866 10.455 -26.491 1.00 93.19 357 ASP A N 1
ATOM 2888 C CA . ASP A 1 357 ? 23.175 10.675 -27.902 1.00 93.19 357 ASP A CA 1
ATOM 2889 C C . ASP A 1 357 ? 22.127 10.003 -28.790 1.00 93.19 357 ASP A C 1
ATOM 2891 O O . ASP A 1 357 ? 21.434 9.066 -28.385 1.00 93.19 357 ASP A O 1
ATOM 2895 N N . PHE A 1 358 ? 22.048 10.451 -30.038 1.00 93.12 358 PHE A N 1
ATOM 2896 C CA . PHE A 1 358 ? 21.228 9.836 -31.073 1.00 93.12 358 PHE A CA 1
ATOM 2897 C C . PHE A 1 358 ? 22.100 9.487 -32.272 1.00 93.12 358 PHE A C 1
ATOM 2899 O O . PHE A 1 358 ? 23.123 10.128 -32.499 1.00 93.12 358 PHE A O 1
ATOM 2906 N N . ILE A 1 359 ? 21.716 8.458 -33.023 1.00 92.06 359 ILE A N 1
ATOM 2907 C CA . ILE A 1 359 ? 22.513 8.016 -34.170 1.00 92.06 359 ILE A CA 1
ATOM 2908 C C . ILE A 1 359 ? 22.484 9.040 -35.312 1.00 92.06 359 ILE A C 1
ATOM 2910 O O . ILE A 1 359 ? 21.448 9.644 -35.599 1.00 92.06 359 ILE A O 1
ATOM 2914 N N . ASP A 1 360 ? 23.604 9.164 -36.024 1.00 88.94 360 ASP A N 1
ATOM 2915 C CA . ASP A 1 360 ? 23.774 10.143 -37.108 1.00 88.94 360 ASP A CA 1
ATOM 2916 C C . ASP A 1 360 ? 22.888 9.874 -38.334 1.00 88.94 360 ASP A C 1
ATOM 2918 O O . ASP A 1 360 ? 22.677 10.759 -39.160 1.00 88.94 360 ASP A O 1
ATOM 2922 N N . SER A 1 361 ? 22.358 8.654 -38.475 1.00 91.06 361 SER A N 1
ATOM 2923 C CA . SER A 1 361 ? 21.515 8.272 -39.613 1.00 91.06 361 SER A CA 1
ATOM 2924 C C . SER A 1 361 ? 20.079 8.796 -39.527 1.00 91.06 361 SER A C 1
ATOM 2926 O O . SER A 1 361 ? 19.303 8.560 -40.451 1.00 91.06 361 SER A O 1
ATOM 2928 N N . LEU A 1 362 ? 19.695 9.454 -38.429 1.00 91.44 362 LEU A N 1
ATOM 2929 C CA . LEU A 1 362 ? 18.372 10.061 -38.287 1.00 91.44 362 LEU A CA 1
ATOM 2930 C C . LEU A 1 362 ? 18.257 11.312 -39.163 1.00 91.44 362 LEU A C 1
ATOM 2932 O O . LEU A 1 362 ? 19.140 12.171 -39.194 1.00 91.44 362 LEU A O 1
ATOM 2936 N N . SER A 1 363 ? 17.127 11.451 -39.849 1.00 93.81 363 SER A N 1
ATOM 2937 C CA . SER A 1 363 ? 16.816 12.658 -40.606 1.00 93.81 363 SER A CA 1
ATOM 2938 C C . SER A 1 363 ? 16.655 13.871 -39.682 1.00 93.81 363 SER A C 1
ATOM 2940 O O . SER A 1 363 ? 16.356 13.768 -38.488 1.00 93.81 363 SER A O 1
ATOM 2942 N N . ARG A 1 364 ? 16.787 15.072 -40.255 1.00 93.25 364 ARG A N 1
ATOM 2943 C CA . ARG A 1 364 ? 16.594 16.328 -39.515 1.00 93.25 364 ARG A CA 1
ATOM 2944 C C . ARG A 1 364 ? 15.195 16.438 -38.894 1.00 93.25 364 ARG A C 1
ATOM 2946 O O . ARG A 1 364 ? 15.053 17.009 -37.811 1.00 93.25 364 ARG A O 1
ATOM 2953 N N . GLU A 1 365 ? 14.175 15.915 -39.570 1.00 94.88 365 GLU A N 1
ATOM 2954 C CA . GLU A 1 365 ? 12.794 15.915 -39.077 1.00 94.88 365 GLU A CA 1
ATOM 2955 C C . GLU A 1 365 ? 12.631 14.983 -37.870 1.00 94.88 365 GLU A C 1
ATOM 2957 O O . GLU A 1 365 ? 12.076 15.398 -36.849 1.00 94.88 365 GLU A O 1
ATOM 2962 N N . GLU A 1 366 ? 13.195 13.773 -37.933 1.00 93.69 366 GLU A N 1
ATOM 2963 C CA . GLU A 1 366 ? 13.195 12.820 -36.817 1.00 93.69 366 GLU A CA 1
ATOM 2964 C C . GLU A 1 366 ? 13.942 13.376 -35.602 1.00 93.69 366 GLU A C 1
ATOM 2966 O O . GLU A 1 366 ? 13.398 13.368 -34.498 1.00 93.69 366 GLU A O 1
ATOM 2971 N N . LEU A 1 367 ? 15.139 13.944 -35.794 1.00 93.12 367 LEU A N 1
ATOM 2972 C CA . LEU A 1 367 ? 15.900 14.582 -34.713 1.00 93.12 367 LEU A CA 1
ATOM 2973 C C . LEU A 1 367 ? 15.133 15.747 -34.082 1.00 93.12 367 LEU A C 1
ATOM 2975 O O . LEU A 1 367 ? 15.138 15.910 -32.862 1.00 93.12 367 LEU A O 1
ATOM 2979 N N . THR A 1 368 ? 14.432 16.543 -34.892 1.00 94.12 368 THR A N 1
ATOM 2980 C CA . THR A 1 368 ? 13.602 17.646 -34.386 1.00 94.12 368 THR A CA 1
ATOM 2981 C C . THR A 1 368 ? 12.468 17.120 -33.506 1.00 94.12 368 THR A C 1
ATOM 2983 O O . THR A 1 368 ? 12.221 17.662 -32.426 1.00 94.12 368 THR A O 1
ATOM 2986 N N . TYR A 1 369 ? 11.798 16.046 -33.929 1.00 94.44 369 TYR A N 1
ATOM 2987 C CA . TYR A 1 369 ? 10.765 15.397 -33.126 1.00 94.44 369 TYR A CA 1
ATOM 2988 C C . TYR A 1 369 ? 11.330 14.810 -31.824 1.00 94.44 369 TYR A C 1
ATOM 2990 O O . TYR A 1 369 ? 10.782 15.059 -30.750 1.00 94.44 369 TYR A O 1
ATOM 2998 N N . ILE A 1 370 ? 12.441 14.075 -31.905 1.00 93.81 370 ILE A N 1
ATOM 2999 C CA . ILE A 1 370 ? 13.085 13.420 -30.761 1.00 93.81 370 ILE A CA 1
ATOM 3000 C C . ILE A 1 370 ? 13.532 14.446 -29.716 1.00 93.81 370 ILE A C 1
ATOM 3002 O O . ILE A 1 370 ? 13.241 14.281 -28.530 1.00 93.81 370 ILE A O 1
ATOM 3006 N N . ASN A 1 371 ? 14.166 15.538 -30.147 1.00 91.94 371 ASN A N 1
ATOM 3007 C CA . ASN A 1 371 ? 14.575 16.622 -29.254 1.00 91.94 371 ASN A CA 1
ATOM 3008 C C . ASN A 1 371 ? 13.370 17.298 -28.592 1.00 91.94 371 ASN A C 1
ATOM 3010 O O . ASN A 1 371 ? 13.434 17.673 -27.427 1.00 91.94 371 ASN A O 1
ATOM 3014 N N . LYS A 1 372 ? 12.236 17.408 -29.296 1.00 93.50 372 LYS A N 1
ATOM 3015 C CA . LYS A 1 372 ? 11.005 17.971 -28.727 1.00 93.50 372 LYS A CA 1
ATOM 3016 C C . LYS A 1 372 ? 10.419 17.105 -27.607 1.00 93.50 372 LYS A C 1
ATOM 3018 O O . LYS A 1 372 ? 9.831 17.651 -26.679 1.00 93.50 372 LYS A O 1
ATOM 3023 N N . ILE A 1 373 ? 10.536 15.779 -27.697 1.00 93.69 373 ILE A N 1
ATOM 3024 C CA . ILE A 1 373 ? 10.006 14.858 -26.675 1.00 93.69 373 ILE A CA 1
ATOM 3025 C C . ILE A 1 373 ? 11.021 14.522 -25.572 1.00 93.69 373 ILE A C 1
ATOM 3027 O O . ILE A 1 373 ? 10.653 13.881 -24.588 1.00 93.69 373 ILE A O 1
ATOM 3031 N N . THR A 1 374 ? 12.285 14.922 -25.730 1.00 94.56 374 THR A N 1
ATOM 3032 C CA . THR A 1 374 ? 13.392 14.619 -24.812 1.00 94.56 374 THR A CA 1
ATOM 3033 C C . THR A 1 374 ? 13.821 15.889 -24.093 1.00 94.56 374 THR A C 1
ATOM 3035 O O . THR A 1 374 ? 14.641 16.656 -24.581 1.00 94.56 374 THR A O 1
ATOM 3038 N N . GLU A 1 375 ? 13.249 16.115 -22.915 1.00 92.38 375 GLU A N 1
ATOM 3039 C CA . GLU A 1 375 ? 13.516 17.312 -22.109 1.00 92.38 375 GLU A CA 1
ATOM 3040 C C . GLU A 1 375 ? 14.864 17.226 -21.383 1.00 92.38 375 GLU A C 1
ATOM 3042 O O . GLU A 1 375 ? 15.527 18.239 -21.175 1.00 92.38 375 GLU A O 1
ATOM 3047 N N . ASN A 1 376 ? 15.274 16.014 -20.994 1.00 92.38 376 ASN A N 1
ATOM 3048 C CA . ASN A 1 376 ? 16.519 15.767 -20.275 1.00 92.38 376 ASN A CA 1
ATOM 3049 C C . ASN A 1 376 ? 17.463 14.946 -21.156 1.00 92.38 376 ASN A C 1
ATOM 3051 O O . ASN A 1 376 ? 17.227 13.764 -21.392 1.00 92.38 376 ASN A O 1
ATOM 3055 N N . VAL A 1 377 ? 18.556 15.566 -21.599 1.00 92.31 377 VAL A N 1
ATOM 3056 C CA . VAL A 1 377 ? 19.616 14.926 -22.406 1.00 92.31 377 VAL A CA 1
ATOM 3057 C C . VAL A 1 377 ? 20.732 14.306 -21.557 1.00 92.31 377 VAL A C 1
ATOM 3059 O O . VAL A 1 377 ? 21.776 13.926 -22.074 1.00 92.31 377 VAL A O 1
ATOM 3062 N N . LYS A 1 378 ? 20.516 14.198 -20.243 1.00 95.19 378 LYS A N 1
ATOM 3063 C CA . LYS A 1 378 ? 21.413 13.521 -19.306 1.00 95.19 378 LYS A CA 1
ATOM 3064 C C . LYS A 1 378 ? 20.591 12.787 -18.257 1.00 95.19 378 LYS A C 1
ATOM 3066 O O . LYS A 1 378 ? 19.647 13.354 -17.698 1.00 95.19 378 LYS A O 1
ATOM 3071 N N . LEU A 1 379 ? 20.947 11.539 -17.969 1.00 94.25 379 LEU A N 1
ATOM 3072 C CA . LEU A 1 379 ? 20.321 10.782 -16.892 1.00 94.25 379 LEU A CA 1
ATOM 3073 C C . LEU A 1 379 ? 20.612 11.417 -15.521 1.00 94.25 379 LEU A C 1
ATOM 3075 O O . LEU A 1 379 ? 21.699 11.953 -15.291 1.00 94.25 379 LEU A O 1
ATOM 3079 N N . PRO A 1 380 ? 19.681 11.309 -14.554 1.00 91.12 380 PRO A N 1
ATOM 3080 C CA . PRO A 1 380 ? 19.949 11.726 -13.185 1.00 91.12 380 PRO A CA 1
ATOM 3081 C C . PRO A 1 380 ? 21.151 10.977 -12.602 1.00 91.12 380 PRO A C 1
ATOM 3083 O O . PRO A 1 380 ? 21.241 9.760 -12.744 1.00 91.12 380 PRO A O 1
ATOM 3086 N N . ALA A 1 381 ? 22.008 11.666 -11.842 1.00 90.00 381 ALA A N 1
ATOM 3087 C CA . ALA A 1 381 ? 23.205 11.074 -11.228 1.00 90.00 381 ALA A CA 1
ATOM 3088 C C . ALA A 1 381 ? 22.915 9.829 -10.367 1.00 90.00 381 ALA A C 1
ATOM 3090 O O . ALA A 1 381 ? 23.774 8.976 -10.196 1.00 90.00 381 ALA A O 1
ATOM 3091 N N . THR A 1 382 ? 21.687 9.681 -9.858 1.00 88.44 382 THR A N 1
ATOM 3092 C CA . THR A 1 382 ? 21.254 8.479 -9.130 1.00 88.44 382 THR A CA 1
ATOM 3093 C C . THR A 1 382 ? 21.245 7.209 -9.979 1.00 88.44 382 THR A C 1
ATOM 3095 O O . THR A 1 382 ? 21.184 6.125 -9.409 1.00 88.44 382 THR A O 1
ATOM 3098 N N . TYR A 1 383 ? 21.238 7.327 -11.310 1.00 90.75 383 TYR A N 1
ATOM 3099 C CA . TYR A 1 383 ? 21.348 6.199 -12.235 1.00 90.75 383 TYR A CA 1
ATOM 3100 C C . TYR A 1 383 ? 22.787 5.732 -12.428 1.00 90.75 383 TYR A C 1
ATOM 3102 O O . TYR A 1 383 ? 22.996 4.539 -12.623 1.00 90.75 383 TYR A O 1
ATOM 3110 N N . ILE A 1 384 ? 23.745 6.652 -12.333 1.00 92.44 384 ILE A N 1
ATOM 3111 C CA . ILE A 1 384 ? 25.142 6.430 -12.697 1.00 92.44 384 ILE A CA 1
ATOM 3112 C C . ILE A 1 384 ? 25.874 5.792 -11.513 1.00 92.44 384 ILE A C 1
ATOM 3114 O O . ILE A 1 384 ? 26.199 6.451 -10.526 1.00 92.44 384 ILE A O 1
ATOM 3118 N N . THR A 1 385 ? 26.071 4.480 -11.598 1.00 91.81 385 THR A N 1
ATOM 3119 C CA . THR A 1 385 ? 26.787 3.652 -10.617 1.00 91.81 385 THR A CA 1
ATOM 3120 C C . THR A 1 385 ? 27.767 2.720 -11.332 1.00 91.81 385 THR A C 1
ATOM 3122 O O . THR A 1 385 ? 27.695 2.549 -12.548 1.00 91.81 385 THR A O 1
ATOM 3125 N N . SER A 1 386 ? 28.659 2.063 -10.587 1.00 92.88 386 SER A N 1
ATOM 3126 C CA . SER A 1 386 ? 29.570 1.054 -11.147 1.00 92.88 386 SER A CA 1
ATOM 3127 C C . SER A 1 386 ? 28.832 -0.097 -11.840 1.00 92.88 386 SER A C 1
ATOM 3129 O O . SER A 1 386 ? 29.265 -0.581 -12.882 1.00 92.88 386 SER A O 1
ATOM 3131 N N . GLU A 1 387 ? 27.690 -0.517 -11.294 1.00 94.06 387 GLU A N 1
ATOM 3132 C CA . GLU A 1 387 ? 26.832 -1.549 -11.879 1.00 94.06 387 GLU A CA 1
ATOM 3133 C C . GLU A 1 387 ? 26.177 -1.050 -13.171 1.00 94.06 387 GLU A C 1
ATOM 3135 O O . GLU A 1 387 ? 26.136 -1.771 -14.163 1.00 94.06 387 GLU A O 1
ATOM 3140 N N . PHE A 1 388 ? 25.709 0.203 -13.190 1.00 93.25 388 PHE A N 1
ATOM 3141 C CA . PHE A 1 388 ? 25.175 0.827 -14.401 1.00 93.25 388 PHE A CA 1
ATOM 3142 C C . PHE A 1 388 ? 26.210 0.830 -15.534 1.00 93.25 388 PHE A C 1
ATOM 3144 O O . PHE A 1 388 ? 25.903 0.402 -16.647 1.00 93.25 388 PHE A O 1
ATOM 3151 N N . GLU A 1 389 ? 27.447 1.246 -15.247 1.00 93.94 389 GLU A N 1
ATOM 3152 C CA . GLU A 1 389 ? 28.542 1.227 -16.222 1.00 93.94 389 GLU A CA 1
ATOM 3153 C C . GLU A 1 389 ? 28.853 -0.191 -16.712 1.00 93.94 389 GLU A C 1
ATOM 3155 O O . GLU A 1 389 ? 29.070 -0.398 -17.907 1.00 93.94 389 GLU A O 1
ATOM 3160 N N . PHE A 1 390 ? 28.837 -1.180 -15.813 1.00 95.56 390 PHE A N 1
ATOM 3161 C CA . PHE A 1 390 ? 28.999 -2.588 -16.173 1.00 95.56 390 PHE A CA 1
ATOM 3162 C C . PHE A 1 390 ? 27.920 -3.051 -17.163 1.00 95.56 390 PHE A C 1
ATOM 3164 O O . PHE A 1 390 ? 28.245 -3.652 -18.192 1.00 95.56 390 PHE A O 1
ATOM 3171 N N . TYR A 1 391 ? 26.645 -2.748 -16.907 1.00 96.50 391 TYR A N 1
ATOM 3172 C CA . TYR A 1 391 ? 25.560 -3.116 -17.821 1.00 96.50 391 TYR A CA 1
ATOM 3173 C C . TYR A 1 391 ? 25.666 -2.404 -19.167 1.00 96.50 391 TYR A C 1
ATOM 3175 O O . TYR A 1 391 ? 25.392 -3.002 -20.207 1.00 96.50 391 TYR A O 1
ATOM 3183 N N . LEU A 1 392 ? 26.104 -1.147 -19.165 1.00 95.06 392 LEU A N 1
ATOM 3184 C CA . LEU A 1 392 ? 26.274 -0.365 -20.380 1.00 95.06 392 LEU A CA 1
ATOM 3185 C C . LEU A 1 392 ? 27.396 -0.919 -21.271 1.00 95.06 392 LEU A C 1
ATOM 3187 O O . LEU A 1 392 ? 27.193 -1.100 -22.471 1.00 95.06 392 LEU A O 1
ATOM 3191 N N . LYS A 1 393 ? 28.542 -1.274 -20.677 1.00 94.69 393 LYS A N 1
ATOM 3192 C CA . LYS A 1 393 ? 29.645 -1.958 -21.372 1.00 94.69 393 LYS A CA 1
ATOM 3193 C C . LYS A 1 393 ? 29.181 -3.260 -22.010 1.00 94.69 393 LYS A C 1
ATOM 3195 O O . LYS A 1 393 ? 29.403 -3.485 -23.193 1.00 94.69 393 LYS A O 1
ATOM 3200 N N . ASN A 1 394 ? 28.427 -4.074 -21.271 1.00 94.94 394 ASN A N 1
ATOM 3201 C CA . ASN A 1 394 ? 27.880 -5.322 -21.804 1.00 94.94 394 ASN A CA 1
ATOM 3202 C C . ASN A 1 394 ? 26.782 -5.119 -22.863 1.00 94.94 394 ASN A C 1
ATOM 3204 O O . ASN A 1 394 ? 26.605 -5.972 -23.736 1.00 94.94 394 ASN A O 1
ATOM 3208 N N . ARG A 1 395 ? 26.034 -4.006 -22.823 1.00 93.94 395 ARG A N 1
ATOM 3209 C CA . ARG A 1 395 ? 25.080 -3.649 -23.883 1.00 93.94 395 ARG A CA 1
ATOM 3210 C C . ARG A 1 395 ? 25.806 -3.410 -25.205 1.00 93.94 395 ARG A C 1
ATOM 3212 O O . ARG A 1 395 ? 25.361 -3.934 -26.232 1.00 93.94 395 ARG A O 1
ATOM 3219 N N . TYR A 1 396 ? 26.865 -2.606 -25.156 1.00 92.25 396 TYR A N 1
ATOM 3220 C CA . TYR A 1 396 ? 27.595 -2.129 -26.329 1.00 92.25 396 TYR A CA 1
ATOM 3221 C C . TYR A 1 396 ? 28.808 -2.983 -26.711 1.00 92.25 396 TYR A C 1
ATOM 3223 O O . TYR A 1 396 ? 29.379 -2.738 -27.764 1.00 92.25 396 TYR A O 1
ATOM 3231 N N . GLU A 1 397 ? 29.144 -3.996 -25.908 1.00 82.75 397 GLU A N 1
ATOM 3232 C CA . GLU A 1 397 ? 30.280 -4.907 -26.123 1.00 82.75 397 GLU A CA 1
ATOM 3233 C C . GLU A 1 397 ? 31.636 -4.168 -26.131 1.00 82.75 397 GLU A C 1
ATOM 3235 O O . GLU A 1 397 ? 32.488 -4.423 -26.979 1.00 82.75 397 GLU A O 1
ATOM 3240 N N . ILE A 1 398 ? 31.813 -3.244 -25.171 1.00 63.41 398 ILE A N 1
ATOM 3241 C CA . ILE A 1 398 ? 33.002 -2.380 -24.994 1.00 63.41 398 ILE A CA 1
ATOM 3242 C C . ILE A 1 398 ? 33.804 -2.773 -23.754 1.00 63.41 398 ILE A C 1
ATOM 3244 O O . ILE A 1 398 ? 33.172 -3.006 -22.694 1.00 63.41 398 ILE A O 1
#

pLDDT: mean 86.99, std 11.38, range [40.22, 98.44]

Foldseek 3Di:
DDFKEKEFALAAPVGHRVCVVQCDLVNVQLVCCLVPVDRDHHYDHDYQCDDDLQHDHNDRQSQCWMWIDDPLAIETEHEQDFDPVDNVVRPLCSRPQRNLNSVLSQLPDPRPRYAYEYEYRDQEQNDDLVVLLRLLLCVLLHYDYRQCCRRNVDDRHHDQAVVVNQVSLQVNLVPDPCVLPNAWHWFDAPPLEIEIEGEADDSRLSVSLSVLSSCLSNRVPHAYEYEYDYDPNDQDHDPSSVVSSVVRPRYDYDRPDPVVVLVCLVPDPPLDDPLLVVLLCSQPNQQAAQFDRDRRRHQKDWAFLQGLVLLVPDPPDDSVRSSCSSSHSLRTGIHGNVVSVCVVVVQWAADLQFFIDGDPPDDPVRVVVVPVRGPHRGGDPSSRDPVNSVSNCNNVVD

Sequence (398 aa):
MAKPTFIIKENSQKVKNHFRKVLTRDILKDICFRITGETEFICRFKDNAYSDKYFAAKKTNEGRLAILKYSGKTAYIFISLPDPKDVKKSGRNSWVESVGVLYNKYFLDDDTNKEIYYYFLGKKKVSTPYLNFQYRVFKTIGFNFLNDKETLGSEVQPFTTIEDVITLKTAVTKRSRNKKNNPTFLIQNGENKVQLYGKTFGAHKYETSMLCYVLATLNSPNDVELFEITDNGLTTLPGPSQKVISQFANIKICSTSITLEKKNFEKKDSLRSPVYILNLLESRGQKKCALCDCVVHQLIQGAHIWPVAKIKKREDLSFEEKFEYATDGNNGVWLCENHHKLFDANLMLIKADGDIDFIDSLSREELTYINKITENVKLPATYITSEFEFYLKNRYEI